Protein 1JAY (pdb70)

Radius of gyration: 23.76 Å; Cα contacts (8 Å, |Δi|>4): 1063; chains: 2; bounding box: 40×38×70 Å

Secondary structure (DSSP, 8-state):
-EEEEETTTSHHHHHHHHHHHTTT-EEEEEESSHHHHHHHHHHHHHHHSS--EEEEEHHHHHHH-SEEEE-S-HHHHHHHHHHTHHHHTTSEEEE----EE--TT--EE--SS-HHHHHHHHHT-S-EEE--TT--HHHHH-TT----EEEEEEES-HHHHHHHHHHHHHSTTEEEEEEESGGGHHHHHTHHHHHHHHHHHHT-----EEE-/-EEEEETTTSHHHHHHHHHHHHTT-EEEEEESSHHHHHHHHHHHHHHH-S-EEEEEEHHHHHHT-SEEEE-S-HHHHHHHHHHTHHHHTTSEEEE----EEE-SS-EEE--SS-HHHHHHHHHT-S-EEE--TT--HHHHH-TT----EEEEEEES-HHHHHHHHHHHHHSTTEEEEEEESGGGHHHHHTHHHHHHHHHHHHT-----EEE-

Solvent-accessible surface area: 17425 Å² total; per-residue (Å²): 103,67,0,0,0,0,15,0,18,34,121,33,0,59,0,6,0,0,34,4,2,69,81,62,22,86,1,0,0,0,5,208,145,99,110,82,0,117,60,56,0,43,67,0,97,213,80,18,52,140,25,49,4,60,19,42,88,15,88,63,0,0,110,40,2,68,0,0,5,0,18,25,101,53,116,118,0,24,62,25,0,109,114,13,70,111,27,0,68,112,40,18,0,3,0,12,5,28,0,49,51,185,35,100,113,1,24,67,28,46,12,144,96,1,0,0,51,25,0,18,101,30,0,132,15,130,67,2,1,0,0,9,14,5,10,20,25,66,53,0,16,70,71,124,42,181,28,73,1,0,0,2,0,0,4,91,39,119,110,2,19,148,31,2,37,64,15,7,63,79,7,134,22,12,84,16,7,27,0,1,28,9,70,4,0,67,16,0,0,6,4,21,0,1,7,46,0,0,40,101,57,45,74,57,54,60,14,0,2,31,2,62,94,91,0,0,0,0,15,0,18,34,124,32,0,64,0,4,0,0,31,3,3,71,75,63,17,85,2,10,0,0,4,199,139,89,135,76,0,86,60,58,0,29,50,0,102,179,80,18,46,146,26,66,6,62,6,57,87,14,99,70,0,0,110,26,0,59,0,0,5,0,17,28,97,48,105,114,0,14,71,28,0,108,118,16,79,110,26,0,66,114,35,18,0,3,0,12,4,23,0,44,51,205,32,97,164,5,24,69,30,42,19,146,131,0,0,0,25,44,0,15,127,24,0,131,14,137,74,2,1,0,0,10,15,6,10,18,22,68,47,0,16,66,70,129,46,182,29,73,0,0,0,2,0,0,4,76,45,120,104,2,20,142,33,2,40,64,14,6,64,83,7,134,20,12,83,17,9,30,0,1,25,8,49,3,0,55,16,0,0,5,4,20,0,0,9,47,0,0,41,110,60,44,71,53,54,53,15,0,2,31,4,61

Nearest PDB structures (foldseek):
  1jay-assembly1_B  TM=1.000E+00  e=2.382E-46  Archaeoglobus fulgidus
  5n2i-assembly2_D  TM=9.437E-01  e=1.611E-21  Thermobifida fusca YX
  4gh5-assembly1_C  TM=7.644E-01  e=3.280E-03  Xanthobacter autotrophicus Py2
  8hs6-assembly1_A  TM=4.464E-01  e=2.153E-05  Brucella melitensis bv. 1 str. 16M
  5o98-assembly2_B  TM=5.899E-01  e=2.551E-03  Catharanthus roseus

Structure (mmCIF, N/CA/C/O backbone):
data_1JAY
#
_entry.id   1JAY
#
_cell.length_a   54.9
_cell.length_b   69.8
_cell.length_c   145.5
_cell.angle_alpha   90.00
_cell.angle_beta   90.00
_cell.angle_gamma   90.00
#
_symmetry.space_group_name_H-M   'P 21 21 21'
#
loop_
_entity.id
_entity.type
_entity.pdbx_description
1 polymer 'Coenzyme F420H2:NADP+ Oxidoreductase (FNO)'
2 non-polymer 'SODIUM ION'
3 non-polymer 'NADP NICOTINAMIDE-ADENINE-DINUCLEOTIDE PHOSPHATE'
4 non-polymer 'COENZYME F420'
5 water water
#
loop_
_atom_site.group_PDB
_atom_site.id
_atom_site.type_symbol
_atom_site.label_atom_id
_atom_site.label_alt_id
_atom_site.label_comp_id
_atom_site.label_asym_id
_atom_site.label_entity_id
_atom_site.label_seq_id
_atom_site.pdbx_PDB_ins_code
_atom_site.Cartn_x
_atom_site.Cartn_y
_atom_site.Cartn_z
_atom_site.occupancy
_atom_site.B_iso_or_equiv
_atom_site.auth_seq_id
_atom_site.auth_comp_id
_atom_site.auth_asym_id
_atom_site.auth_atom_id
_atom_site.pdbx_PDB_model_num
ATOM 1 N N . MET A 1 1 ? 7.611 36.084 37.391 1.00 40.40 1 MET A N 1
ATOM 2 C CA . MET A 1 1 ? 7.905 34.674 37.798 1.00 39.27 1 MET A CA 1
ATOM 3 C C . MET A 1 1 ? 9.379 34.517 38.107 1.00 36.42 1 MET A C 1
ATOM 4 O O . MET A 1 1 ? 10.164 35.465 37.914 1.00 37.40 1 MET A O 1
ATOM 9 N N . ARG A 1 2 ? 9.756 33.340 38.603 1.00 32.84 2 ARG A N 1
ATOM 10 C CA . ARG A 1 2 ? 11.160 33.082 38.916 1.00 29.19 2 ARG A CA 1
ATOM 11 C C . ARG A 1 2 ? 11.745 32.302 37.746 1.00 25.98 2 ARG A C 1
ATOM 12 O O . ARG A 1 2 ? 11.351 31.162 37.469 1.00 23.28 2 ARG A O 1
ATOM 20 N N . VAL A 1 3 ? 12.687 32.928 37.065 1.00 22.04 3 VAL A N 1
ATOM 21 C CA . VAL A 1 3 ? 13.301 32.321 35.880 1.00 19.73 3 VAL A CA 1
ATOM 22 C C . VAL A 1 3 ? 14.751 31.969 36.091 1.00 18.92 3 VAL A C 1
ATOM 23 O O . VAL A 1 3 ? 15.562 32.841 36.435 1.00 18.05 3 VAL A O 1
ATOM 27 N N . ALA A 1 4 ? 15.092 30.697 35.907 1.00 16.82 4 ALA A N 1
ATOM 28 C CA . ALA A 1 4 ? 16.479 30.282 36.015 1.00 15.27 4 ALA A CA 1
ATOM 29 C C . ALA A 1 4 ? 17.075 30.240 34.618 1.00 16.37 4 ALA A C 1
ATOM 30 O O . ALA A 1 4 ? 16.429 29.753 33.665 1.00 15.89 4 ALA A O 1
ATOM 32 N N . LEU A 1 5 ? 18.289 30.769 34.482 1.00 15.20 5 LEU A N 1
ATOM 33 C CA . LEU A 1 5 ? 19.005 30.754 33.201 1.00 14.41 5 LEU A CA 1
ATOM 34 C C . LEU A 1 5 ? 20.198 29.825 33.465 1.00 14.77 5 LEU A C 1
ATOM 35 O O . LEU A 1 5 ? 21.196 30.245 34.062 1.00 15.06 5 LEU A O 1
ATOM 40 N N . LEU A 1 6 ? 20.085 28.563 33.049 1.00 13.52 6 LEU A N 1
ATOM 41 C CA . LEU A 1 6 ? 21.152 27.598 33.289 1.00 14.12 6 LEU A CA 1
ATOM 42 C C . LEU A 1 6 ? 22.268 27.893 32.299 1.00 14.52 6 LEU A C 1
ATOM 43 O O . LEU A 1 6 ? 22.033 27.964 31.084 1.00 14.09 6 LEU A O 1
ATOM 48 N N . GLY A 1 7 ? 23.480 28.060 32.833 1.00 14.66 7 GLY A N 1
ATOM 49 C CA . GLY A 1 7 ? 24.590 28.494 31.999 1.00 14.62 7 GLY A CA 1
ATOM 50 C C . GLY A 1 7 ? 24.339 29.965 31.643 1.00 13.95 7 GLY A C 1
ATOM 51 O O . GLY A 1 7 ? 24.831 30.451 30.631 1.00 13.89 7 GLY A O 1
ATOM 52 N N . GLY A 1 8 ? 23.618 30.688 32.509 1.00 13.91 8 GLY A N 1
ATOM 53 C CA . GLY A 1 8 ? 23.258 32.075 32.247 1.00 13.02 8 GLY A CA 1
ATOM 54 C C . GLY A 1 8 ? 24.381 33.101 32.336 1.00 13.92 8 GLY A C 1
ATOM 55 O O . GLY A 1 8 ? 24.171 34.299 32.127 1.00 15.70 8 GLY A O 1
ATOM 56 N N . THR A 1 9 ? 25.577 32.594 32.583 1.00 14.49 9 THR A N 1
ATOM 57 C CA . THR A 1 9 ? 26.797 33.382 32.674 1.00 14.68 9 THR A CA 1
ATOM 58 C C . THR A 1 9 ? 27.343 33.738 31.278 1.00 16.78 9 THR A C 1
ATOM 59 O O . THR A 1 9 ? 28.284 34.535 31.147 1.00 16.61 9 THR A O 1
ATOM 63 N N . GLY A 1 10 ? 26.750 33.154 30.236 1.00 15.71 10 GLY A N 1
ATOM 64 C CA . GLY A 1 10 ? 27.231 33.380 28.884 1.00 17.46 10 GLY A CA 1
ATOM 65 C C . GLY A 1 10 ? 26.541 34.423 28.025 1.00 18.27 10 GLY A C 1
ATOM 66 O O . GLY A 1 10 ? 25.849 35.310 28.531 1.00 17.25 10 GLY A O 1
ATOM 67 N N . ASN A 1 11 ? 26.713 34.297 26.705 1.00 18.14 11 ASN A N 1
ATOM 68 C CA . ASN A 1 11 ? 26.159 35.266 25.736 1.00 18.94 11 ASN A CA 1
ATOM 69 C C . ASN A 1 11 ? 24.647 35.484 25.704 1.00 17.82 11 ASN A C 1
ATOM 70 O O . ASN A 1 11 ? 24.167 36.618 25.857 1.00 17.37 11 ASN A O 1
ATOM 75 N N . LEU A 1 12 ? 23.881 34.424 25.491 1.00 16.21 12 LEU A N 1
ATOM 76 C CA . LEU A 1 12 ? 22.426 34.576 25.468 1.00 15.23 12 LEU A CA 1
ATOM 77 C C . LEU A 1 12 ? 21.881 34.820 26.889 1.00 16.01 12 LEU A C 1
ATOM 78 O O . LEU A 1 12 ? 20.915 35.562 27.086 1.00 16.35 12 LEU A O 1
ATOM 83 N N . GLY A 1 13 ? 22.492 34.186 27.882 1.00 14.39 13 GLY A N 1
ATOM 84 C CA . GLY A 1 13 ? 22.037 34.381 29.249 1.00 15.16 13 GLY A CA 1
ATOM 85 C C . GLY A 1 13 ? 22.084 35.841 29.682 1.00 16.43 13 GLY A C 1
ATOM 86 O O . GLY A 1 13 ? 21.167 36.320 30.349 1.00 16.54 13 GLY A O 1
ATOM 87 N N . LYS A 1 14 ? 23.147 36.555 29.326 1.00 15.38 14 LYS A N 1
ATOM 88 C CA . LYS A 1 14 ? 23.234 37.967 29.728 1.00 17.05 14 LYS A CA 1
ATOM 89 C C . LYS A 1 14 ? 22.033 38.783 29.219 1.00 16.49 14 LYS A C 1
ATOM 90 O O . LYS A 1 14 ? 21.387 39.512 29.988 1.00 16.00 14 LYS A O 1
ATOM 96 N N . GLY A 1 15 ? 21.725 38.649 27.925 1.00 16.91 15 GLY A N 1
ATOM 97 C CA . GLY A 1 15 ? 20.607 39.403 27.370 1.00 17.67 15 GLY A CA 1
ATOM 98 C C . GLY A 1 15 ? 19.266 39.060 27.998 1.00 17.23 15 GLY A C 1
ATOM 99 O O . GLY A 1 15 ? 18.441 39.943 28.311 1.00 17.92 15 GLY A O 1
ATOM 100 N N . LEU A 1 16 ? 19.018 37.771 28.211 1.00 17.28 16 LEU A N 1
ATOM 101 C CA . LEU A 1 16 ? 17.747 37.414 28.825 1.00 16.49 16 LEU A CA 1
ATOM 102 C C . LEU A 1 16 ? 17.674 37.964 30.255 1.00 17.37 16 LEU A C 1
ATOM 103 O O . LEU A 1 16 ? 16.626 38.436 30.691 1.00 17.97 16 LEU A O 1
ATOM 108 N N . ALA A 1 17 ? 18.778 37.883 30.982 1.00 16.83 17 ALA A N 1
ATOM 109 C CA . ALA A 1 17 ? 18.796 38.357 32.368 1.00 18.09 17 ALA A CA 1
ATOM 110 C C . ALA A 1 17 ? 18.499 39.857 32.419 1.00 18.68 17 ALA A C 1
ATOM 111 O O . ALA A 1 17 ? 17.646 40.310 33.200 1.00 20.12 17 ALA A O 1
ATOM 113 N N . LEU A 1 18 ? 19.208 40.618 31.593 1.00 17.39 18 LEU A N 1
ATOM 114 C CA . LEU A 1 18 ? 19.018 42.081 31.566 1.00 19.74 18 LEU A CA 1
ATOM 115 C C . LEU A 1 18 ? 17.590 42.484 31.150 1.00 21.27 18 LEU A C 1
ATOM 116 O O . LEU A 1 18 ? 16.936 43.286 31.836 1.00 22.54 18 LEU A O 1
ATOM 121 N N . ARG A 1 19 ? 17.087 41.908 30.056 1.00 21.04 19 ARG A N 1
ATOM 122 C CA . ARG A 1 19 ? 15.739 42.254 29.587 1.00 22.86 19 ARG A CA 1
ATOM 123 C C . ARG A 1 19 ? 14.619 41.821 30.528 1.00 22.99 19 ARG A C 1
ATOM 124 O O . ARG A 1 19 ? 13.656 42.574 30.757 1.00 24.75 19 ARG A O 1
ATOM 132 N N . LEU A 1 20 ? 14.714 40.621 31.088 1.00 20.47 20 LEU A N 1
ATOM 133 C CA . LEU A 1 20 ? 13.660 40.163 31.982 1.00 19.67 20 LEU A CA 1
ATOM 134 C C . LEU A 1 20 ? 13.716 40.771 33.377 1.00 21.03 20 LEU A C 1
ATOM 135 O O . LEU A 1 20 ? 12.669 40.978 34.007 1.00 21.99 20 LEU A O 1
ATOM 140 N N . ALA A 1 21 ? 14.917 41.022 33.876 1.00 20.76 21 ALA A N 1
ATOM 141 C CA . ALA A 1 21 ? 15.032 41.580 35.229 1.00 23.34 21 ALA A CA 1
ATOM 142 C C . ALA A 1 21 ? 14.481 42.999 35.280 1.00 25.44 21 ALA A C 1
ATOM 143 O O . ALA A 1 21 ? 13.839 43.373 36.260 1.00 24.96 21 ALA A O 1
ATOM 145 N N . THR A 1 22 ? 14.726 43.785 34.236 1.00 26.41 22 THR A N 1
ATOM 146 C CA . THR A 1 22 ? 14.216 45.151 34.252 1.00 30.05 22 THR A CA 1
ATOM 147 C C . THR A 1 22 ? 12.683 45.181 34.170 1.00 31.10 22 THR A C 1
ATOM 148 O O . THR A 1 22 ? 12.070 46.199 34.497 1.00 30.79 22 THR A O 1
ATOM 152 N N . LEU A 1 23 ? 12.064 44.071 33.754 1.00 30.56 23 LEU A N 1
ATOM 153 C CA . LEU A 1 23 ? 10.606 43.998 33.693 1.00 31.27 23 LEU A CA 1
ATOM 154 C C . LEU A 1 23 ? 10.073 43.544 35.052 1.00 30.88 23 LEU A C 1
ATOM 155 O O . LEU A 1 23 ? 8.866 43.390 35.238 1.00 31.94 23 LEU A O 1
ATOM 160 N N . GLY A 1 24 ? 10.984 43.306 35.992 1.00 29.61 24 GLY A N 1
ATOM 161 C CA . GLY A 1 24 ? 10.579 42.901 37.326 1.00 29.87 24 GLY A CA 1
ATOM 162 C C . GLY A 1 24 ? 10.580 41.422 37.660 1.00 29.49 24 GLY A C 1
ATOM 163 O O . GLY A 1 24 ? 10.188 41.035 38.753 1.00 28.22 24 GLY A O 1
ATOM 164 N N . HIS A 1 25 ? 10.997 40.581 36.721 1.00 28.53 25 HIS A N 1
ATOM 165 C CA . HIS A 1 25 ? 11.024 39.150 36.989 1.00 27.55 25 HIS A CA 1
ATOM 166 C C . HIS A 1 25 ? 12.237 38.828 37.847 1.00 26.45 25 HIS A C 1
ATOM 167 O O . HIS A 1 25 ? 13.249 39.514 37.775 1.00 26.48 25 HIS A O 1
ATOM 174 N N . GLU A 1 26 ? 12.121 37.792 38.665 1.00 25.42 26 GLU A N 1
ATOM 175 C CA . GLU A 1 26 ? 13.221 37.384 39.518 1.00 25.21 26 GLU A CA 1
ATOM 176 C C . GLU A 1 26 ? 14.033 36.379 38.732 1.00 24.36 26 GLU A C 1
ATOM 177 O O . GLU A 1 26 ? 13.535 35.309 38.360 1.00 23.78 26 GLU A O 1
ATOM 183 N N . ILE A 1 27 ? 15.283 36.742 38.488 1.00 21.22 27 ILE A N 1
ATOM 184 C CA . ILE A 1 27 ? 16.197 35.937 37.692 1.00 18.79 27 ILE A CA 1
ATOM 185 C C . ILE A 1 27 ? 17.250 35.225 38.521 1.00 19.14 27 ILE A C 1
ATOM 186 O O . ILE A 1 27 ? 17.810 35.814 39.442 1.00 17.67 27 ILE A O 1
ATOM 191 N N . VAL A 1 28 ? 17.495 33.950 38.210 1.00 16.21 28 VAL A N 1
ATOM 192 C CA . VAL A 1 28 ? 18.555 33.226 38.870 1.00 17.26 28 VAL A CA 1
ATOM 193 C C . VAL A 1 28 ? 19.543 32.825 37.779 1.00 16.83 28 VAL A C 1
ATOM 194 O O . VAL A 1 28 ? 19.183 32.128 36.822 1.00 16.77 28 VAL A O 1
ATOM 198 N N . VAL A 1 29 ? 20.772 33.313 37.877 1.00 16.30 29 VAL A N 1
ATOM 199 C CA . VAL A 1 29 ? 21.796 32.939 36.924 1.00 15.42 29 VAL A CA 1
ATOM 200 C C . VAL A 1 29 ? 22.432 31.647 37.451 1.00 16.83 29 VAL A C 1
ATOM 201 O O . VAL A 1 29 ? 22.909 31.596 38.587 1.00 15.81 29 VAL A O 1
ATOM 205 N N . GLY A 1 30 ? 22.405 30.601 36.623 1.00 15.23 30 GLY A N 1
ATOM 206 C CA . GLY A 1 30 ? 22.978 29.320 37.004 1.00 15.80 30 GLY A CA 1
ATOM 207 C C . GLY A 1 30 ? 24.312 29.106 36.332 1.00 16.76 30 GLY A C 1
ATOM 208 O O . GLY A 1 30 ? 24.528 29.509 35.173 1.00 15.92 30 GLY A O 1
ATOM 209 N N . SER A 1 31 ? 25.229 28.486 37.076 1.00 16.20 31 SER A N 1
ATOM 210 C CA . SER A 1 31 ? 26.549 28.199 36.567 1.00 16.74 31 SER A CA 1
ATOM 211 C C . SER A 1 31 ? 27.055 26.856 37.132 1.00 16.08 31 SER A C 1
ATOM 212 O O . SER A 1 31 ? 26.524 26.334 38.107 1.00 16.45 31 SER A O 1
ATOM 215 N N . ARG A 1 32 ? 28.061 26.292 36.491 1.00 17.48 32 ARG A N 1
ATOM 216 C CA . ARG A 1 32 ? 28.670 25.089 37.035 1.00 19.14 32 ARG A CA 1
ATOM 217 C C . ARG A 1 32 ? 29.422 25.517 38.325 1.00 20.21 32 ARG A C 1
ATOM 218 O O . ARG A 1 32 ? 29.693 24.696 39.194 1.00 20.46 32 ARG A O 1
ATOM 226 N N . ARG A 1 33 ? 29.753 26.801 38.444 1.00 19.75 33 ARG A N 1
ATOM 227 C CA . ARG A 1 33 ? 30.476 27.289 39.632 1.00 21.54 33 ARG A CA 1
ATOM 228 C C . ARG A 1 33 ? 29.706 28.419 40.311 1.00 21.26 33 ARG A C 1
ATOM 229 O O . ARG A 1 33 ? 29.433 29.447 39.682 1.00 18.63 33 ARG A O 1
ATOM 237 N N . GLU A 1 34 ? 29.385 28.240 41.591 1.00 21.60 34 GLU A N 1
ATOM 238 C CA . GLU A 1 34 ? 28.617 29.247 42.328 1.00 23.80 34 GLU A CA 1
ATOM 239 C C . GLU A 1 34 ? 29.242 30.639 42.287 1.00 22.78 34 GLU A C 1
ATOM 240 O O . GLU A 1 34 ? 28.525 31.639 42.162 1.00 21.50 34 GLU A O 1
ATOM 246 N N . GLU A 1 35 ? 30.566 30.713 42.399 1.00 20.49 35 GLU A N 1
ATOM 247 C CA . GLU A 1 35 ? 31.243 32.015 42.390 1.00 21.50 35 GLU A CA 1
ATOM 248 C C . GLU A 1 35 ? 31.132 32.746 41.069 1.00 20.26 35 GLU A C 1
ATOM 249 O O . GLU A 1 35 ? 31.073 33.969 41.041 1.00 18.71 35 GLU A O 1
ATOM 255 N N . LYS A 1 36 ? 31.125 31.993 39.969 1.00 17.86 36 LYS A N 1
ATOM 256 C CA . LYS A 1 36 ? 31.022 32.586 38.638 1.00 18.31 36 LYS A CA 1
ATOM 257 C C . LYS A 1 36 ? 29.597 33.117 38.441 1.00 17.06 36 LYS A C 1
ATOM 258 O O . LYS A 1 36 ? 29.404 34.206 37.890 1.00 16.01 36 LYS A O 1
ATOM 264 N N . ALA A 1 37 ? 28.609 32.341 38.890 1.00 17.21 37 ALA A N 1
ATOM 265 C CA . ALA A 1 37 ? 27.203 32.763 38.784 1.00 16.77 37 ALA A CA 1
ATOM 266 C C . ALA A 1 37 ? 26.993 34.035 39.627 1.00 16.05 37 ALA A C 1
ATOM 267 O O . ALA A 1 37 ? 26.345 34.983 39.190 1.00 14.35 37 ALA A O 1
ATOM 269 N N . GLU A 1 38 ? 27.538 34.045 40.838 1.00 15.79 38 GLU A N 1
ATOM 270 C CA . GLU A 1 38 ? 27.443 35.228 41.705 1.00 16.24 38 GLU A CA 1
ATOM 271 C C . GLU A 1 38 ? 28.089 36.440 41.026 1.00 15.96 38 GLU A C 1
ATOM 272 O O . GLU A 1 38 ? 27.521 37.542 41.014 1.00 16.62 38 GLU A O 1
ATOM 278 N N . ALA A 1 39 ? 29.267 36.251 40.437 1.00 15.17 39 ALA A N 1
ATOM 279 C CA . ALA A 1 39 ? 29.959 37.366 39.781 1.00 16.84 39 ALA A CA 1
ATOM 280 C C . ALA A 1 39 ? 29.158 37.932 38.598 1.00 16.71 39 ALA A C 1
ATOM 281 O O . ALA A 1 39 ? 29.064 39.147 38.409 1.00 17.08 39 ALA A O 1
ATOM 283 N N . LYS A 1 40 ? 28.604 37.041 37.785 1.00 15.70 40 LYS A N 1
ATOM 284 C CA . LYS A 1 40 ? 27.826 37.480 36.639 1.00 15.97 40 LYS A CA 1
ATOM 285 C C . LYS A 1 40 ? 26.516 38.118 37.074 1.00 15.06 40 LYS A C 1
ATOM 286 O O . LYS A 1 40 ? 26.113 39.124 36.493 1.00 15.51 40 LYS A O 1
ATOM 292 N N . ALA A 1 41 ? 25.876 37.553 38.105 1.00 15.12 41 ALA A N 1
ATOM 293 C CA . ALA A 1 41 ? 24.644 38.147 38.609 1.00 15.61 41 ALA A CA 1
ATOM 294 C C . ALA A 1 41 ? 24.964 39.573 39.056 1.00 15.43 41 ALA A C 1
ATOM 295 O O . ALA A 1 41 ? 24.193 40.475 38.774 1.00 14.37 41 ALA A O 1
ATOM 297 N N . ALA A 1 42 ? 26.105 39.782 39.731 1.00 14.24 42 ALA A N 1
ATOM 298 C CA . ALA A 1 42 ? 26.459 41.146 40.175 1.00 15.27 42 ALA A CA 1
ATOM 299 C C . ALA A 1 42 ? 26.684 42.081 38.984 1.00 15.96 42 ALA A C 1
ATOM 300 O O . ALA A 1 42 ? 26.259 43.245 39.000 1.00 16.91 42 ALA A O 1
ATOM 302 N N . GLU A 1 43 ? 27.366 41.580 37.954 1.00 15.29 43 GLU A N 1
ATOM 303 C CA . GLU A 1 43 ? 27.610 42.372 36.758 1.00 16.46 43 GLU A CA 1
ATOM 304 C C . GLU A 1 43 ? 26.272 42.740 36.090 1.00 16.55 43 GLU A C 1
ATOM 305 O O . GLU A 1 43 ? 26.068 43.888 35.684 1.00 16.37 43 GLU A O 1
ATOM 311 N N . TYR A 1 44 ? 25.349 41.776 35.993 1.00 13.97 44 TYR A N 1
ATOM 312 C CA . TYR A 1 44 ? 24.050 42.057 35.379 1.00 15.25 44 TYR A CA 1
ATOM 313 C C . TYR A 1 44 ? 23.199 43.049 36.197 1.00 14.20 44 TYR A C 1
ATOM 314 O O . TYR A 1 44 ? 22.540 43.927 35.617 1.00 15.06 44 TYR A O 1
ATOM 323 N N . ARG A 1 45 ? 23.195 42.918 37.525 1.00 13.76 45 ARG A N 1
ATOM 324 C CA . ARG A 1 45 ? 22.409 43.853 38.340 1.00 15.56 45 ARG A CA 1
ATOM 325 C C . ARG A 1 45 ? 22.952 45.270 38.152 1.00 17.23 45 ARG A C 1
ATOM 326 O O . ARG A 1 45 ? 22.180 46.238 38.106 1.00 17.42 45 ARG A O 1
ATOM 334 N N . ARG A 1 46 ? 24.272 45.394 38.049 1.00 15.83 46 ARG A N 1
ATOM 335 C CA . ARG A 1 46 ? 24.874 46.719 37.895 1.00 17.85 46 ARG A CA 1
ATOM 336 C C . ARG A 1 46 ? 24.447 47.377 36.571 1.00 19.20 46 ARG A C 1
ATOM 337 O O . ARG A 1 46 ? 24.109 48.561 36.528 1.00 20.14 46 ARG A O 1
ATOM 345 N N . ILE A 1 47 ? 24.449 46.610 35.491 1.00 18.05 47 ILE A N 1
ATOM 346 C CA . ILE A 1 47 ? 24.050 47.135 34.190 1.00 21.40 47 ILE A CA 1
ATOM 347 C C . ILE A 1 47 ? 22.566 47.458 34.143 1.00 22.84 47 ILE A C 1
ATOM 348 O O . ILE A 1 47 ? 22.161 48.523 33.667 1.00 23.95 47 ILE A O 1
ATOM 353 N N . ALA A 1 48 ? 21.741 46.546 34.632 1.00 23.52 48 ALA A N 1
ATOM 354 C CA . ALA A 1 48 ? 20.295 46.746 34.566 1.00 25.87 48 ALA A CA 1
ATOM 355 C C . ALA A 1 48 ? 19.701 47.838 35.445 1.00 28.85 48 ALA A C 1
ATOM 356 O O . ALA A 1 48 ? 18.653 48.410 35.107 1.00 29.42 48 ALA A O 1
ATOM 358 N N . GLY A 1 49 ? 20.345 48.126 36.567 1.00 29.13 49 GLY A N 1
ATOM 359 C CA . GLY A 1 49 ? 19.807 49.130 37.467 1.00 31.54 49 GLY A CA 1
ATOM 360 C C . GLY A 1 49 ? 18.935 48.446 38.500 1.00 33.13 49 GLY A C 1
ATOM 361 O O . GLY A 1 49 ? 19.420 47.709 39.356 1.00 33.70 49 GLY A O 1
ATOM 362 N N . ASP A 1 50 ? 17.634 48.673 38.433 1.00 35.92 50 ASP A N 1
ATOM 363 C CA . ASP A 1 50 ? 16.756 48.044 39.402 1.00 38.76 50 ASP A CA 1
ATOM 364 C C . ASP A 1 50 ? 16.527 46.602 38.958 1.00 38.29 50 ASP A C 1
ATOM 365 O O . ASP A 1 50 ? 15.910 46.380 37.915 1.00 39.73 50 ASP A O 1
ATOM 370 N N . ALA A 1 51 ? 16.996 45.627 39.739 1.00 37.09 51 ALA A N 1
ATOM 371 C CA . ALA A 1 51 ? 16.824 44.232 39.330 1.00 34.90 51 ALA A CA 1
ATOM 372 C C . ALA A 1 51 ? 17.089 43.180 40.408 1.00 33.97 51 ALA A C 1
ATOM 373 O O . ALA A 1 51 ? 17.992 43.328 41.242 1.00 35.58 51 ALA A O 1
ATOM 375 N N . SER A 1 52 ? 16.285 42.120 40.404 1.00 30.47 52 SER A N 1
ATOM 376 C CA . SER A 1 52 ? 16.474 41.015 41.340 1.00 27.20 52 SER A CA 1
ATOM 377 C C . SER A 1 52 ? 17.142 39.920 40.509 1.00 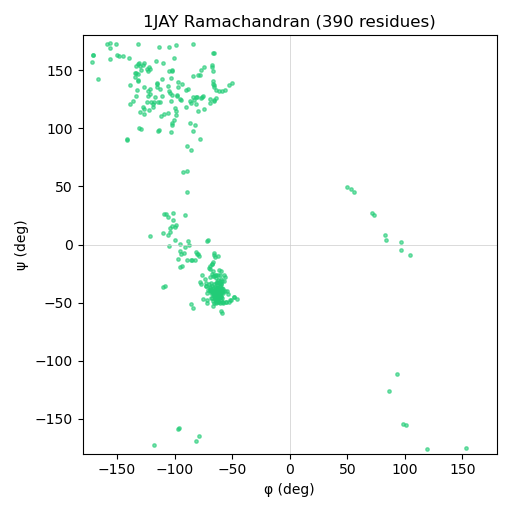24.13 52 SER A C 1
ATOM 378 O O . SER A 1 52 ? 16.475 39.257 39.714 1.00 21.94 52 SER A O 1
ATOM 381 N N . ILE A 1 53 ? 18.460 39.755 40.675 1.00 20.45 53 ILE A N 1
ATOM 382 C CA . ILE A 1 53 ? 19.215 38.730 39.929 1.00 18.00 53 ILE A CA 1
ATOM 383 C C . ILE A 1 53 ? 20.183 38.115 40.925 1.00 17.76 53 ILE A C 1
ATOM 384 O O . ILE A 1 53 ? 21.011 38.811 41.518 1.00 17.02 53 ILE A O 1
ATOM 389 N N . THR A 1 54 ? 20.068 36.808 41.110 1.00 17.01 54 THR A N 1
ATOM 390 C CA . THR A 1 54 ? 20.889 36.095 42.072 1.00 18.23 54 THR A CA 1
ATOM 391 C C . THR A 1 54 ? 21.633 35.005 41.333 1.00 18.31 54 THR A C 1
ATOM 392 O O . THR A 1 54 ? 21.120 34.463 40.372 1.00 18.68 54 THR A O 1
ATOM 396 N N . GLY A 1 55 ? 22.826 34.674 41.797 1.00 17.68 55 GLY A N 1
ATOM 397 C CA . GLY A 1 55 ? 23.582 33.620 41.152 1.00 18.33 55 GLY A CA 1
ATOM 398 C C . GLY A 1 55 ? 23.690 32.387 42.045 1.00 19.48 55 GLY A C 1
ATOM 399 O O . GLY A 1 55 ? 23.805 32.493 43.273 1.00 20.27 55 GLY A O 1
ATOM 400 N N . MET A 1 56 ? 23.615 31.209 41.432 1.00 18.04 56 MET A N 1
ATOM 401 C CA . MET A 1 56 ? 23.771 29.951 42.168 1.00 20.12 56 MET A CA 1
ATOM 402 C C . MET A 1 56 ? 24.224 28.838 41.238 1.00 18.56 56 MET A C 1
ATOM 403 O O . MET A 1 56 ? 24.280 29.029 40.034 1.00 17.19 56 MET A O 1
ATOM 408 N N . LYS A 1 57 ? 24.621 27.697 41.784 1.00 18.60 57 LYS A N 1
ATOM 409 C CA . LYS A 1 57 ? 25.016 26.626 40.883 1.00 19.14 57 LYS A CA 1
ATOM 410 C C . LYS A 1 57 ? 23.756 26.162 40.152 1.00 19.14 57 LYS A C 1
ATOM 411 O O . LYS A 1 57 ? 22.629 26.311 40.661 1.00 17.77 57 LYS A O 1
ATOM 417 N N . ASN A 1 58 ? 23.944 25.600 38.957 1.00 17.41 58 ASN A N 1
ATOM 418 C CA . ASN A 1 58 ? 22.807 25.170 38.144 1.00 17.65 58 ASN A CA 1
ATOM 419 C C . ASN A 1 58 ? 21.770 24.340 38.885 1.00 18.29 58 ASN A C 1
ATOM 420 O O . ASN A 1 58 ? 20.574 24.567 38.728 1.00 17.81 58 ASN A O 1
ATOM 425 N N . GLU A 1 59 ? 22.210 23.373 39.679 1.00 18.44 59 GLU A N 1
ATOM 426 C CA . GLU A 1 59 ? 21.259 22.524 40.386 1.00 21.57 59 GLU A CA 1
ATOM 427 C C . GLU A 1 59 ? 20.360 23.309 41.327 1.00 20.49 59 GLU A C 1
ATOM 428 O O . GLU A 1 59 ? 19.140 23.081 41.373 1.00 21.12 59 GLU A O 1
ATOM 434 N N . ASP A 1 60 ? 20.943 24.246 42.073 1.00 18.57 60 ASP A N 1
ATOM 435 C CA . ASP A 1 60 ? 20.154 25.067 42.972 1.00 19.40 60 ASP A CA 1
ATOM 436 C C . ASP A 1 60 ? 19.242 26.028 42.190 1.00 18.75 60 ASP A C 1
ATOM 437 O O . ASP A 1 60 ? 18.106 26.292 42.601 1.00 17.89 60 ASP A O 1
ATOM 442 N N . ALA A 1 61 ? 19.742 26.557 41.074 1.00 17.75 61 ALA A N 1
ATOM 443 C CA . ALA A 1 61 ? 18.933 27.457 40.252 1.00 18.41 61 ALA A CA 1
ATOM 444 C C . ALA A 1 61 ? 17.705 26.710 39.705 1.00 18.55 61 ALA A C 1
ATOM 445 O O . ALA A 1 61 ? 16.595 27.247 39.681 1.00 19.27 61 ALA A O 1
ATOM 447 N N . ALA A 1 62 ? 17.921 25.474 39.269 1.00 18.34 62 ALA A N 1
ATOM 448 C CA . ALA A 1 62 ? 16.843 24.654 38.725 1.00 19.77 62 ALA A CA 1
ATOM 449 C C . ALA A 1 62 ? 15.784 24.379 39.787 1.00 22.03 62 ALA A C 1
ATOM 450 O O . ALA A 1 62 ? 14.589 24.377 39.498 1.00 21.45 62 ALA A O 1
ATOM 452 N N . GLU A 1 63 ? 16.233 24.151 41.015 1.00 23.08 63 GLU A N 1
ATOM 453 C CA . GLU A 1 63 ? 15.340 23.849 42.131 1.00 26.66 63 GLU A CA 1
ATOM 454 C C . GLU A 1 63 ? 14.511 25.084 42.504 1.00 27.52 63 GLU A C 1
ATOM 455 O O . GLU A 1 63 ? 13.321 24.986 42.833 1.00 28.78 63 GLU A O 1
ATOM 461 N N . ALA A 1 64 ? 15.138 26.252 42.410 1.00 27.98 64 ALA A N 1
ATOM 462 C CA . ALA A 1 64 ? 14.492 27.513 42.779 1.00 28.21 64 ALA A CA 1
ATOM 463 C C . ALA A 1 64 ? 13.463 28.099 41.809 1.00 28.95 64 ALA A C 1
ATOM 464 O O . ALA A 1 64 ? 12.537 28.797 42.232 1.00 31.32 64 ALA A O 1
ATOM 466 N N . CYS A 1 65 ? 13.589 27.787 40.527 1.00 27.67 65 CYS A N 1
ATOM 467 C CA . CYS A 1 65 ? 12.726 28.369 39.505 1.00 26.41 65 CYS A CA 1
ATOM 468 C C . CYS A 1 65 ? 11.364 27.744 39.229 1.00 26.13 65 CYS A C 1
ATOM 469 O O . CYS A 1 65 ? 11.027 26.678 39.726 1.00 26.74 65 CYS A O 1
ATOM 472 N N . ASP A 1 66 ? 10.609 28.445 38.387 1.00 25.48 66 ASP A N 1
ATOM 473 C CA . ASP A 1 66 ? 9.325 27.971 37.887 1.00 25.66 66 ASP A CA 1
ATOM 474 C C . ASP A 1 66 ? 9.576 27.632 36.399 1.00 23.56 66 ASP A C 1
ATOM 475 O O . ASP A 1 66 ? 9.018 26.673 35.836 1.00 23.26 66 ASP A O 1
ATOM 480 N N . ILE A 1 67 ? 10.423 28.438 35.763 1.00 21.51 67 ILE A N 1
ATOM 481 C CA . ILE A 1 67 ? 10.774 28.256 34.347 1.00 20.23 67 ILE A CA 1
ATOM 482 C C . ILE A 1 67 ? 12.293 28.200 34.265 1.00 19.10 67 ILE A C 1
ATOM 483 O O . ILE A 1 67 ? 12.943 28.996 34.915 1.00 17.99 67 ILE A O 1
ATOM 488 N N . ALA A 1 68 ? 12.860 27.266 33.501 1.00 17.25 68 ALA A N 1
ATOM 489 C CA . ALA A 1 68 ? 14.320 27.191 33.347 1.00 15.59 68 ALA A CA 1
ATOM 490 C C . ALA A 1 68 ? 14.682 27.320 31.861 1.00 15.85 68 ALA A C 1
ATOM 491 O O . ALA A 1 68 ? 14.081 26.642 31.033 1.00 16.11 68 ALA A O 1
ATOM 493 N N . VAL A 1 69 ? 15.669 28.151 31.523 1.00 14.36 69 VAL A N 1
ATOM 494 C CA . VAL A 1 69 ? 16.076 28.291 30.111 1.00 15.07 69 VAL A CA 1
ATOM 495 C C . VAL A 1 69 ? 17.463 27.668 29.980 1.00 14.92 69 VAL A C 1
ATOM 496 O O . VAL A 1 69 ? 18.353 27.981 30.766 1.00 14.12 69 VAL A O 1
ATOM 500 N N . LEU A 1 70 ? 17.640 26.749 29.033 1.00 14.83 70 LEU A N 1
ATOM 501 C CA . LEU A 1 70 ? 18.948 26.114 28.844 1.00 15.39 70 LEU A CA 1
ATOM 502 C C . LEU A 1 70 ? 19.853 26.949 27.938 1.00 15.06 70 LEU A C 1
ATOM 503 O O . LEU A 1 70 ? 19.952 26.675 26.744 1.00 14.99 70 LEU A O 1
ATOM 508 N N . THR A 1 71 ? 20.505 27.978 28.492 1.00 13.87 71 THR A N 1
ATOM 509 C CA . THR A 1 71 ? 21.403 28.804 27.673 1.00 13.57 71 THR A CA 1
ATOM 510 C C . THR A 1 71 ? 22.816 28.221 27.699 1.00 15.07 71 THR A C 1
ATOM 511 O O . THR A 1 71 ? 23.778 28.870 28.158 1.00 15.01 71 THR A O 1
ATOM 515 N N . ILE A 1 72 ? 22.921 26.998 27.164 1.00 14.05 72 ILE A N 1
ATOM 516 C CA . ILE A 1 72 ? 24.163 26.212 27.137 1.00 13.98 72 ILE A CA 1
ATOM 517 C C . ILE A 1 72 ? 24.353 25.605 25.733 1.00 14.39 72 ILE A C 1
ATOM 518 O O . ILE A 1 72 ? 23.365 25.250 25.096 1.00 15.14 72 ILE A O 1
ATOM 523 N N . PRO A 1 73 ? 25.611 25.497 25.222 1.00 15.62 73 PRO A N 1
ATOM 524 C CA . PRO A 1 73 ? 25.836 24.900 23.885 1.00 16.56 73 PRO A CA 1
ATOM 525 C C . PRO A 1 73 ? 25.071 23.576 23.889 1.00 16.73 73 PRO A C 1
ATOM 526 O O . PRO A 1 73 ? 25.138 22.837 24.869 1.00 16.27 73 PRO A O 1
ATOM 530 N N . TRP A 1 74 ? 24.403 23.246 22.781 1.00 17.73 74 TRP A N 1
ATOM 531 C CA . TRP A 1 74 ? 23.522 22.089 22.791 1.00 15.97 74 TRP A CA 1
ATOM 532 C C . TRP A 1 74 ? 24.048 20.738 23.236 1.00 16.31 74 TRP A C 1
ATOM 533 O O . TRP A 1 74 ? 23.360 20.056 23.987 1.00 17.09 74 TRP A O 1
ATOM 544 N N . GLU A 1 75 ? 25.247 20.351 22.811 1.00 16.92 75 GLU A N 1
ATOM 545 C CA . GLU A 1 75 ? 25.759 19.028 23.203 1.00 18.09 75 GLU A CA 1
ATOM 546 C C . GLU A 1 75 ? 25.921 18.917 24.717 1.00 18.41 75 GLU A C 1
ATOM 547 O O . GLU A 1 75 ? 25.634 17.859 25.302 1.00 18.19 75 GLU A O 1
ATOM 553 N N . HIS A 1 76 ? 26.365 20.005 25.351 1.00 16.72 76 HIS A N 1
ATOM 554 C CA . HIS A 1 76 ? 26.517 20.028 26.813 1.00 17.95 76 HIS A CA 1
ATOM 555 C C . HIS A 1 76 ? 25.178 20.222 27.504 1.00 16.01 76 HIS A C 1
ATOM 556 O O . HIS A 1 76 ? 24.961 19.710 28.596 1.00 16.99 76 HIS A O 1
ATOM 563 N N . ALA A 1 77 ? 24.276 20.966 26.870 1.00 16.17 77 ALA A N 1
ATOM 564 C CA . ALA A 1 77 ? 22.949 21.183 27.449 1.00 15.54 77 ALA A CA 1
ATOM 565 C C . ALA A 1 77 ? 22.188 19.856 27.660 1.00 17.06 77 ALA A C 1
ATOM 566 O O . ALA A 1 77 ? 21.416 19.701 28.618 1.00 16.68 77 ALA A O 1
ATOM 568 N N . ILE A 1 78 ? 22.398 18.898 26.765 1.00 15.84 78 ILE A N 1
ATOM 569 C CA . ILE A 1 78 ? 21.726 17.610 26.901 1.00 16.15 78 ILE A CA 1
ATOM 570 C C . ILE A 1 78 ? 22.219 16.883 28.160 1.00 16.49 78 ILE A C 1
ATOM 571 O O . ILE A 1 78 ? 21.407 16.321 28.906 1.00 16.67 78 ILE A O 1
ATOM 576 N N . ASP A 1 79 ? 23.533 16.913 28.407 1.00 16.87 79 ASP A N 1
ATOM 577 C CA . ASP A 1 79 ? 24.107 16.285 29.615 1.00 17.76 79 ASP A CA 1
ATOM 578 C C . ASP A 1 79 ? 23.633 16.986 30.898 1.00 17.16 79 ASP A C 1
ATOM 579 O O . ASP A 1 79 ? 23.326 16.341 31.897 1.00 17.72 79 ASP A O 1
ATOM 584 N N . THR A 1 80 ? 23.569 18.315 30.863 1.00 17.15 80 THR A N 1
ATOM 585 C CA . THR A 1 80 ? 23.119 19.074 32.032 1.00 16.98 80 THR A CA 1
ATOM 586 C C . THR A 1 80 ? 21.649 18.784 32.304 1.00 17.15 80 THR A C 1
ATOM 587 O O . THR A 1 80 ? 21.250 18.580 33.456 1.00 17.75 80 THR A O 1
ATOM 591 N N . ALA A 1 81 ? 20.846 18.705 31.244 1.00 16.26 81 ALA A N 1
ATOM 592 C CA . ALA A 1 81 ? 19.429 18.380 31.414 1.00 17.69 81 ALA A CA 1
ATOM 593 C C . ALA A 1 81 ? 19.286 16.971 32.036 1.00 17.97 81 ALA A C 1
ATOM 594 O O . ALA A 1 81 ? 18.421 16.744 32.891 1.00 19.85 81 ALA A O 1
ATOM 596 N N A ARG A 1 82 ? 20.138 16.036 31.605 0.60 18.67 82 ARG A N 1
ATOM 597 N N B ARG A 1 82 ? 20.116 16.018 31.611 0.40 18.49 82 ARG A N 1
ATOM 598 C CA A ARG A 1 82 ? 20.095 14.663 32.136 0.60 19.72 82 ARG A CA 1
ATOM 599 C CA B ARG A 1 82 ? 19.993 14.676 32.182 0.40 18.97 82 ARG A CA 1
ATOM 600 C C A ARG A 1 82 ? 20.411 14.706 33.636 0.60 19.99 82 ARG A C 1
ATOM 601 C C B ARG A 1 82 ? 20.382 14.728 33.667 0.40 19.50 82 ARG A C 1
ATOM 602 O O A ARG A 1 82 ? 19.721 14.082 34.450 0.60 19.57 82 ARG A O 1
ATOM 603 O O B ARG A 1 82 ? 19.713 14.121 34.507 0.40 19.16 82 ARG A O 1
ATOM 618 N N . ASP A 1 83 ? 21.461 15.451 33.987 1.00 19.96 83 ASP A N 1
ATOM 619 C CA . ASP A 1 83 ? 21.900 15.602 35.392 1.00 20.64 83 ASP A CA 1
ATOM 620 C C . ASP A 1 83 ? 20.752 16.074 36.269 1.00 20.63 83 ASP A C 1
ATOM 621 O O . ASP A 1 83 ? 20.560 15.612 37.400 1.00 21.07 83 ASP A O 1
ATOM 626 N N . LEU A 1 84 ? 20.006 17.041 35.744 1.00 19.82 84 LEU A N 1
ATOM 627 C CA . LEU A 1 84 ? 18.916 17.686 36.462 1.00 19.22 84 LEU A CA 1
ATOM 628 C C . LEU A 1 84 ? 17.519 17.196 36.146 1.00 20.26 84 LEU A C 1
ATOM 629 O O . LEU A 1 84 ? 16.530 17.855 36.500 1.00 18.90 84 LEU A O 1
ATOM 634 N N . LYS A 1 85 ? 17.409 16.048 35.499 1.00 20.10 85 LYS A N 1
ATOM 635 C CA . LYS A 1 85 ? 16.076 15.611 35.098 1.00 22.41 85 LYS A CA 1
ATOM 636 C C . LYS A 1 85 ? 15.020 15.485 36.194 1.00 23.49 85 LYS A C 1
ATOM 637 O O . LYS A 1 85 ? 13.878 15.861 35.972 1.00 22.72 85 LYS A O 1
ATOM 643 N N . ASN A 1 86 ? 15.374 14.987 37.381 1.00 24.29 86 ASN A N 1
ATOM 644 C CA . ASN A 1 86 ? 14.343 14.848 38.409 1.00 27.25 86 ASN A CA 1
ATOM 645 C C . ASN A 1 86 ? 13.810 16.188 38.868 1.00 27.85 86 ASN A C 1
ATOM 646 O O . ASN A 1 86 ? 12.664 16.291 39.293 1.00 27.97 86 ASN A O 1
ATOM 651 N N . ILE A 1 87 ? 14.631 17.227 38.763 1.00 27.20 87 ILE A N 1
ATOM 652 C CA . ILE A 1 87 ? 14.177 18.568 39.129 1.00 28.39 87 ILE A CA 1
ATOM 653 C C . ILE A 1 87 ? 13.430 19.193 37.950 1.00 27.94 87 ILE A C 1
ATOM 654 O O . ILE A 1 87 ? 12.280 19.613 38.056 1.00 30.06 87 ILE A O 1
ATOM 659 N N . LEU A 1 88 ? 14.086 19.230 36.805 1.00 28.15 88 LEU A N 1
ATOM 660 C CA . LEU A 1 88 ? 13.499 19.852 35.619 1.00 28.13 88 LEU A CA 1
ATOM 661 C C . LEU A 1 88 ? 12.274 19.200 34.988 1.00 29.62 88 LEU A C 1
ATOM 662 O O . LEU A 1 88 ? 11.519 19.871 34.285 1.00 29.45 88 LEU A O 1
ATOM 667 N N . ARG A 1 89 ? 12.065 17.911 35.223 1.00 30.75 89 ARG A N 1
ATOM 668 C CA . ARG A 1 89 ? 10.916 17.234 34.616 1.00 33.06 89 ARG A CA 1
ATOM 669 C C . ARG A 1 89 ? 9.572 17.883 34.964 1.00 32.89 89 ARG A C 1
ATOM 670 O O . ARG A 1 89 ? 8.635 17.873 34.154 1.00 33.43 89 ARG A O 1
ATOM 678 N N . GLU A 1 90 ? 9.504 18.458 36.159 1.00 32.51 90 GLU A N 1
ATOM 679 C CA . GLU A 1 90 ? 8.311 19.106 36.688 1.00 33.48 90 GLU A CA 1
ATOM 680 C C . GLU A 1 90 ? 8.194 20.606 36.387 1.00 32.12 90 GLU A C 1
ATOM 681 O O . GLU A 1 90 ? 7.220 21.236 36.783 1.00 32.23 90 GLU A O 1
ATOM 687 N N . LYS A 1 91 ? 9.185 21.186 35.724 1.00 28.66 91 LYS A N 1
ATOM 688 C CA . LYS A 1 91 ? 9.138 22.621 35.455 1.00 26.63 91 LYS A CA 1
ATOM 689 C C . LYS A 1 91 ? 9.012 22.931 33.969 1.00 23.96 91 LYS A C 1
ATOM 690 O O . LYS A 1 91 ? 9.089 22.034 33.136 1.00 23.58 91 LYS A O 1
ATOM 696 N N . ILE A 1 92 ? 8.761 24.196 33.641 1.00 21.27 92 ILE A N 1
ATOM 697 C CA . ILE A 1 92 ? 8.700 24.565 32.238 1.00 18.92 92 ILE A CA 1
ATOM 698 C C . ILE A 1 92 ? 10.165 24.726 31.865 1.00 19.51 92 ILE A C 1
ATOM 699 O O . ILE A 1 92 ? 10.897 25.451 32.548 1.00 18.51 92 ILE A O 1
ATOM 704 N N . VAL A 1 93 ? 10.605 24.050 30.800 1.00 18.03 93 VAL A N 1
ATOM 705 C CA . VAL A 1 93 ? 11.991 24.154 30.360 1.00 17.11 93 VAL A CA 1
ATOM 706 C C . VAL A 1 93 ? 11.987 24.741 28.953 1.00 17.04 93 VAL A C 1
ATOM 707 O O . VAL A 1 93 ? 11.347 24.204 28.042 1.00 17.16 93 VAL A O 1
ATOM 711 N N . VAL A 1 94 ? 12.685 25.855 28.779 1.00 14.61 94 VAL A N 1
ATOM 712 C CA . VAL A 1 94 ? 12.764 26.494 27.479 1.00 14.03 94 VAL A CA 1
ATOM 713 C C . VAL A 1 94 ? 14.068 26.074 26.807 1.00 15.41 94 VAL A C 1
ATOM 714 O O . VAL A 1 94 ? 15.148 26.182 27.397 1.00 13.58 94 VAL A O 1
ATOM 718 N N . SER A 1 95 ? 13.954 25.589 25.571 1.00 13.70 95 SER A N 1
ATOM 719 C CA . SER A 1 95 ? 15.123 25.184 24.781 1.00 13.85 95 SER A CA 1
ATOM 720 C C . SER A 1 95 ? 15.366 26.166 23.617 1.00 14.24 95 SER A C 1
ATOM 721 O O . SER A 1 95 ? 14.526 26.280 22.709 1.00 14.73 95 SER A O 1
ATOM 724 N N . PRO A 1 96 ? 16.481 26.926 23.660 1.00 14.54 96 PRO A N 1
ATOM 725 C CA . PRO A 1 96 ? 16.885 27.884 22.617 1.00 13.75 96 PRO A CA 1
ATOM 726 C C . PRO A 1 96 ? 18.036 27.185 21.846 1.00 13.99 96 PRO A C 1
ATOM 727 O O . PRO A 1 96 ? 18.705 27.782 21.022 1.00 14.06 96 PRO A O 1
ATOM 731 N N . LEU A 1 97 ? 18.217 25.897 22.118 1.00 14.58 97 LEU A N 1
ATOM 732 C CA . LEU A 1 97 ? 19.317 25.111 21.535 1.00 13.47 97 LEU A CA 1
ATOM 733 C C . LEU A 1 97 ? 19.299 24.994 20.015 1.00 14.68 97 LEU A C 1
ATOM 734 O O . LEU A 1 97 ? 18.273 24.653 19.442 1.00 14.24 97 LEU A O 1
ATOM 739 N N . VAL A 1 98 ? 20.439 25.240 19.365 1.00 14.62 98 VAL A N 1
ATOM 740 C CA . VAL A 1 98 ? 20.530 25.113 17.898 1.00 15.38 98 VAL A CA 1
ATOM 741 C C . VAL A 1 98 ? 21.703 24.210 17.492 1.00 16.25 98 VAL A C 1
ATOM 742 O O . VAL A 1 98 ? 22.833 24.507 17.822 1.00 16.25 98 VAL A O 1
ATOM 746 N N . PRO A 1 99 ? 21.436 23.084 16.824 1.00 17.19 99 PRO A N 1
ATOM 747 C CA . PRO A 1 99 ? 22.494 22.168 16.374 1.00 16.53 99 PRO A CA 1
ATOM 748 C C . PRO A 1 99 ? 22.972 22.767 15.041 1.00 16.96 99 PRO A C 1
ATOM 749 O O . PRO A 1 99 ? 22.327 22.580 14.009 1.00 16.74 99 PRO A O 1
ATOM 753 N N . VAL A 1 100 ? 24.066 23.521 15.068 1.00 16.32 100 VAL A N 1
ATOM 754 C CA . VAL A 1 100 ? 24.574 24.128 13.837 1.00 17.93 100 VAL A CA 1
ATOM 755 C C . VAL A 1 100 ? 26.068 23.865 13.726 1.00 19.08 100 VAL A C 1
ATOM 756 O O . VAL A 1 100 ? 26.797 23.880 14.734 1.00 19.16 100 VAL A O 1
ATOM 760 N N . SER A 1 101 ? 26.520 23.584 12.505 1.00 19.36 101 SER A N 1
ATOM 761 C CA . SER A 1 101 ? 27.940 23.364 12.245 1.00 20.72 101 SER A CA 1
ATOM 762 C C . SER A 1 101 ? 28.373 24.278 11.108 1.00 21.34 101 SER A C 1
ATOM 763 O O . SER A 1 101 ? 27.545 24.706 10.288 1.00 20.40 101 SER A O 1
ATOM 766 N N . ARG A 1 102 ? 29.656 24.615 11.069 1.00 23.13 102 ARG A N 1
ATOM 767 C CA . ARG A 1 102 ? 30.132 25.444 9.962 1.00 26.46 102 ARG A CA 1
ATOM 768 C C . ARG A 1 102 ? 30.818 24.523 8.954 1.00 27.44 102 ARG A C 1
ATOM 769 O O . ARG A 1 102 ? 31.195 23.383 9.289 1.00 29.62 102 ARG A O 1
ATOM 777 N N . GLY A 1 103 ? 30.958 24.992 7.716 1.00 24.61 103 GLY A N 1
ATOM 778 C CA . GLY A 1 103 ? 31.587 24.175 6.701 1.00 25.19 103 GLY A CA 1
ATOM 779 C C . GLY A 1 103 ? 32.100 25.068 5.589 1.00 24.73 103 GLY A C 1
ATOM 780 O O . GLY A 1 103 ? 31.822 26.260 5.590 1.00 23.22 103 GLY A O 1
ATOM 781 N N . ALA A 1 104 ? 32.843 24.508 4.648 1.00 24.38 104 ALA A N 1
ATOM 782 C CA . ALA A 1 104 ? 33.368 25.329 3.565 1.00 25.63 104 ALA A CA 1
ATOM 783 C C . ALA A 1 104 ? 32.244 25.984 2.766 1.00 25.51 104 ALA A C 1
ATOM 784 O O . ALA A 1 104 ? 32.398 27.110 2.271 1.00 24.47 104 ALA A O 1
ATOM 786 N N . LYS A 1 105 ? 31.115 25.296 2.645 1.00 24.17 105 LYS A N 1
ATOM 787 C CA . LYS A 1 105 ? 30.020 25.845 1.860 1.00 26.64 105 LYS A CA 1
ATOM 788 C C . LYS A 1 105 ? 28.917 26.523 2.653 1.00 27.50 105 LYS A C 1
ATOM 789 O O . LYS A 1 105 ? 27.812 26.754 2.133 1.00 29.43 105 LYS A O 1
ATOM 795 N N . GLY A 1 106 ? 29.219 26.842 3.903 1.00 25.15 106 GLY A N 1
ATOM 796 C CA . GLY A 1 106 ? 28.253 27.513 4.747 1.00 24.85 106 GLY A CA 1
ATOM 797 C C . GLY A 1 106 ? 27.868 26.724 5.989 1.00 23.43 106 GLY A C 1
ATOM 798 O O . GLY A 1 106 ? 28.373 25.632 6.248 1.00 25.22 106 GLY A O 1
ATOM 799 N N . PHE A 1 107 ? 26.927 27.275 6.733 1.00 20.85 107 PHE A N 1
ATOM 800 C CA . PHE A 1 107 ? 26.466 26.658 7.963 1.00 18.70 107 PHE A CA 1
ATOM 801 C C . PHE A 1 107 ? 25.403 25.615 7.660 1.00 18.20 107 PHE A C 1
ATOM 802 O O . PHE A 1 107 ? 24.616 25.781 6.732 1.00 18.52 107 PHE A O 1
ATOM 810 N N . THR A 1 108 ? 25.382 24.535 8.436 1.00 17.14 108 THR A N 1
ATOM 811 C CA . THR A 1 108 ? 24.408 23.477 8.212 1.00 17.77 108 THR A CA 1
ATOM 812 C C . THR A 1 108 ? 23.728 23.075 9.518 1.00 17.62 108 THR A C 1
ATOM 813 O O . THR A 1 108 ? 24.274 23.297 10.606 1.00 17.79 108 THR A O 1
ATOM 817 N N . TYR A 1 109 ? 22.522 22.527 9.401 1.00 15.87 109 TYR A N 1
ATOM 818 C CA . TYR A 1 109 ? 21.783 22.033 10.572 1.00 16.20 109 TYR A CA 1
ATOM 819 C C . TYR A 1 109 ? 22.483 20.699 10.869 1.00 16.72 109 TYR A C 1
ATOM 820 O O . TYR A 1 109 ? 22.570 19.829 9.983 1.00 16.85 109 TYR A O 1
ATOM 829 N N . SER A 1 110 ? 22.938 20.514 12.101 1.00 16.64 110 SER A N 1
ATOM 830 C CA . SER A 1 110 ? 23.749 19.344 12.398 1.00 17.90 110 SER A CA 1
ATOM 831 C C . SER A 1 110 ? 23.136 18.163 13.103 1.00 19.06 110 SER A C 1
ATOM 832 O O . SER A 1 110 ? 23.880 17.319 13.585 1.00 19.99 110 SER A O 1
ATOM 835 N N . SER A 1 111 ? 21.818 18.070 13.148 1.00 18.18 111 SER A N 1
ATOM 836 C CA . SER A 1 111 ? 21.188 16.939 13.819 1.00 19.86 111 SER A CA 1
ATOM 837 C C . SER A 1 111 ? 20.071 16.334 12.979 1.00 21.42 111 SER A C 1
ATOM 838 O O . SER A 1 111 ? 19.460 17.019 12.161 1.00 21.40 111 SER A O 1
ATOM 841 N N . GLU A 1 112 ? 19.802 15.052 13.201 1.00 21.37 112 GLU A N 1
ATOM 842 C CA . GLU A 1 112 ? 18.742 14.355 12.495 1.00 23.49 112 GLU A CA 1
ATOM 843 C C . GLU A 1 112 ? 17.403 14.478 13.255 1.00 23.98 112 GLU A C 1
ATOM 844 O O . GLU A 1 112 ? 16.341 14.144 12.722 1.00 25.40 112 GLU A O 1
ATOM 850 N N . ARG A 1 113 ? 17.470 14.930 14.506 1.00 21.34 113 ARG A N 1
ATOM 851 C CA . ARG A 1 113 ? 16.298 15.136 15.361 1.00 20.29 113 ARG A CA 1
ATOM 852 C C . ARG A 1 113 ? 16.482 16.542 15.965 1.00 18.35 113 ARG A C 1
ATOM 853 O O . ARG A 1 113 ? 17.604 16.958 16.230 1.00 17.89 113 ARG A O 1
ATOM 861 N N . SER A 1 114 ? 15.404 17.260 16.207 1.00 16.18 114 SER A N 1
ATOM 862 C CA . SER A 1 114 ? 15.590 18.596 16.780 1.00 13.86 114 SER A CA 1
ATOM 863 C C . SER A 1 114 ? 16.157 18.504 18.203 1.00 14.49 114 SER A C 1
ATOM 864 O O . SER A 1 114 ? 15.916 17.546 18.967 1.00 14.40 114 SER A O 1
ATOM 867 N N . ALA A 1 115 ? 16.926 19.522 18.563 1.00 13.71 115 ALA A N 1
ATOM 868 C CA . ALA A 1 115 ? 17.503 19.602 19.894 1.00 13.23 115 ALA A CA 1
ATOM 869 C C . ALA A 1 115 ? 16.411 19.628 20.968 1.00 13.44 115 ALA A C 1
ATOM 870 O O . ALA A 1 115 ? 16.544 19.012 22.027 1.00 15.39 115 ALA A O 1
ATOM 872 N N . ALA A 1 116 ? 15.328 20.351 20.707 1.00 13.54 116 ALA A N 1
ATOM 873 C CA . ALA A 1 116 ? 14.250 20.447 21.708 1.00 14.02 116 ALA A CA 1
ATOM 874 C C . ALA A 1 116 ? 13.592 19.105 21.957 1.00 14.70 116 ALA A C 1
ATOM 875 O O . ALA A 1 116 ? 13.218 18.789 23.093 1.00 15.07 116 ALA A O 1
ATOM 877 N N . GLU A 1 117 ? 13.395 18.334 20.891 1.00 13.83 117 GLU A N 1
ATOM 878 C CA . GLU A 1 117 ? 12.766 17.025 21.096 1.00 13.48 117 GLU A CA 1
ATOM 879 C C . GLU A 1 117 ? 13.738 16.092 21.823 1.00 14.72 117 GLU A C 1
ATOM 880 O O . GLU A 1 117 ? 13.315 15.255 22.617 1.00 15.36 117 GLU A O 1
ATOM 886 N N . ILE A 1 118 ? 15.032 16.231 21.544 1.00 13.93 118 ILE A N 1
ATOM 887 C CA . ILE A 1 118 ? 16.041 15.411 22.246 1.00 16.38 118 ILE A CA 1
ATOM 888 C C . ILE A 1 118 ? 15.989 15.748 23.752 1.00 16.68 118 ILE A C 1
ATOM 889 O O . ILE A 1 118 ? 16.056 14.862 24.611 1.00 18.51 118 ILE A O 1
ATOM 894 N N . VAL A 1 119 ? 15.864 17.028 24.078 1.00 15.87 119 VAL A N 1
ATOM 895 C CA . VAL A 1 119 ? 15.760 17.443 25.482 1.00 16.22 119 VAL A CA 1
ATOM 896 C C . VAL A 1 119 ? 14.480 16.884 26.114 1.00 16.12 119 VAL A C 1
ATOM 897 O O . VAL A 1 119 ? 14.504 16.396 27.262 1.00 16.21 119 VAL A O 1
ATOM 901 N N . ALA A 1 120 ? 13.363 16.952 25.388 1.00 15.37 120 ALA A N 1
ATOM 902 C CA . ALA A 1 120 ? 12.109 16.432 25.935 1.00 16.27 120 ALA A CA 1
ATOM 903 C C . ALA A 1 120 ? 12.257 14.950 26.275 1.00 18.46 120 ALA A C 1
ATOM 904 O O . ALA A 1 120 ? 11.696 14.475 27.278 1.00 19.18 120 ALA A O 1
ATOM 906 N N . GLU A 1 121 ? 13.000 14.228 25.436 1.00 18.34 121 GLU A N 1
ATOM 907 C CA . GLU A 1 121 ? 13.253 12.801 25.649 1.00 20.07 121 GLU A CA 1
ATOM 908 C C . GLU A 1 121 ? 14.133 12.541 26.879 1.00 21.74 121 GLU A C 1
ATOM 909 O O . GLU A 1 121 ? 13.822 11.663 27.709 1.00 20.34 121 GLU A O 1
ATOM 915 N N . VAL A 1 122 ? 15.222 13.299 27.008 1.00 20.33 122 VAL A N 1
ATOM 916 C CA . VAL A 1 122 ? 16.114 13.136 28.145 1.00 22.08 122 VAL A CA 1
ATOM 917 C C . VAL A 1 122 ? 15.394 13.451 29.452 1.00 22.13 122 VAL A C 1
ATOM 918 O O . VAL A 1 122 ? 15.614 12.787 30.473 1.00 23.96 122 VAL A O 1
ATOM 922 N N . LEU A 1 123 ? 14.522 14.451 29.431 1.00 20.73 123 LEU A N 1
ATOM 923 C CA . LEU A 1 123 ? 13.800 14.848 30.635 1.00 22.16 123 LEU A CA 1
ATOM 924 C C . LEU A 1 123 ? 12.539 14.037 30.893 1.00 24.15 123 LEU A C 1
ATOM 925 O O . LEU A 1 123 ? 11.974 14.091 31.993 1.00 25.51 123 LEU A O 1
ATOM 930 N N . GLU A 1 124 ? 12.102 13.292 29.890 1.00 23.74 124 GLU A N 1
ATOM 931 C CA . GLU A 1 124 ? 10.859 12.548 29.980 1.00 26.77 124 GLU A CA 1
ATOM 932 C C . GLU A 1 124 ? 9.784 13.564 30.391 1.00 26.36 124 GLU A C 1
ATOM 933 O O . GLU A 1 124 ? 8.979 13.325 31.301 1.00 25.10 124 GLU A O 1
ATOM 939 N N . SER A 1 125 ? 9.776 14.696 29.696 1.00 24.13 125 SER A N 1
ATOM 940 C CA . SER A 1 125 ? 8.843 15.780 29.986 1.00 24.38 125 SER A CA 1
ATOM 941 C C . SER A 1 125 ? 8.005 16.193 28.795 1.00 26.10 125 SER A C 1
ATOM 942 O O . SER A 1 125 ? 8.447 16.091 27.647 1.00 24.58 125 SER A O 1
ATOM 945 N N . GLU A 1 126 ? 6.801 16.684 29.087 1.00 26.60 126 GLU A N 1
ATOM 946 C CA . GLU A 1 126 ? 5.886 17.171 28.074 1.00 29.72 126 GLU A CA 1
ATOM 947 C C . GLU A 1 126 ? 5.894 18.714 28.142 1.00 27.55 126 GLU A C 1
ATOM 948 O O . GLU A 1 126 ? 5.251 19.383 27.339 1.00 28.37 126 GLU A O 1
ATOM 954 N N . LYS A 1 127 ? 6.666 19.266 29.073 1.00 25.73 127 LYS A N 1
ATOM 955 C CA . LYS A 1 127 ? 6.720 20.721 29.262 1.00 25.45 127 LYS A CA 1
ATOM 956 C C . LYS A 1 127 ? 7.920 21.460 28.671 1.00 23.58 127 LYS A C 1
ATOM 957 O O . LYS A 1 127 ? 8.343 22.508 29.197 1.00 23.25 127 LYS A O 1
ATOM 963 N N . VAL A 1 128 ? 8.495 20.904 27.610 1.00 20.39 128 VAL A N 1
ATOM 964 C CA . VAL A 1 128 ? 9.606 21.583 26.967 1.00 17.83 128 VAL A CA 1
ATOM 965 C C . VAL A 1 128 ? 8.981 22.522 25.938 1.00 17.56 128 VAL A C 1
ATOM 966 O O . VAL A 1 128 ? 8.062 22.132 25.211 1.00 16.39 128 VAL A O 1
ATOM 970 N N . VAL A 1 129 ? 9.456 23.769 25.918 1.00 15.62 129 VAL A N 1
ATOM 971 C CA . VAL A 1 129 ? 8.996 24.760 24.958 1.00 14.69 129 VAL A CA 1
ATOM 972 C C . VAL A 1 129 ? 10.230 25.207 24.193 1.00 15.72 129 VAL A C 1
ATOM 973 O O . VAL A 1 129 ? 11.243 25.552 24.806 1.00 15.52 129 VAL A O 1
ATOM 977 N N . SER A 1 130 ? 10.153 25.192 22.869 1.00 13.89 130 SER A N 1
ATOM 978 C CA . SER A 1 130 ? 11.277 25.574 22.027 1.00 14.95 130 SER A CA 1
ATOM 979 C C . SER A 1 130 ? 11.143 27.025 21.628 1.00 14.69 130 SER A C 1
ATOM 980 O O . SER A 1 130 ? 10.118 27.405 21.088 1.00 15.47 130 SER A O 1
ATOM 983 N N . ALA A 1 131 ? 12.173 27.845 21.890 1.00 13.89 131 ALA A N 1
ATOM 984 C CA . ALA A 1 131 ? 12.090 29.258 21.542 1.00 14.60 131 ALA A CA 1
ATOM 985 C C . ALA A 1 131 ? 13.426 29.963 21.708 1.00 14.41 131 ALA A C 1
ATOM 986 O O . ALA A 1 131 ? 14.308 29.479 22.416 1.00 15.00 131 ALA A O 1
ATOM 988 N N . LEU A 1 132 ? 13.507 31.143 21.082 1.00 15.36 132 LEU A N 1
ATOM 989 C CA . LEU A 1 132 ? 14.624 32.095 21.168 1.00 15.54 132 LEU A CA 1
ATOM 990 C C . LEU A 1 132 ? 15.835 31.865 20.274 1.00 16.37 132 LEU A C 1
ATOM 991 O O . LEU A 1 132 ? 16.835 32.570 20.385 1.00 16.95 132 LEU A O 1
ATOM 996 N N . HIS A 1 133 ? 15.719 30.913 19.358 1.00 15.04 133 HIS A N 1
ATOM 997 C CA . HIS A 1 133 ? 16.809 30.552 18.466 1.00 16.08 133 HIS A CA 1
ATOM 998 C C . HIS A 1 133 ? 17.295 31.642 17.535 1.00 17.19 133 HIS A C 1
ATOM 999 O O . HIS A 1 133 ? 18.440 31.590 17.091 1.00 18.01 133 HIS A O 1
ATOM 1006 N N . THR A 1 134 ? 16.435 32.602 17.207 1.00 16.91 134 THR A N 1
ATOM 1007 C CA . THR A 1 134 ? 16.836 33.625 16.244 1.00 18.23 134 THR A CA 1
ATOM 1008 C C . THR A 1 134 ? 17.090 34.999 16.849 1.00 20.77 134 THR A C 1
ATOM 1009 O O . THR A 1 134 ? 16.997 36.005 16.163 1.00 23.05 134 THR A O 1
ATOM 1013 N N . ILE A 1 135 ? 17.445 35.023 18.129 1.00 18.80 135 ILE A N 1
ATOM 1014 C CA . ILE A 1 135 ? 17.726 36.268 18.844 1.00 20.88 135 ILE A CA 1
ATOM 1015 C C . ILE A 1 135 ? 19.270 36.388 18.938 1.00 20.67 135 ILE A C 1
ATOM 1016 O O . ILE A 1 135 ? 19.895 35.699 19.726 1.00 21.50 135 ILE A O 1
ATOM 1021 N N . PRO A 1 136 ? 19.898 37.270 18.134 1.00 19.39 136 PRO A N 1
ATOM 1022 C CA . PRO A 1 136 ? 21.359 37.388 18.219 1.00 19.25 136 PRO A CA 1
ATOM 1023 C C . PRO A 1 136 ? 21.773 37.945 19.577 1.00 19.24 136 PRO A C 1
ATOM 1024 O O . PRO A 1 136 ? 21.373 39.037 19.952 1.00 19.61 136 PRO A O 1
ATOM 1028 N N . ALA A 1 137 ? 22.615 37.197 20.283 1.00 19.21 137 ALA A N 1
ATOM 1029 C CA . ALA A 1 137 ? 23.027 37.562 21.642 1.00 18.40 137 ALA A CA 1
ATOM 1030 C C . ALA A 1 137 ? 23.648 38.956 21.877 1.00 20.02 137 ALA A C 1
ATOM 1031 O O . ALA A 1 137 ? 23.227 39.648 22.802 1.00 19.34 137 ALA A O 1
ATOM 1033 N N . ALA A 1 138 ? 24.640 39.356 21.076 1.00 19.31 138 ALA A N 1
ATOM 1034 C CA . ALA A 1 138 ? 25.265 40.652 21.313 1.00 20.46 138 ALA A CA 1
ATOM 1035 C C . ALA A 1 138 ? 24.277 41.802 21.191 1.00 20.90 138 ALA A C 1
ATOM 1036 O O . ALA A 1 138 ? 24.178 42.640 22.088 1.00 20.76 138 ALA A O 1
ATOM 1038 N N . ARG A 1 139 ? 23.520 41.845 20.098 1.00 20.12 139 ARG A N 1
ATOM 1039 C CA . ARG A 1 139 ? 22.537 42.906 19.937 1.00 19.17 139 ARG A CA 1
ATOM 1040 C C . ARG A 1 139 ? 21.479 42.853 21.023 1.00 19.28 139 ARG A C 1
ATOM 1041 O O . ARG A 1 139 ? 21.047 43.890 21.545 1.00 18.73 139 ARG A O 1
ATOM 1049 N N . PHE A 1 140 ? 21.052 41.640 21.381 1.00 18.86 140 PHE A N 1
ATOM 1050 C CA . PHE A 1 140 ? 20.018 41.486 22.388 1.00 17.75 140 PHE A CA 1
ATOM 1051 C C . PHE A 1 140 ? 20.467 42.037 23.747 1.00 16.84 140 PHE A C 1
ATOM 1052 O O . PHE A 1 140 ? 19.677 42.624 24.479 1.00 17.22 140 PHE A O 1
ATOM 1060 N N . ALA A 1 141 ? 21.734 41.823 24.074 1.00 18.45 141 ALA A N 1
ATOM 1061 C CA . ALA A 1 141 ? 22.293 42.247 25.358 1.00 19.74 141 ALA A CA 1
ATOM 1062 C C . ALA A 1 141 ? 22.638 43.726 25.411 1.00 22.49 141 ALA A C 1
ATOM 1063 O O . ALA A 1 141 ? 22.963 44.233 26.483 1.00 22.75 141 ALA A O 1
ATOM 1065 N N . ASN A 1 142 ? 22.589 44.407 24.271 1.00 22.43 142 ASN A N 1
ATOM 1066 C CA . ASN A 1 142 ? 22.892 45.848 24.232 1.00 25.32 142 ASN A CA 1
ATOM 1067 C C . ASN A 1 142 ? 21.614 46.615 24.543 1.00 25.24 142 ASN A C 1
ATOM 1068 O O . ASN A 1 142 ? 20.724 46.733 23.704 1.00 26.54 142 ASN A O 1
ATOM 1073 N N . LEU A 1 143 ? 21.520 47.152 25.751 1.00 25.92 143 LEU A N 1
ATOM 1074 C CA . LEU A 1 143 ? 20.313 47.869 26.159 1.00 27.51 143 LEU A CA 1
ATOM 1075 C C . LEU A 1 143 ? 20.027 49.159 25.386 1.00 29.05 143 LEU A C 1
ATOM 1076 O O . LEU A 1 143 ? 18.959 49.741 25.530 1.00 29.97 143 LEU A O 1
ATOM 1081 N N . ASP A 1 144 ? 20.976 49.594 24.573 1.00 30.36 144 ASP A N 1
ATOM 1082 C CA . ASP A 1 144 ? 20.799 50.792 23.753 1.00 33.87 144 ASP A CA 1
ATOM 1083 C C . ASP A 1 144 ? 20.274 50.381 22.369 1.00 34.82 144 ASP A C 1
ATOM 1084 O O . ASP A 1 144 ? 19.732 51.196 21.621 1.00 36.61 144 ASP A O 1
ATOM 1089 N N . GLU A 1 145 ? 20.434 49.103 22.042 1.00 35.71 145 GLU A N 1
ATOM 1090 C CA . GLU A 1 145 ? 20.002 48.542 20.761 1.00 35.80 145 GLU A CA 1
ATOM 1091 C C . GLU A 1 145 ? 18.486 48.538 20.575 1.00 34.54 145 GLU A C 1
ATOM 1092 O O . GLU A 1 145 ? 17.755 48.285 21.505 1.00 34.91 145 GLU A O 1
ATOM 1098 N N . LYS A 1 146 ? 18.019 48.832 19.367 1.00 34.24 146 LYS A N 1
ATOM 1099 C CA . LYS A 1 146 ? 16.593 48.775 19.087 1.00 33.92 146 LYS A CA 1
ATOM 1100 C C . LYS A 1 146 ? 16.382 47.660 18.060 1.00 31.63 146 LYS A C 1
ATOM 1101 O O . LYS A 1 146 ? 17.183 47.501 17.148 1.00 31.02 146 LYS A O 1
ATOM 1107 N N . PHE A 1 147 ? 15.339 46.855 18.242 1.00 29.34 147 PHE A N 1
ATOM 1108 C CA . PHE A 1 147 ? 15.066 45.761 17.308 1.00 27.41 147 PHE A CA 1
ATOM 1109 C C . PHE A 1 147 ? 13.582 45.454 17.234 1.00 26.12 147 PHE A C 1
ATOM 1110 O O . PHE A 1 147 ? 12.804 45.845 18.097 1.00 25.18 147 PHE A O 1
ATOM 1118 N N . ASP A 1 148 ? 13.208 44.734 16.184 1.00 25.41 148 ASP A N 1
ATOM 1119 C CA . ASP A 1 148 ? 11.825 44.348 15.948 1.00 24.12 148 ASP A CA 1
ATOM 1120 C C . ASP A 1 148 ? 11.924 42.927 15.417 1.00 22.85 148 ASP A C 1
ATOM 1121 O O . ASP A 1 148 ? 12.044 42.717 14.210 1.00 22.66 148 ASP A O 1
ATOM 1126 N N . TRP A 1 149 ? 11.888 41.957 16.328 1.00 20.26 149 TRP A N 1
ATOM 1127 C CA . TRP A 1 149 ? 12.023 40.561 15.945 1.00 19.31 149 TRP A CA 1
ATOM 1128 C C . TRP A 1 149 ? 10.847 39.686 16.341 1.00 18.63 149 TRP A C 1
ATOM 1129 O O . TRP A 1 149 ? 10.152 39.955 17.334 1.00 18.24 149 TRP A O 1
ATOM 1140 N N . ASP A 1 150 ? 10.631 38.632 15.547 1.00 17.28 150 ASP A N 1
ATOM 1141 C CA . ASP A 1 150 ? 9.609 37.647 15.840 1.00 17.11 150 ASP A CA 1
ATOM 1142 C C . ASP A 1 150 ? 10.337 36.438 16.433 1.00 16.18 150 ASP A C 1
ATOM 1143 O O . ASP A 1 150 ? 11.498 36.182 16.106 1.00 17.69 150 ASP A O 1
ATOM 1148 N N . VAL A 1 151 ? 9.653 35.721 17.309 1.00 15.90 151 VAL A N 1
ATOM 1149 C CA . VAL A 1 151 ? 10.220 34.557 17.999 1.00 14.97 151 VAL A CA 1
ATOM 1150 C C . VAL A 1 151 ? 9.262 33.374 17.846 1.00 14.91 151 VAL A C 1
ATOM 1151 O O . VAL A 1 151 ? 8.267 33.292 18.555 1.00 16.69 151 VAL A O 1
ATOM 1155 N N . PRO A 1 152 ? 9.534 32.456 16.896 1.00 16.27 152 PRO A N 1
ATOM 1156 C CA . PRO A 1 152 ? 8.661 31.289 16.713 1.00 16.44 152 PRO A CA 1
ATOM 1157 C C . PRO A 1 152 ? 8.790 30.447 17.977 1.00 16.71 152 PRO A C 1
ATOM 1158 O O . PRO A 1 152 ? 9.904 30.244 18.486 1.00 16.80 152 PRO A O 1
ATOM 1162 N N . VAL A 1 153 ? 7.669 29.939 18.477 1.00 15.35 153 VAL A N 1
ATOM 1163 C CA . VAL A 1 153 ? 7.669 29.127 19.692 1.00 15.08 153 VAL A CA 1
ATOM 1164 C C . VAL A 1 153 ? 6.894 27.817 19.430 1.00 16.88 153 VAL A C 1
ATOM 1165 O O . VAL A 1 153 ? 5.763 27.857 18.937 1.00 17.76 153 VAL A O 1
ATOM 1169 N N A CYS A 1 154 ? 7.516 26.685 19.754 0.55 15.58 154 CYS A N 1
ATOM 1170 N N B CYS A 1 154 ? 7.474 26.668 19.726 0.45 15.63 154 CYS A N 1
ATOM 1171 C CA A CYS A 1 154 ? 6.895 25.366 19.586 0.55 16.37 154 CYS A CA 1
ATOM 1172 C CA B CYS A 1 154 ? 6.685 25.460 19.556 0.45 16.22 154 CYS A CA 1
ATOM 1173 C C A CYS A 1 154 ? 6.755 24.649 20.908 0.55 16.64 154 CYS A C 1
ATOM 1174 C C B CYS A 1 154 ? 6.759 24.626 20.827 0.45 16.65 154 CYS A C 1
ATOM 1175 O O A CYS A 1 154 ? 7.519 24.905 21.844 0.55 16.27 154 CYS A O 1
ATOM 1176 O O B CYS A 1 154 ? 7.671 24.789 21.645 0.45 17.05 154 CYS A O 1
ATOM 1181 N N . GLY A 1 155 ? 5.792 23.732 20.994 1.00 16.81 155 GLY A N 1
ATOM 1182 C CA . GLY A 1 155 ? 5.676 22.957 22.210 1.00 17.54 155 GLY A CA 1
ATOM 1183 C C . GLY A 1 155 ? 4.373 22.192 22.201 1.00 18.64 155 GLY A C 1
ATOM 1184 O O . GLY A 1 155 ? 3.424 22.587 21.511 1.00 19.44 155 GLY A O 1
ATOM 1185 N N . ASP A 1 156 ? 4.336 21.103 22.962 1.00 20.17 156 ASP A N 1
ATOM 1186 C CA . ASP A 1 156 ? 3.164 20.236 23.036 1.00 22.25 156 ASP A CA 1
ATOM 1187 C C . ASP A 1 156 ? 2.208 20.512 24.182 1.00 23.81 156 ASP A C 1
ATOM 1188 O O . ASP A 1 156 ? 1.061 20.061 24.135 1.00 24.26 156 ASP A O 1
ATOM 1193 N N . ASP A 1 157 ? 2.669 21.215 25.215 1.00 22.48 157 ASP A N 1
ATOM 1194 C CA . ASP A 1 157 ? 1.800 21.517 26.353 1.00 23.73 157 ASP A CA 1
ATOM 1195 C C . ASP A 1 157 ? 1.252 22.923 26.227 1.00 23.86 157 ASP A C 1
ATOM 1196 O O . ASP A 1 157 ? 2.002 23.899 26.365 1.00 22.25 157 ASP A O 1
ATOM 1201 N N . ASP A 1 158 ? -0.056 23.036 25.989 1.00 23.36 158 ASP A N 1
ATOM 1202 C CA . ASP A 1 158 ? -0.675 24.337 25.792 1.00 25.03 158 ASP A CA 1
ATOM 1203 C C . ASP A 1 158 ? -0.386 25.359 26.882 1.00 23.77 158 ASP A C 1
ATOM 1204 O O . ASP A 1 158 ? -0.062 26.506 26.586 1.00 22.58 158 ASP A O 1
ATOM 1209 N N . GLU A 1 159 ? -0.528 24.960 28.143 1.00 22.93 159 GLU A N 1
ATOM 1210 C CA . GLU A 1 159 ? -0.300 25.894 29.237 1.00 24.41 159 GLU A CA 1
ATOM 1211 C C . GLU A 1 159 ? 1.156 26.385 29.294 1.00 22.68 159 GLU A C 1
ATOM 1212 O O . GLU A 1 159 ? 1.420 27.585 29.451 1.00 22.28 159 GLU A O 1
ATOM 1218 N N . SER A 1 160 ? 2.096 25.453 29.193 1.00 21.88 160 SER A N 1
ATOM 1219 C CA . SER A 1 160 ? 3.519 25.807 29.246 1.00 20.34 160 SER A CA 1
ATOM 1220 C C . SER A 1 160 ? 3.865 26.760 28.097 1.00 19.78 160 SER A C 1
ATOM 1221 O O . SER A 1 160 ? 4.568 27.773 28.284 1.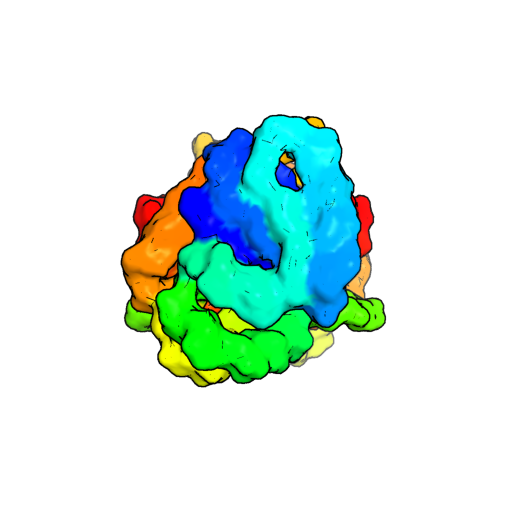00 18.21 160 SER A O 1
ATOM 1224 N N . LYS A 1 161 ? 3.377 26.447 26.898 1.00 19.23 161 LYS A N 1
ATOM 1225 C CA . LYS A 1 161 ? 3.649 27.328 25.750 1.00 18.66 161 LYS A CA 1
ATOM 1226 C C . LYS A 1 161 ? 3.043 28.733 25.957 1.00 19.37 161 LYS A C 1
ATOM 1227 O O . LYS A 1 161 ? 3.675 29.758 25.672 1.00 17.89 161 LYS A O 1
ATOM 1233 N N . LYS A 1 162 ? 1.831 28.790 26.495 1.00 20.28 162 LYS A N 1
ATOM 1234 C CA . LYS A 1 162 ? 1.174 30.073 26.741 1.00 21.16 162 LYS A CA 1
ATOM 1235 C C . LYS A 1 162 ? 1.987 30.917 27.735 1.00 19.62 162 LYS A C 1
ATOM 1236 O O . LYS A 1 162 ? 2.178 32.119 27.537 1.00 20.46 162 LYS A O 1
ATOM 1242 N N . VAL A 1 163 ? 2.487 30.285 28.795 1.00 19.50 163 VAL A N 1
ATOM 1243 C CA . VAL A 1 163 ? 3.291 31.004 29.789 1.00 19.51 163 VAL A CA 1
ATOM 1244 C C . VAL A 1 163 ? 4.558 31.558 29.123 1.00 19.31 163 VAL A C 1
ATOM 1245 O O . VAL A 1 163 ? 4.931 32.713 29.329 1.00 18.52 163 VAL A O 1
ATOM 1249 N N . VAL A 1 164 ? 5.230 30.731 28.318 1.00 18.43 164 VAL A N 1
ATOM 1250 C CA . VAL A 1 164 ? 6.457 31.194 27.676 1.00 17.83 164 VAL A CA 1
ATOM 1251 C C . VAL A 1 164 ? 6.195 32.294 26.668 1.00 18.19 164 VAL A C 1
ATOM 1252 O O . VAL A 1 164 ? 6.930 33.289 26.618 1.00 17.00 164 VAL A O 1
ATOM 1256 N N . MET A 1 165 ? 5.155 32.145 25.854 1.00 18.38 165 MET A N 1
ATOM 1257 C CA . MET A 1 165 ? 4.864 33.190 24.895 1.00 18.99 165 MET A CA 1
ATOM 1258 C C . MET A 1 165 ? 4.551 34.495 25.626 1.00 19.16 165 MET A C 1
ATOM 1259 O O . MET A 1 165 ? 5.016 35.546 25.234 1.00 19.94 165 MET A O 1
ATOM 1264 N N . SER A 1 166 ? 3.789 34.414 26.702 1.00 21.19 166 SER A N 1
ATOM 1265 C CA . SER A 1 166 ? 3.452 35.621 27.450 1.00 21.22 166 SER A CA 1
ATOM 1266 C C . SER A 1 166 ? 4.713 36.303 27.983 1.00 22.09 166 SER A C 1
ATOM 1267 O O . SER A 1 166 ? 4.852 37.528 27.923 1.00 20.58 166 SER A O 1
ATOM 1270 N N . LEU A 1 167 ? 5.650 35.506 28.486 1.00 21.47 167 LEU A N 1
ATOM 1271 C CA . LEU A 1 167 ? 6.875 36.057 29.009 1.00 21.53 167 LEU A CA 1
ATOM 1272 C C . LEU A 1 167 ? 7.667 36.777 27.919 1.00 21.17 167 LEU A C 1
ATOM 1273 O O . LEU A 1 167 ? 8.123 37.909 28.111 1.00 20.35 167 LEU A O 1
ATOM 1278 N N . ILE A 1 168 ? 7.837 36.115 26.770 1.00 18.82 168 ILE A N 1
ATOM 1279 C CA . ILE A 1 168 ? 8.571 36.700 25.667 1.00 19.20 168 ILE A CA 1
ATOM 1280 C C . ILE A 1 168 ? 7.918 37.988 25.178 1.00 20.06 168 ILE A C 1
ATOM 1281 O O . ILE A 1 168 ? 8.602 38.967 24.874 1.00 21.59 168 ILE A O 1
ATOM 1286 N N . SER A 1 169 ? 6.590 37.970 25.109 1.00 21.13 169 SER A N 1
ATOM 1287 C CA . SER A 1 169 ? 5.819 39.129 24.655 1.00 22.37 169 SER A CA 1
ATOM 1288 C C . SER A 1 169 ? 6.052 40.372 25.525 1.00 22.66 169 SER A C 1
ATOM 1289 O O . SER A 1 169 ? 5.970 41.491 25.031 1.00 22.49 169 SER A O 1
ATOM 1292 N N . GLU A 1 170 ? 6.349 40.182 26.810 1.00 22.28 170 GLU A N 1
ATOM 1293 C CA . GLU A 1 170 ? 6.596 41.337 27.681 1.00 23.40 170 GLU A CA 1
ATOM 1294 C C . GLU A 1 170 ? 7.819 42.133 27.256 1.00 22.56 170 GLU A C 1
ATOM 1295 O O . GLU A 1 170 ? 7.929 43.335 27.538 1.00 22.72 170 GLU A O 1
ATOM 1301 N N . ILE A 1 171 ? 8.758 41.477 26.588 1.00 21.55 171 ILE A N 1
ATOM 1302 C CA . ILE A 1 171 ? 9.971 42.169 26.151 1.00 20.93 171 ILE A CA 1
ATOM 1303 C C . ILE A 1 171 ? 9.693 43.035 24.928 1.00 21.87 171 ILE A C 1
ATOM 1304 O O . ILE A 1 171 ? 9.251 42.543 23.877 1.00 21.45 171 ILE A O 1
ATOM 1309 N N A ASP A 1 172 ? 9.962 44.333 25.062 0.60 22.38 172 ASP A N 1
ATOM 1310 N N B ASP A 1 172 ? 9.953 44.335 25.065 0.40 21.81 172 ASP A N 1
ATOM 1311 C CA A ASP A 1 172 ? 9.731 45.267 23.968 0.60 23.92 172 ASP A CA 1
ATOM 1312 C CA B ASP A 1 172 ? 9.728 45.268 23.967 0.40 22.68 172 ASP A CA 1
ATOM 1313 C C A ASP A 1 172 ? 10.632 44.938 22.785 0.60 23.42 172 ASP A C 1
ATOM 1314 C C B ASP A 1 172 ? 10.633 44.948 22.784 0.40 22.53 172 ASP A C 1
ATOM 1315 O O A ASP A 1 172 ? 11.851 44.853 22.925 0.60 24.31 172 ASP A O 1
ATOM 1316 O O B ASP A 1 172 ? 11.853 44.873 22.925 0.40 23.19 172 ASP A O 1
ATOM 1325 N N . GLY A 1 173 ? 10.034 44.771 21.604 1.00 22.26 173 GLY A N 1
ATOM 1326 C CA . GLY A 1 173 ? 10.832 44.453 20.424 1.00 21.08 173 GLY A CA 1
ATOM 1327 C C . GLY A 1 173 ? 10.728 42.968 20.052 1.00 19.03 173 GLY A C 1
ATOM 1328 O O . GLY A 1 173 ? 11.226 42.556 18.998 1.00 18.72 173 GLY A O 1
ATOM 1329 N N . LEU A 1 174 ? 10.127 42.161 20.926 1.00 19.15 174 LEU A N 1
ATOM 1330 C CA . LEU A 1 174 ? 9.937 40.730 20.599 1.00 17.95 174 LEU A CA 1
ATOM 1331 C C . LEU A 1 174 ? 8.445 40.426 20.482 1.00 20.04 174 LEU A C 1
ATOM 1332 O O . LEU A 1 174 ? 7.632 40.916 21.285 1.00 20.74 174 LEU A O 1
ATOM 1337 N N . ARG A 1 175 ? 8.088 39.619 19.478 1.00 18.37 175 ARG A N 1
ATOM 1338 C CA . ARG A 1 175 ? 6.722 39.185 19.287 1.00 17.59 175 ARG A CA 1
ATOM 1339 C C . ARG A 1 175 ? 6.780 37.681 19.118 1.00 17.03 175 ARG A C 1
ATOM 1340 O O . ARG A 1 175 ? 7.351 37.193 18.141 1.00 18.85 175 ARG A O 1
ATOM 1348 N N . PRO A 1 176 ? 6.211 36.922 20.070 1.00 17.17 176 PRO A N 1
ATOM 1349 C CA . PRO A 1 176 ? 6.238 35.450 19.953 1.00 17.72 176 PRO A CA 1
ATOM 1350 C C . PRO A 1 176 ? 5.150 34.987 18.977 1.00 18.31 176 PRO A C 1
ATOM 1351 O O . PRO A 1 176 ? 4.094 35.611 18.887 1.00 18.07 176 PRO A O 1
ATOM 1355 N N . LEU A 1 177 ? 5.409 33.918 18.227 1.00 17.65 177 LEU A N 1
ATOM 1356 C CA . LEU A 1 177 ? 4.410 33.398 17.284 1.00 18.13 177 LEU A CA 1
ATOM 1357 C C . LEU A 1 177 ? 4.363 31.893 17.474 1.00 17.27 177 LEU A C 1
ATOM 1358 O O . LEU A 1 177 ? 5.396 31.242 17.459 1.00 18.52 177 LEU A O 1
ATOM 1363 N N . ASP A 1 178 ? 3.170 31.349 17.675 1.00 17.59 178 ASP A N 1
ATOM 1364 C CA . ASP A 1 178 ? 3.012 29.913 17.876 1.00 17.13 178 ASP A CA 1
ATOM 1365 C C . ASP A 1 178 ? 3.322 29.195 16.565 1.00 17.36 178 ASP A C 1
ATOM 1366 O O . ASP A 1 178 ? 2.679 29.458 15.559 1.00 16.81 178 ASP A O 1
ATOM 1371 N N . ALA A 1 179 ? 4.297 28.289 16.579 1.00 16.64 179 ALA A N 1
ATOM 1372 C CA . ALA A 1 179 ? 4.657 27.539 15.373 1.00 16.76 179 ALA A CA 1
ATOM 1373 C C . ALA A 1 179 ? 4.157 26.095 15.461 1.00 16.58 179 ALA A C 1
ATOM 1374 O O . ALA A 1 179 ? 4.507 25.274 14.620 1.00 16.56 179 ALA A O 1
ATOM 1376 N N . GLY A 1 180 ? 3.358 25.791 16.486 1.00 17.19 180 GLY A N 1
ATOM 1377 C CA . GLY A 1 180 ? 2.797 24.461 16.609 1.00 17.98 180 GLY A CA 1
ATOM 1378 C C . GLY A 1 180 ? 3.454 23.512 17.598 1.00 18.00 180 GLY A C 1
ATOM 1379 O O . GLY A 1 180 ? 4.100 23.936 18.564 1.00 18.76 180 GLY A O 1
ATOM 1380 N N . PRO A 1 181 ? 3.308 22.207 17.370 1.00 17.68 181 PRO A N 1
ATOM 1381 C CA . PRO A 1 181 ? 3.867 21.161 18.234 1.00 16.78 181 PRO A CA 1
ATOM 1382 C C . PRO A 1 181 ? 5.392 21.113 18.253 1.00 15.20 181 PRO A C 1
ATOM 1383 O O . PRO A 1 181 ? 6.045 21.692 17.387 1.00 14.94 181 PRO A O 1
ATOM 1387 N N . LEU A 1 182 ? 5.945 20.414 19.244 1.00 15.98 182 LEU A N 1
ATOM 1388 C CA . LEU A 1 182 ? 7.402 20.326 19.334 1.00 16.67 182 LEU A CA 1
ATOM 1389 C C . LEU A 1 182 ? 7.989 19.645 18.087 1.00 17.69 182 LEU A C 1
ATOM 1390 O O . LEU A 1 182 ? 9.164 19.828 17.788 1.00 17.47 182 LEU A O 1
ATOM 1395 N N . SER A 1 183 ? 7.187 18.860 17.364 1.00 17.56 183 SER A N 1
ATOM 1396 C CA . SER A 1 183 ? 7.670 18.211 16.138 1.00 18.71 183 SER A CA 1
ATOM 1397 C C . SER A 1 183 ? 7.991 19.246 15.039 1.00 19.08 183 SER A C 1
ATOM 1398 O O . SER A 1 183 ? 8.549 18.890 13.992 1.00 20.01 183 SER A O 1
ATOM 1401 N N . ASN A 1 184 ? 7.655 20.520 15.268 1.00 16.35 184 ASN A N 1
ATOM 1402 C CA . ASN A 1 184 ? 8.024 21.544 14.295 1.00 15.06 184 ASN A CA 1
ATOM 1403 C C . ASN A 1 184 ? 9.317 22.263 14.742 1.00 15.43 184 ASN A C 1
ATOM 1404 O O . ASN A 1 184 ? 9.789 23.190 14.060 1.00 13.79 184 ASN A O 1
ATOM 1409 N N A SER A 1 185 ? 9.902 21.822 15.859 0.70 14.22 185 SER A N 1
ATOM 1410 N N B SER A 1 185 ? 9.895 21.827 15.861 0.30 14.83 185 SER A N 1
ATOM 1411 C CA A SER A 1 185 ? 11.116 22.494 16.343 0.70 15.52 185 SER A CA 1
ATOM 1412 C CA B SER A 1 185 ? 11.118 22.462 16.353 0.30 15.59 185 SER A CA 1
ATOM 1413 C C A SER A 1 185 ? 12.264 22.448 15.352 0.70 15.54 185 SER A C 1
ATOM 1414 C C B SER A 1 185 ? 12.255 22.446 15.352 0.30 15.65 185 SER A C 1
ATOM 1415 O O A SER A 1 185 ? 13.077 23.372 15.303 0.70 14.80 185 SER A O 1
ATOM 1416 O O B SER A 1 185 ? 13.047 23.388 15.303 0.30 15.24 185 SER A O 1
ATOM 1421 N N . ARG A 1 186 ? 12.360 21.389 14.547 1.00 15.72 186 ARG A N 1
ATOM 1422 C CA . ARG A 1 186 ? 13.446 21.372 13.576 1.00 16.52 186 ARG A CA 1
ATOM 1423 C C . ARG A 1 186 ? 13.307 22.549 12.596 1.00 17.02 186 ARG A C 1
ATOM 1424 O O . ARG A 1 186 ? 14.302 23.188 12.210 1.00 16.41 186 ARG A O 1
ATOM 1432 N N . LEU A 1 187 ? 12.076 22.853 12.184 1.00 14.33 187 LEU A N 1
ATOM 1433 C CA . LEU A 1 187 ? 11.895 23.972 11.256 1.00 15.22 187 LEU A CA 1
ATOM 1434 C C . LEU A 1 187 ? 12.306 25.300 11.915 1.00 15.70 187 LEU A C 1
ATOM 1435 O O . LEU A 1 187 ? 12.854 26.179 11.263 1.00 15.71 187 LEU A O 1
ATOM 1440 N N . VAL A 1 188 ? 12.012 25.451 13.200 1.00 15.08 188 VAL A N 1
ATOM 1441 C CA . VAL A 1 188 ? 12.376 26.692 13.897 1.00 15.69 188 VAL A CA 1
ATOM 1442 C C . VAL A 1 188 ? 13.885 26.782 14.126 1.00 15.54 188 VAL A C 1
ATOM 1443 O O . VAL A 1 188 ? 14.500 27.810 13.867 1.00 16.50 188 VAL A O 1
ATOM 1447 N N . GLU A 1 189 ? 14.479 25.700 14.624 1.00 14.84 189 GLU A N 1
ATOM 1448 C CA . GLU A 1 189 ? 15.922 25.675 14.878 1.00 14.06 189 GLU A CA 1
ATOM 1449 C C . GLU A 1 189 ? 16.720 25.881 13.604 1.00 15.75 189 GLU A C 1
ATOM 1450 O O . GLU A 1 189 ? 17.810 26.470 13.639 1.00 15.38 189 GLU A O 1
ATOM 1456 N N . SER A 1 190 ? 16.184 25.393 12.483 1.00 14.80 190 SER A N 1
ATOM 1457 C CA . SER A 1 190 ? 16.862 25.532 11.195 1.00 14.98 190 SER A CA 1
ATOM 1458 C C . SER A 1 190 ? 16.947 26.979 10.724 1.00 15.50 190 SER A C 1
ATOM 1459 O O . SER A 1 190 ? 17.731 27.282 9.823 1.00 15.85 190 SER A O 1
ATOM 1462 N N . LEU A 1 191 ? 16.161 27.865 11.327 1.00 14.78 191 LEU A N 1
ATOM 1463 C CA . LEU A 1 191 ? 16.231 29.270 10.945 1.00 17.62 191 LEU A CA 1
ATOM 1464 C C . LEU A 1 191 ? 17.599 29.839 11.241 1.00 16.73 191 LEU A C 1
ATOM 1465 O O . LEU A 1 191 ? 18.074 30.709 10.521 1.00 16.23 191 LEU A O 1
ATOM 1470 N N . THR A 1 192 ? 18.243 29.352 12.297 1.00 16.52 192 THR A N 1
ATOM 1471 C CA . THR A 1 192 ? 19.540 29.908 12.676 1.00 17.00 192 THR A CA 1
ATOM 1472 C C . THR A 1 192 ? 20.651 29.671 11.652 1.00 16.89 192 THR A C 1
ATOM 1473 O O . THR A 1 192 ? 21.344 30.630 11.246 1.00 16.81 192 THR A O 1
ATOM 1477 N N . PRO A 1 193 ? 20.848 28.416 11.197 1.00 16.87 193 PRO A N 1
ATOM 1478 C CA . PRO A 1 193 ? 21.916 28.270 10.207 1.00 15.84 193 PRO A CA 1
ATOM 1479 C C . PRO A 1 193 ? 21.561 29.050 8.928 1.00 16.97 193 PRO A C 1
ATOM 1480 O O . PRO A 1 193 ? 22.449 29.523 8.225 1.00 16.80 193 PRO A O 1
ATOM 1484 N N . LEU A 1 194 ? 20.267 29.201 8.626 1.00 15.84 194 LEU A N 1
ATOM 1485 C CA . LEU A 1 194 ? 19.902 29.986 7.442 1.00 17.42 194 LEU A CA 1
ATOM 1486 C C . LEU A 1 194 ? 20.339 31.446 7.662 1.00 17.16 194 LEU A C 1
ATOM 1487 O O . LEU A 1 194 ? 20.980 32.071 6.788 1.00 16.75 194 LEU A O 1
ATOM 1492 N N . ILE A 1 195 ? 20.033 31.985 8.839 1.00 15.98 195 ILE A N 1
ATOM 1493 C CA . ILE A 1 195 ? 20.431 33.359 9.142 1.00 16.49 195 ILE A CA 1
ATOM 1494 C C . ILE A 1 195 ? 21.953 33.522 9.106 1.00 16.63 195 ILE A C 1
ATOM 1495 O O . ILE A 1 195 ? 22.459 34.502 8.551 1.00 15.93 195 ILE A O 1
ATOM 1500 N N . LEU A 1 196 ? 22.688 32.568 9.686 1.00 16.54 196 LEU A N 1
ATOM 1501 C CA . LEU A 1 196 ? 24.151 32.652 9.675 1.00 16.03 196 LEU A CA 1
ATOM 1502 C C . LEU A 1 196 ? 24.684 32.649 8.237 1.00 16.95 196 LEU A C 1
ATOM 1503 O O . LEU A 1 196 ? 25.690 33.308 7.948 1.00 18.25 196 LEU A O 1
ATOM 1508 N N . ASN A 1 197 ? 24.037 31.902 7.343 1.00 16.59 197 ASN A N 1
ATOM 1509 C CA . ASN A 1 197 ? 24.449 31.894 5.935 1.00 15.55 197 ASN A CA 1
ATOM 1510 C C . ASN A 1 197 ? 24.161 33.249 5.266 1.00 16.93 197 ASN A C 1
ATOM 1511 O O . ASN A 1 197 ? 24.966 33.742 4.474 1.00 17.61 197 ASN A O 1
ATOM 1516 N N . ILE A 1 198 ? 23.014 33.848 5.579 1.00 16.17 198 ILE A N 1
ATOM 1517 C CA . ILE A 1 198 ? 22.653 35.155 5.018 1.00 17.22 198 ILE A CA 1
ATOM 1518 C C . ILE A 1 198 ? 23.712 36.167 5.493 1.00 19.31 198 ILE A C 1
ATOM 1519 O O . ILE A 1 198 ? 24.189 36.997 4.705 1.00 19.56 198 ILE A O 1
ATOM 1524 N N . MET A 1 199 ? 24.107 36.081 6.760 1.00 17.69 199 MET A N 1
ATOM 1525 C CA . MET A 1 199 ? 25.112 37.014 7.266 1.00 18.77 199 MET A CA 1
ATOM 1526 C C . MET A 1 199 ? 26.454 36.821 6.548 1.00 20.37 199 MET A C 1
ATOM 1527 O O . MET A 1 199 ? 27.108 37.795 6.145 1.00 20.67 199 MET A O 1
ATOM 1532 N N . ARG A 1 200 ? 26.844 35.567 6.382 1.00 20.48 200 ARG A N 1
ATOM 1533 C CA . ARG A 1 200 ? 28.096 35.218 5.743 1.00 20.52 200 ARG A CA 1
ATOM 1534 C C . ARG A 1 200 ? 28.164 35.638 4.290 1.00 22.50 200 ARG A C 1
ATOM 1535 O O . ARG A 1 200 ? 29.116 36.311 3.875 1.00 21.28 200 ARG A O 1
ATOM 1543 N N . PHE A 1 201 ? 27.141 35.278 3.521 1.00 20.96 201 PHE A N 1
ATOM 1544 C CA . PHE A 1 201 ? 27.168 35.563 2.094 1.00 22.73 201 PHE A CA 1
ATOM 1545 C C . PHE A 1 201 ? 26.770 36.963 1.633 1.00 22.96 201 PHE A C 1
ATOM 1546 O O . PHE A 1 201 ? 26.925 37.279 0.448 1.00 25.39 201 PHE A O 1
ATOM 1554 N N . ASN A 1 202 ? 26.293 37.806 2.547 1.00 23.19 202 ASN A N 1
ATOM 1555 C CA . ASN A 1 202 ? 25.931 39.189 2.214 1.00 23.43 202 ASN A CA 1
ATOM 1556 C C . ASN A 1 202 ? 26.718 40.185 3.048 1.00 25.05 202 ASN A C 1
ATOM 1557 O O . ASN A 1 202 ? 26.442 41.388 3.020 1.00 25.03 202 ASN A O 1
ATOM 1562 N N . GLY A 1 203 ? 27.683 39.677 3.806 1.00 25.75 203 GLY A N 1
ATOM 1563 C CA . GLY A 1 203 ? 28.498 40.545 4.635 1.00 26.82 203 GLY A CA 1
ATOM 1564 C C . GLY A 1 203 ? 27.682 41.402 5.582 1.00 27.32 203 GLY A C 1
ATOM 1565 O O . GLY A 1 203 ? 27.926 42.602 5.724 1.00 27.78 203 GLY A O 1
ATOM 1566 N N . MET A 1 204 ? 26.705 40.797 6.246 1.00 25.57 204 MET A N 1
ATOM 1567 C CA . MET A 1 204 ? 25.879 41.544 7.174 1.00 26.34 204 MET A CA 1
ATOM 1568 C C . MET A 1 204 ? 26.174 41.137 8.603 1.00 26.03 204 MET A C 1
ATOM 1569 O O . MET A 1 204 ? 26.668 40.037 8.851 1.00 26.84 204 MET A O 1
ATOM 1574 N N . GLY A 1 205 ? 25.884 42.043 9.531 1.00 25.16 205 GLY A N 1
ATOM 1575 C CA . GLY A 1 205 ? 26.084 41.766 10.945 1.00 25.65 205 GLY A CA 1
ATOM 1576 C C . GLY A 1 205 ? 24.925 40.916 11.450 1.00 24.78 205 GLY A C 1
ATOM 1577 O O . GLY A 1 205 ? 24.178 40.362 10.639 1.00 22.53 205 GLY A O 1
ATOM 1578 N N . GLU A 1 206 ? 24.773 40.830 12.772 1.00 24.36 206 GLU A N 1
ATOM 1579 C CA . GLU A 1 206 ? 23.724 40.022 13.405 1.00 23.33 206 GLU A CA 1
ATOM 1580 C C . GLU A 1 206 ? 22.311 40.389 13.025 1.00 21.96 206 GLU A C 1
ATOM 1581 O O . GLU A 1 206 ? 21.910 41.566 13.085 1.00 22.01 206 GLU A O 1
ATOM 1587 N N . LEU A 1 207 ? 21.531 39.359 12.679 1.00 20.06 207 LEU A N 1
ATOM 1588 C CA . LEU A 1 207 ? 20.158 39.563 12.253 1.00 18.98 207 LEU A CA 1
ATOM 1589 C C . LEU A 1 207 ? 19.186 38.657 12.983 1.00 19.44 207 LEU A C 1
ATOM 1590 O O . LEU A 1 207 ? 19.555 37.577 13.464 1.00 19.55 207 LEU A O 1
ATOM 1595 N N . GLY A 1 208 ? 17.957 39.144 13.061 1.00 19.25 208 GLY A N 1
ATOM 1596 C CA . GLY A 1 208 ? 16.843 38.397 13.624 1.00 20.73 208 GLY A CA 1
ATOM 1597 C C . GLY A 1 208 ? 15.913 38.310 12.424 1.00 19.90 208 GLY A C 1
ATOM 1598 O O . GLY A 1 208 ? 16.315 38.669 11.306 1.00 19.90 208 GLY A O 1
ATOM 1599 N N A ILE A 1 209 ? 14.697 37.834 12.621 0.50 20.06 209 ILE A N 1
ATOM 1600 N N B ILE A 1 209 ? 14.699 37.828 12.618 0.50 19.85 209 ILE A N 1
ATOM 1601 C CA A ILE A 1 209 ? 13.755 37.739 11.516 0.50 20.23 209 ILE A CA 1
ATOM 1602 C CA B ILE A 1 209 ? 13.758 37.746 11.512 0.50 19.83 209 ILE A CA 1
ATOM 1603 C C A ILE A 1 209 ? 12.374 38.250 11.902 0.50 20.10 209 ILE A C 1
ATOM 1604 C C B ILE A 1 209 ? 12.376 38.253 11.900 0.50 19.87 209 ILE A C 1
ATOM 1605 O O A ILE A 1 209 ? 12.013 38.275 13.083 0.50 19.52 209 ILE A O 1
ATOM 1606 O O B ILE A 1 209 ? 12.019 38.284 13.083 0.50 19.29 209 ILE A O 1
ATOM 1615 N N . LYS A 1 210 ? 11.601 38.667 10.896 1.00 18.53 210 LYS A N 1
ATOM 1616 C CA . LYS A 1 210 ? 10.245 39.178 11.111 1.00 19.69 210 LYS A CA 1
ATOM 1617 C C . LYS A 1 210 ? 9.334 38.579 10.044 1.00 19.40 210 LYS A C 1
ATOM 1618 O O . LYS A 1 210 ? 9.751 38.467 8.885 1.00 18.96 210 LYS A O 1
ATOM 1624 N N . PHE A 1 211 ? 8.109 38.187 10.419 1.00 20.06 211 PHE A N 1
ATOM 1625 C CA . PHE A 1 211 ? 7.158 37.653 9.429 1.00 20.81 211 PHE A CA 1
ATOM 1626 C C . PHE A 1 211 ? 6.196 38.801 9.166 1.00 23.04 211 PHE A C 1
ATOM 1627 O O . PHE A 1 211 ? 5.656 39.384 10.105 1.00 23.74 211 PHE A O 1
ATOM 1635 N N . LEU A 1 212 ? 5.996 39.128 7.893 1.00 22.50 212 LEU A N 1
ATOM 1636 C CA . LEU A 1 212 ? 5.177 40.271 7.527 1.00 24.32 212 LEU A CA 1
ATOM 1637 C C . LEU A 1 212 ? 4.556 40.162 6.115 1.00 25.25 212 LEU A C 1
ATOM 1638 O O . LEU A 1 212 ? 3.742 41.055 5.768 1.00 25.39 212 LEU A O 1
ATOM 1644 N N . MET B 1 1 ? 14.519 40.831 -20.187 1.00 31.33 1 MET B N 1
ATOM 1645 C CA . MET B 1 1 ? 14.834 39.547 -20.887 1.00 30.09 1 MET B CA 1
ATOM 1646 C C . MET B 1 1 ? 13.607 38.682 -21.109 1.00 26.95 1 MET B C 1
ATOM 1647 O O . MET B 1 1 ? 12.487 39.097 -20.808 1.00 25.35 1 MET B O 1
ATOM 1652 N N . ARG B 1 2 ? 13.824 37.485 -21.642 1.00 24.35 2 ARG B N 1
ATOM 1653 C CA . ARG B 1 2 ? 12.721 36.597 -21.958 1.00 23.07 2 ARG B CA 1
ATOM 1654 C C . ARG B 1 2 ? 12.584 35.559 -20.855 1.00 20.54 2 ARG B C 1
ATOM 1655 O O . ARG B 1 2 ? 13.495 34.748 -20.643 1.00 19.79 2 ARG B O 1
ATOM 1663 N N . VAL B 1 3 ? 11.443 35.591 -20.185 1.00 17.58 3 VAL B N 1
ATOM 1664 C CA . VAL B 1 3 ? 11.187 34.684 -19.070 1.00 16.23 3 VAL B CA 1
ATOM 1665 C C . VAL B 1 3 ? 10.006 33.769 -19.289 1.00 15.80 3 VAL B C 1
ATOM 1666 O O . VAL B 1 3 ? 8.887 34.240 -19.499 1.00 16.92 3 VAL B O 1
ATOM 1670 N N . ALA B 1 4 ? 10.246 32.465 -19.244 1.00 14.27 4 ALA B N 1
ATOM 1671 C CA . ALA B 1 4 ? 9.125 31.532 -19.361 1.00 13.91 4 ALA B CA 1
ATOM 1672 C C . ALA B 1 4 ? 8.699 31.113 -17.951 1.00 14.55 4 ALA B C 1
ATOM 1673 O O . ALA B 1 4 ? 9.534 30.908 -17.068 1.00 16.26 4 ALA B O 1
ATOM 1675 N N . LEU B 1 5 ? 7.388 31.009 -17.725 1.00 13.34 5 LEU B N 1
ATOM 1676 C CA . LEU B 1 5 ? 6.859 30.577 -16.421 1.00 12.83 5 LEU B CA 1
ATOM 1677 C C . LEU B 1 5 ? 6.186 29.246 -16.729 1.00 13.81 5 LEU B C 1
ATOM 1678 O O . LEU B 1 5 ? 5.053 29.212 -17.251 1.00 13.92 5 LEU B O 1
ATOM 1683 N N . LEU B 1 6 ? 6.906 28.144 -16.467 1.00 11.95 6 LEU B N 1
ATOM 1684 C CA . LEU B 1 6 ? 6.354 26.821 -16.763 1.00 12.75 6 LEU B CA 1
ATOM 1685 C C . LEU B 1 6 ? 5.327 26.529 -15.667 1.00 12.79 6 LEU B C 1
ATOM 1686 O O . LEU B 1 6 ? 5.649 26.636 -14.479 1.00 12.96 6 LEU B O 1
ATOM 1691 N N . GLY B 1 7 ? 4.107 26.171 -16.091 1.00 12.34 7 GLY B N 1
ATOM 1692 C CA . GLY B 1 7 ? 3.003 25.983 -15.161 1.00 12.54 7 GLY B CA 1
ATOM 1693 C C . GLY B 1 7 ? 2.606 27.396 -14.706 1.00 14.44 7 GLY B C 1
ATOM 1694 O O . GLY B 1 7 ? 2.019 27.580 -13.639 1.00 15.46 7 GLY B O 1
ATOM 1695 N N . GLY B 1 8 ? 2.891 28.400 -15.540 1.00 13.73 8 GLY B N 1
ATOM 1696 C CA . GLY B 1 8 ? 2.623 29.799 -15.176 1.00 13.22 8 GLY B CA 1
ATOM 1697 C C . GLY B 1 8 ? 1.177 30.242 -15.126 1.00 14.67 8 GLY B C 1
ATOM 1698 O O . GLY B 1 8 ? 0.873 31.437 -14.867 1.00 14.88 8 GLY B O 1
ATOM 1699 N N . THR B 1 9 ? 0.297 29.275 -15.347 1.00 13.16 9 THR B N 1
ATOM 1700 C CA . THR B 1 9 ? -1.161 29.439 -15.306 1.00 14.52 9 THR B CA 1
ATOM 1701 C C . THR B 1 9 ? -1.701 29.404 -13.879 1.00 16.02 9 THR B C 1
ATOM 1702 O O . THR B 1 9 ? -2.887 29.660 -13.659 1.00 16.65 9 THR B O 1
ATOM 1706 N N . GLY B 1 10 ? -0.841 29.073 -12.923 1.00 14.69 10 GLY B N 1
ATOM 1707 C CA . GLY B 1 10 ? -1.268 28.961 -11.539 1.00 16.33 10 GLY B CA 1
ATOM 1708 C C . GLY B 1 10 ? -1.055 30.163 -10.643 1.00 17.53 10 GLY B C 1
ATOM 1709 O O . GLY B 1 10 ? -0.904 31.302 -11.116 1.00 16.92 10 GLY B O 1
ATOM 1710 N N . ASN B 1 11 ? -1.023 29.870 -9.345 1.00 16.43 11 ASN B N 1
ATOM 1711 C CA . ASN B 1 11 ? -0.910 30.877 -8.296 1.00 18.40 11 ASN B CA 1
ATOM 1712 C C . ASN B 1 11 ? 0.311 31.750 -8.355 1.00 16.53 11 ASN B C 1
ATOM 1713 O O . ASN B 1 11 ? 0.199 32.972 -8.469 1.00 17.41 11 ASN B O 1
ATOM 1718 N N . LEU B 1 12 ? 1.496 31.141 -8.289 1.00 15.57 12 LEU B N 1
ATOM 1719 C CA . LEU B 1 12 ? 2.726 31.942 -8.333 1.00 15.46 12 LEU B CA 1
ATOM 1720 C C . LEU B 1 12 ? 3.037 32.515 -9.741 1.00 15.92 12 LEU B C 1
ATOM 1721 O O . LEU B 1 12 ? 3.591 33.614 -9.863 1.00 16.05 12 LEU B O 1
ATOM 1726 N N . GLY B 1 13 ? 2.671 31.777 -10.786 1.00 15.36 13 GLY B N 1
ATOM 1727 C CA . GLY B 1 13 ? 2.928 32.250 -12.125 1.00 13.88 13 GLY B CA 1
ATOM 1728 C C . GLY B 1 13 ? 2.240 33.575 -12.384 1.00 15.71 13 GLY B C 1
ATOM 1729 O O . GLY B 1 13 ? 2.810 34.460 -13.013 1.00 16.03 13 GLY B O 1
ATOM 1730 N N . LYS B 1 14 ? 1.014 33.717 -11.903 1.00 14.36 14 LYS B N 1
ATOM 1731 C CA . LYS B 1 14 ? 0.278 34.968 -12.141 1.00 16.55 14 LYS B CA 1
ATOM 1732 C C . LYS B 1 14 ? 1.015 36.202 -11.616 1.00 16.61 14 LYS B C 1
ATOM 1733 O O . LYS B 1 14 ? 1.189 37.191 -12.355 1.00 16.68 14 LYS B O 1
ATOM 1739 N N . GLY B 1 15 ? 1.459 36.160 -10.361 1.00 16.36 15 GLY B N 1
ATOM 1740 C CA . GLY B 1 15 ? 2.157 37.311 -9.800 1.00 17.44 15 GLY B CA 1
ATOM 1741 C C . GLY B 1 15 ? 3.471 37.598 -10.512 1.00 18.15 15 GLY B C 1
ATOM 1742 O O . GLY B 1 15 ? 3.825 38.743 -10.742 1.00 16.48 15 GLY B O 1
ATOM 1743 N N . LEU B 1 16 ? 4.227 36.547 -10.845 1.00 17.65 16 LEU B N 1
ATOM 1744 C CA . LEU B 1 16 ? 5.483 36.760 -11.549 1.00 17.33 16 LEU B CA 1
ATOM 1745 C C . LEU B 1 16 ? 5.213 37.371 -12.914 1.00 17.81 16 LEU B C 1
ATOM 1746 O O . LEU B 1 16 ? 5.899 38.291 -13.326 1.00 17.33 16 LEU B O 1
ATOM 1751 N N . ALA B 1 17 ? 4.184 36.888 -13.595 1.00 16.80 17 ALA B N 1
ATOM 1752 C CA . ALA B 1 17 ? 3.854 37.411 -14.922 1.00 17.77 17 ALA B CA 1
ATOM 1753 C C . ALA B 1 17 ? 3.504 38.894 -14.860 1.00 18.17 17 ALA B C 1
ATOM 1754 O O . ALA B 1 17 ? 4.028 39.708 -15.619 1.00 18.08 17 ALA B O 1
ATOM 1756 N N . LEU B 1 18 ? 2.617 39.250 -13.946 1.00 18.56 18 LEU B N 1
ATOM 1757 C CA . LEU B 1 18 ? 2.208 40.651 -13.848 1.00 20.82 18 LEU B CA 1
ATOM 1758 C C . LEU B 1 18 ? 3.369 41.585 -13.429 1.00 22.44 18 LEU B C 1
ATOM 1759 O O . LEU B 1 18 ? 3.579 42.619 -14.064 1.00 23.70 18 LEU B O 1
ATOM 1764 N N . ARG B 1 19 ? 4.124 41.211 -12.392 1.00 21.80 19 ARG B N 1
ATOM 1765 C CA . ARG B 1 19 ? 5.223 42.065 -11.897 1.00 23.98 19 ARG B CA 1
ATOM 1766 C C . ARG B 1 19 ? 6.344 42.234 -12.918 1.00 24.57 19 ARG B C 1
ATOM 1767 O O . ARG B 1 19 ? 6.836 43.350 -13.150 1.00 26.05 19 ARG B O 1
ATOM 1775 N N . LEU B 1 20 ? 6.761 41.134 -13.534 1.00 22.33 20 LEU B N 1
ATOM 1776 C CA . LEU B 1 20 ? 7.838 41.205 -14.504 1.00 22.19 20 LEU B CA 1
ATOM 1777 C C . LEU B 1 20 ? 7.458 41.839 -15.827 1.00 23.29 20 LEU B C 1
ATOM 1778 O O . LEU B 1 20 ? 8.267 42.531 -16.424 1.00 23.86 20 LEU B O 1
ATOM 1783 N N . ALA B 1 21 ? 6.235 41.602 -16.287 1.00 24.19 21 ALA B N 1
ATOM 1784 C CA . ALA B 1 21 ? 5.795 42.149 -17.569 1.00 25.64 21 ALA B CA 1
ATOM 1785 C C . ALA B 1 21 ? 5.711 43.685 -17.507 1.00 27.58 21 ALA B C 1
ATOM 1786 O O . ALA B 1 21 ? 6.064 44.374 -18.463 1.00 26.88 21 ALA B O 1
ATOM 1788 N N . THR B 1 22 ? 5.251 44.208 -16.383 1.00 27.96 22 THR B N 1
ATOM 1789 C CA . THR B 1 22 ? 5.131 45.655 -16.229 1.00 30.70 22 THR B CA 1
ATOM 1790 C C . THR B 1 22 ? 6.520 46.288 -16.163 1.00 30.69 22 THR B C 1
ATOM 1791 O O . THR B 1 22 ? 6.678 47.497 -16.352 1.00 31.44 22 THR B O 1
ATOM 1795 N N . LEU B 1 23 ? 7.533 45.474 -15.875 1.00 29.19 23 LEU B N 1
ATOM 1796 C CA . LEU B 1 23 ? 8.892 45.971 -15.822 1.00 29.23 23 LEU B CA 1
ATOM 1797 C C . LEU B 1 23 ? 9.527 45.891 -17.211 1.00 30.26 23 LEU B C 1
ATOM 1798 O O . LEU B 1 23 ? 10.698 46.199 -17.384 1.00 31.63 23 LEU B O 1
ATOM 1803 N N . GLY B 1 24 ? 8.757 45.460 -18.206 1.00 30.41 24 GLY B N 1
ATOM 1804 C CA . GLY B 1 24 ? 9.293 45.400 -19.554 1.00 28.99 24 GLY B CA 1
ATOM 1805 C C . GLY B 1 24 ? 9.828 44.071 -20.059 1.00 28.98 24 GLY B C 1
ATOM 1806 O O . GLY B 1 24 ? 10.221 43.966 -21.216 1.00 30.12 24 GLY B O 1
ATOM 1807 N N . HIS B 1 25 ? 9.864 43.050 -19.211 1.00 26.22 25 HIS B N 1
ATOM 1808 C CA . HIS B 1 25 ? 10.354 41.745 -19.654 1.00 24.72 25 HIS B CA 1
ATOM 1809 C C . HIS B 1 25 ? 9.316 41.040 -20.533 1.00 23.17 25 HIS B C 1
ATOM 1810 O O . HIS B 1 25 ? 8.106 41.285 -20.395 1.00 22.42 25 HIS B O 1
ATOM 1817 N N . GLU B 1 26 ? 9.805 40.174 -21.425 1.00 20.91 26 GLU B N 1
ATOM 1818 C CA . GLU B 1 26 ? 8.976 39.374 -22.321 1.00 21.27 26 GLU B CA 1
ATOM 1819 C C . GLU B 1 26 ? 8.605 38.129 -21.516 1.00 19.00 26 GLU B C 1
ATOM 1820 O O . GLU B 1 26 ? 9.484 37.397 -21.084 1.00 21.93 26 GLU B O 1
ATOM 1826 N N . ILE B 1 27 ? 7.319 37.880 -21.336 1.00 17.43 27 ILE B N 1
ATOM 1827 C CA . ILE B 1 27 ? 6.867 36.752 -20.533 1.00 17.04 27 ILE B CA 1
ATOM 1828 C C . ILE B 1 27 ? 6.187 35.717 -21.397 1.00 17.02 27 ILE B C 1
ATOM 1829 O O . ILE B 1 27 ? 5.382 36.072 -22.261 1.00 16.46 27 ILE B O 1
ATOM 1834 N N . VAL B 1 28 ? 6.532 34.439 -21.201 1.00 14.49 28 VAL B N 1
ATOM 1835 C CA . VAL B 1 28 ? 5.828 33.392 -21.909 1.00 14.38 28 VAL B CA 1
ATOM 1836 C C . VAL B 1 28 ? 5.265 32.476 -20.835 1.00 15.29 28 VAL B C 1
ATOM 1837 O O . VAL B 1 28 ? 6.016 31.891 -20.045 1.00 16.95 28 VAL B O 1
ATOM 1841 N N . VAL B 1 29 ? 3.937 32.410 -20.774 1.00 13.95 29 VAL B N 1
ATOM 1842 C CA . VAL B 1 29 ? 3.239 31.556 -19.829 1.00 13.35 29 VAL B CA 1
ATOM 1843 C C . VAL B 1 29 ? 3.176 30.155 -20.429 1.00 14.89 29 VAL B C 1
ATOM 1844 O O . VAL B 1 29 ? 2.701 29.986 -21.557 1.00 14.50 29 VAL B O 1
ATOM 1848 N N . GLY B 1 30 ? 3.681 29.163 -19.698 1.00 13.27 30 GLY B N 1
ATOM 1849 C CA . GLY B 1 30 ? 3.622 27.797 -20.196 1.00 13.69 30 GLY B CA 1
ATOM 1850 C C . GLY B 1 30 ? 2.554 26.955 -19.487 1.00 14.46 30 GLY B C 1
ATOM 1851 O O . GLY B 1 30 ? 2.241 27.161 -18.295 1.00 14.28 30 GLY B O 1
ATOM 1852 N N . SER B 1 31 ? 1.996 26.002 -20.227 1.00 12.73 31 SER B N 1
ATOM 1853 C CA . SER B 1 31 ? 0.979 25.113 -19.673 1.00 14.17 31 SER B CA 1
ATOM 1854 C C . SER B 1 31 ? 1.083 23.764 -20.331 1.00 13.65 31 SER B C 1
ATOM 1855 O O . SER B 1 31 ? 1.692 23.606 -21.396 1.00 13.48 31 SER B O 1
ATOM 1858 N N . ARG B 1 32 ? 0.493 22.762 -19.689 1.00 13.48 32 ARG B N 1
ATOM 1859 C CA . ARG B 1 32 ? 0.459 21.457 -20.328 1.00 13.89 32 ARG B CA 1
ATOM 1860 C C . ARG B 1 32 ? -0.512 21.566 -21.510 1.00 14.83 32 ARG B C 1
ATOM 1861 O O . ARG B 1 32 ? -0.486 20.737 -22.427 1.00 13.99 32 ARG B O 1
ATOM 1869 N N . ARG B 1 33 ? -1.393 22.565 -21.476 1.00 14.28 33 ARG B N 1
ATOM 1870 C CA . ARG B 1 33 ? -2.364 22.749 -22.562 1.00 15.94 33 ARG B CA 1
ATOM 1871 C C . ARG B 1 33 ? -2.220 24.118 -23.225 1.00 17.37 33 ARG B C 1
ATOM 1872 O O . ARG B 1 33 ? -2.323 25.159 -22.572 1.00 15.85 33 ARG B O 1
ATOM 1880 N N . GLU B 1 34 ? -1.997 24.104 -24.537 1.00 16.09 34 GLU B N 1
ATOM 1881 C CA . GLU B 1 34 ? -1.811 25.344 -25.274 1.00 15.88 34 GLU B CA 1
ATOM 1882 C C . GLU B 1 34 ? -2.923 26.366 -25.014 1.00 17.57 34 GLU B C 1
ATOM 1883 O O . GLU B 1 34 ? -2.650 27.535 -24.738 1.00 16.12 34 GLU B O 1
ATOM 1889 N N . GLU B 1 35 ? -4.178 25.923 -25.093 1.00 17.58 35 GLU B N 1
ATOM 1890 C CA . GLU B 1 35 ? -5.321 26.844 -24.923 1.00 19.93 35 GLU B CA 1
ATOM 1891 C C . GLU B 1 35 ? -5.362 27.474 -23.539 1.00 18.34 35 GLU B C 1
ATOM 1892 O O . GLU B 1 35 ? -5.718 28.645 -23.383 1.00 17.20 35 GLU B O 1
ATOM 1898 N N . LYS B 1 36 ? -4.995 26.700 -22.519 1.00 17.25 36 LYS B N 1
ATOM 1899 C CA . LYS B 1 36 ? -5.024 27.222 -21.154 1.00 14.66 36 LYS B CA 1
ATOM 1900 C C . LYS B 1 36 ? -3.947 28.293 -20.983 1.00 15.06 36 LYS B C 1
ATOM 1901 O O . LYS B 1 36 ? -4.178 29.337 -20.362 1.00 16.22 36 LYS B O 1
ATOM 1907 N N . ALA B 1 37 ? -2.769 28.067 -21.565 1.00 13.81 37 ALA B N 1
ATOM 1908 C CA . ALA B 1 37 ? -1.708 29.071 -21.462 1.00 13.66 37 ALA B CA 1
ATOM 1909 C C . ALA B 1 37 ? -2.136 30.342 -22.187 1.00 13.16 37 ALA B C 1
ATOM 1910 O O . ALA B 1 37 ? -1.886 31.456 -21.708 1.00 14.40 37 ALA B O 1
ATOM 1912 N N . GLU B 1 38 ? -2.743 30.179 -23.359 1.00 14.21 38 GLU B N 1
ATOM 1913 C CA . GLU B 1 38 ? -3.191 31.342 -24.126 1.00 14.74 38 GLU B CA 1
ATOM 1914 C C . GLU B 1 38 ? -4.273 32.104 -23.366 1.00 16.31 38 GLU B C 1
ATOM 1915 O O . GLU B 1 38 ? -4.287 33.336 -23.377 1.00 17.54 38 GLU B O 1
ATOM 1921 N N . ALA B 1 39 ? -5.198 31.381 -22.732 1.00 16.06 39 ALA B N 1
ATOM 1922 C CA . ALA B 1 39 ? -6.260 32.035 -21.976 1.00 16.73 39 ALA B CA 1
ATOM 1923 C C . ALA B 1 39 ? -5.705 32.797 -20.785 1.00 17.75 39 ALA B C 1
ATOM 1924 O O . ALA B 1 39 ? -6.130 33.920 -20.513 1.00 16.48 39 ALA B O 1
ATOM 1926 N N . LYS B 1 40 ? -4.776 32.193 -20.047 1.00 16.23 40 LYS B N 1
ATOM 1927 C CA . LYS B 1 40 ? -4.178 32.887 -18.914 1.00 17.28 40 LYS B CA 1
ATOM 1928 C C . LYS B 1 40 ? -3.349 34.094 -19.363 1.00 16.70 40 LYS B C 1
ATOM 1929 O O . LYS B 1 40 ? -3.388 35.143 -18.704 1.00 16.27 40 LYS B O 1
ATOM 1935 N N . ALA B 1 41 ? -2.610 33.958 -20.469 1.00 15.56 41 ALA B N 1
ATOM 1936 C CA . ALA B 1 41 ? -1.838 35.083 -20.996 1.00 15.50 41 ALA B CA 1
ATOM 1937 C C . ALA B 1 41 ? -2.805 36.254 -21.308 1.00 17.05 41 ALA B C 1
ATOM 1938 O O . ALA B 1 41 ? -2.475 37.404 -21.029 1.00 17.47 41 ALA B O 1
ATOM 1940 N N . ALA B 1 42 ? -3.978 35.953 -21.880 1.00 16.97 42 ALA B N 1
ATOM 1941 C CA . ALA B 1 42 ? -4.973 37.009 -22.180 1.00 18.34 42 ALA B CA 1
ATOM 1942 C C . ALA B 1 42 ? -5.461 37.664 -20.879 1.00 19.22 42 ALA B C 1
ATOM 1943 O O . ALA B 1 42 ? -5.584 38.886 -20.798 1.00 18.73 42 ALA B O 1
ATOM 1945 N N . GLU B 1 43 ? -5.696 36.852 -19.855 1.00 17.77 43 GLU B N 1
ATOM 1946 C CA . GLU B 1 43 ? -6.133 37.375 -18.556 1.00 19.57 43 GLU B CA 1
ATOM 1947 C C . GLU B 1 43 ? -5.037 38.271 -17.954 1.00 20.35 43 GLU B C 1
ATOM 1948 O O . GLU B 1 43 ? -5.310 39.360 -17.416 1.00 20.80 43 GLU B O 1
ATOM 1954 N N . TYR B 1 44 ? -3.791 37.832 -18.073 1.00 18.41 44 TYR B N 1
ATOM 1955 C CA . TYR B 1 44 ? -2.697 38.593 -17.514 1.00 19.13 44 TYR B CA 1
ATOM 1956 C C . TYR B 1 44 ? -2.459 39.890 -18.271 1.00 20.66 44 TYR B C 1
ATOM 1957 O O . TYR B 1 44 ? -2.190 40.922 -17.644 1.00 19.91 44 TYR B O 1
ATOM 1966 N N A ARG B 1 45 ? -2.547 39.844 -19.595 0.60 20.89 45 ARG B N 1
ATOM 1967 N N B ARG B 1 45 ? -2.542 39.862 -19.603 0.40 20.62 45 ARG B N 1
ATOM 1968 C CA A ARG B 1 45 ? -2.356 41.056 -20.388 0.60 23.36 45 ARG B CA 1
ATOM 1969 C CA B ARG B 1 45 ? -2.317 41.097 -20.358 0.40 22.32 45 ARG B CA 1
ATOM 1970 C C A ARG B 1 45 ? -3.398 42.111 -20.022 0.60 25.10 45 ARG B C 1
ATOM 1971 C C B ARG B 1 45 ? -3.448 42.114 -20.192 0.40 24.36 45 ARG B C 1
ATOM 1972 O O A ARG B 1 45 ? -3.094 43.302 -19.967 0.60 25.67 45 ARG B O 1
ATOM 1973 O O B ARG B 1 45 ? -3.263 43.297 -20.478 0.40 25.14 45 ARG B O 1
ATOM 1988 N N . ARG B 1 46 ? -4.610 41.656 -19.731 1.00 25.60 46 ARG B N 1
ATOM 1989 C CA . ARG B 1 46 ? -5.731 42.548 -19.446 1.00 28.77 46 ARG B CA 1
ATOM 1990 C C . ARG B 1 46 ? -5.444 43.299 -18.140 1.00 30.10 46 ARG B C 1
ATOM 1991 O O . ARG B 1 46 ? -5.642 44.516 -18.042 1.00 28.99 46 ARG B O 1
ATOM 1999 N N . ILE B 1 47 ? -4.943 42.567 -17.148 1.00 30.19 47 ILE B N 1
ATOM 2000 C CA . ILE B 1 47 ? -4.620 43.134 -15.844 1.00 31.54 47 ILE B CA 1
ATOM 2001 C C . ILE B 1 47 ? -3.385 44.037 -15.875 1.00 34.38 47 ILE B C 1
ATOM 2002 O O . ILE B 1 47 ? -3.426 45.164 -15.387 1.00 34.36 47 ILE B O 1
ATOM 2007 N N . ALA B 1 48 ? -2.291 43.550 -16.454 1.00 36.17 48 ALA B N 1
ATOM 2008 C CA . ALA B 1 48 ? -1.052 44.318 -16.499 1.00 39.14 48 ALA B CA 1
ATOM 2009 C C . ALA B 1 48 ? -1.099 45.565 -17.366 1.00 41.97 48 ALA B C 1
ATOM 2010 O O . ALA B 1 48 ? -0.327 46.510 -17.144 1.00 42.12 48 ALA B O 1
ATOM 2012 N N . GLY B 1 49 ? -1.990 45.570 -18.353 1.00 43.30 49 GLY B N 1
ATOM 2013 C CA . GLY B 1 49 ? -2.068 46.707 -19.248 1.00 45.53 49 GLY B CA 1
ATOM 2014 C C . GLY B 1 49 ? -1.073 46.522 -20.379 1.00 46.78 49 GLY B C 1
ATOM 2015 O O . GLY B 1 49 ? -1.086 45.490 -21.048 1.00 48.12 49 GLY B O 1
ATOM 2016 N N . ASP B 1 50 ? -0.206 47.508 -20.600 1.00 47.75 50 ASP B N 1
ATOM 2017 C CA . ASP B 1 50 ? 0.786 47.406 -21.667 1.00 48.27 50 ASP B CA 1
ATOM 2018 C C . ASP B 1 50 ? 1.877 46.441 -21.217 1.00 46.98 50 ASP B C 1
ATOM 2019 O O . ASP B 1 50 ? 2.596 46.706 -20.244 1.00 47.66 50 ASP B O 1
ATOM 2024 N N . ALA B 1 51 ? 2.012 45.330 -21.930 1.00 44.45 51 ALA B N 1
ATOM 2025 C CA . ALA B 1 51 ? 3.010 44.338 -21.557 1.00 41.40 51 ALA B CA 1
ATOM 2026 C C . ALA B 1 51 ? 3.120 43.264 -22.625 1.00 38.61 51 ALA B C 1
ATOM 2027 O O . ALA B 1 51 ? 2.188 43.052 -23.404 1.00 40.06 51 ALA B O 1
ATOM 2029 N N . SER B 1 52 ? 4.261 42.592 -22.665 1.00 34.10 52 SER B N 1
ATOM 2030 C CA . SER B 1 52 ? 4.481 41.533 -23.638 1.00 30.98 52 SER B CA 1
ATOM 2031 C C . SER B 1 52 ? 4.334 40.182 -22.915 1.00 27.67 52 SER B C 1
ATOM 2032 O O . SER B 1 52 ? 5.275 39.719 -22.270 1.00 25.92 52 SER B O 1
ATOM 2035 N N . ILE B 1 53 ? 3.151 39.583 -23.012 1.00 24.43 53 ILE B N 1
ATOM 2036 C CA . ILE B 1 53 ? 2.860 38.292 -22.347 1.00 21.61 53 ILE B CA 1
ATOM 2037 C C . ILE B 1 53 ? 2.117 37.396 -23.338 1.00 20.60 53 ILE B C 1
ATOM 2038 O O . ILE B 1 53 ? 1.075 37.790 -23.872 1.00 20.68 53 ILE B O 1
ATOM 2043 N N . THR B 1 54 ? 2.651 36.210 -23.609 1.00 16.17 54 THR B N 1
ATOM 2044 C CA . THR B 1 54 ? 1.969 35.297 -24.510 1.00 17.13 54 THR B CA 1
ATOM 2045 C C . THR B 1 54 ? 1.937 33.927 -23.821 1.00 16.30 54 THR B C 1
ATOM 2046 O O . THR B 1 54 ? 2.525 33.779 -22.748 1.00 16.43 54 THR B O 1
ATOM 2050 N N . GLY B 1 55 ? 1.228 32.957 -24.394 1.00 15.11 55 GLY B N 1
ATOM 2051 C CA . GLY B 1 55 ? 1.126 31.655 -23.755 1.00 15.90 55 GLY B CA 1
ATOM 2052 C C . GLY B 1 55 ? 1.357 30.559 -24.776 1.00 15.26 55 GLY B C 1
ATOM 2053 O O . GLY B 1 55 ? 0.995 30.725 -25.935 1.00 15.73 55 GLY B O 1
ATOM 2054 N N . MET B 1 56 ? 1.934 29.442 -24.343 1.00 14.24 56 MET B N 1
ATOM 2055 C CA . MET B 1 56 ? 2.245 28.308 -25.224 1.00 15.61 56 MET B CA 1
ATOM 2056 C C . MET B 1 56 ? 2.313 27.050 -24.348 1.00 14.19 56 MET B C 1
ATOM 2057 O O . MET B 1 56 ? 2.266 27.147 -23.120 1.00 13.34 56 MET B O 1
ATOM 2062 N N . LYS B 1 57 ? 2.457 25.881 -24.972 1.00 14.70 57 LYS B N 1
ATOM 2063 C CA . LYS B 1 57 ? 2.665 24.677 -24.163 1.00 14.88 57 LYS B CA 1
ATOM 2064 C C . LYS B 1 57 ? 4.047 24.838 -23.510 1.00 15.33 57 LYS B C 1
ATOM 2065 O O . LYS B 1 57 ? 4.912 25.546 -24.049 1.00 15.33 57 LYS B O 1
ATOM 2071 N N . ASN B 1 58 ? 4.244 24.208 -22.349 1.00 14.88 58 ASN B N 1
ATOM 2072 C CA . ASN B 1 58 ? 5.529 24.275 -21.640 1.00 14.63 58 ASN B CA 1
ATOM 2073 C C . ASN B 1 58 ? 6.756 24.005 -22.482 1.00 14.91 58 ASN B C 1
ATOM 2074 O O . ASN B 1 58 ? 7.732 24.713 -22.359 1.00 14.52 58 ASN B O 1
ATOM 2079 N N . GLU B 1 59 ? 6.725 22.962 -23.313 1.00 16.47 59 GLU B N 1
ATOM 2080 C CA . GLU B 1 59 ? 7.905 22.655 -24.125 1.00 18.61 59 GLU B CA 1
ATOM 2081 C C . GLU B 1 59 ? 8.249 23.814 -25.060 1.00 18.90 59 GLU B C 1
ATOM 2082 O O . GLU B 1 59 ? 9.426 24.151 -25.221 1.00 19.50 59 GLU B O 1
ATOM 2088 N N . ASP B 1 60 ? 7.235 24.440 -25.658 1.00 16.69 60 ASP B N 1
ATOM 2089 C CA . ASP B 1 60 ? 7.487 25.579 -26.559 1.00 16.28 60 ASP B CA 1
ATOM 2090 C C . ASP B 1 60 ? 7.946 26.820 -25.769 1.00 17.88 60 ASP B C 1
ATOM 2091 O O . ASP B 1 60 ? 8.828 27.564 -26.233 1.00 18.19 60 ASP B O 1
ATOM 2096 N N . ALA B 1 61 ? 7.349 27.052 -24.596 1.00 15.35 61 ALA B N 1
ATOM 2097 C CA . ALA B 1 61 ? 7.763 28.175 -23.751 1.00 15.48 61 ALA B CA 1
ATOM 2098 C C . ALA B 1 61 ? 9.233 28.016 -23.304 1.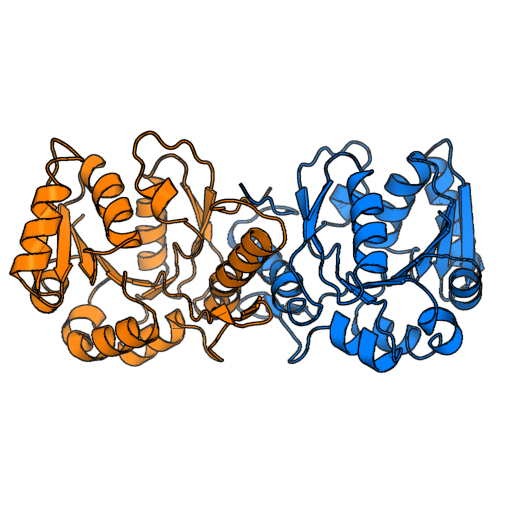00 16.37 61 ALA B C 1
ATOM 2099 O O . ALA B 1 61 ? 9.978 28.988 -23.273 1.00 16.71 61 ALA B O 1
ATOM 2101 N N . ALA B 1 62 ? 9.632 26.800 -22.922 1.00 17.54 62 ALA B N 1
ATOM 2102 C CA . ALA B 1 62 ? 11.006 26.526 -22.465 1.00 19.62 62 ALA B CA 1
ATOM 2103 C C . ALA B 1 62 ? 12.025 26.872 -23.562 1.00 21.33 62 ALA B C 1
ATOM 2104 O O . ALA B 1 62 ? 13.089 27.428 -23.297 1.00 24.12 62 ALA B O 1
ATOM 2106 N N . GLU B 1 63 ? 11.666 26.558 -24.793 1.00 21.91 63 GLU B N 1
ATOM 2107 C CA . GLU B 1 63 ? 12.505 26.809 -25.953 1.00 24.68 63 GLU B CA 1
ATOM 2108 C C . GLU B 1 63 ? 12.603 28.329 -26.184 1.00 25.42 63 GLU B C 1
ATOM 2109 O O . GLU B 1 63 ? 13.677 28.857 -26.461 1.00 25.12 63 GLU B O 1
ATOM 2115 N N . ALA B 1 64 ? 11.479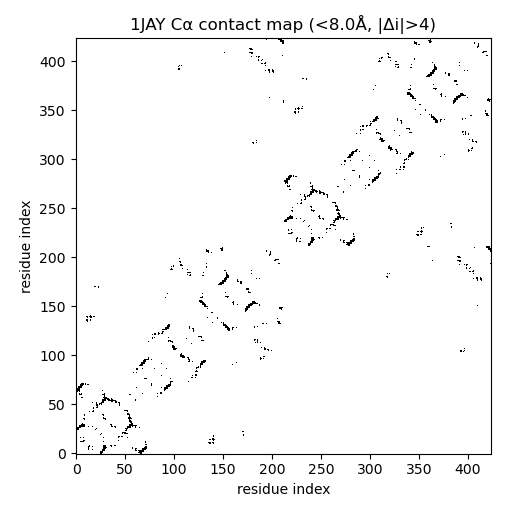 29.022 -26.034 1.00 22.85 64 ALA B N 1
ATOM 2116 C CA . ALA B 1 64 ? 11.419 30.468 -26.274 1.00 23.96 64 ALA B CA 1
ATOM 2117 C C . ALA B 1 64 ? 11.732 31.378 -25.080 1.00 24.29 64 ALA B C 1
ATOM 2118 O O . ALA B 1 64 ? 11.014 32.350 -24.835 1.00 27.44 64 ALA B O 1
ATOM 2120 N N . CYS B 1 65 ? 12.785 31.089 -24.330 1.00 22.52 65 CYS B N 1
ATOM 2121 C CA . CYS B 1 65 ? 13.121 31.926 -23.182 1.00 21.47 65 CYS B CA 1
ATOM 2122 C C . CYS B 1 65 ? 14.623 31.906 -22.924 1.00 22.13 65 CYS B C 1
ATOM 2123 O O . CYS B 1 65 ? 15.368 31.139 -23.540 1.00 23.07 65 CYS B O 1
ATOM 2126 N N . ASP B 1 66 ? 15.051 32.756 -22.000 1.00 22.54 66 ASP B N 1
ATOM 2127 C CA . ASP B 1 66 ? 16.436 32.802 -21.551 1.00 22.66 66 ASP B CA 1
ATOM 2128 C C . ASP B 1 66 ? 16.460 32.252 -20.102 1.00 21.89 66 ASP B C 1
ATOM 2129 O O . ASP B 1 66 ? 17.399 31.575 -19.675 1.00 21.52 66 ASP B O 1
ATOM 2134 N N . ILE B 1 67 ? 15.411 32.567 -19.355 1.00 20.24 67 ILE B N 1
ATOM 2135 C CA . ILE B 1 67 ? 15.267 32.130 -17.960 1.00 18.20 67 ILE B CA 1
ATOM 2136 C C . ILE B 1 67 ? 13.937 31.373 -17.887 1.00 17.83 67 ILE B C 1
ATOM 2137 O O . ILE B 1 67 ? 12.936 31.861 -18.420 1.00 17.71 67 ILE B O 1
ATOM 2142 N N . ALA B 1 68 ? 13.932 30.189 -17.282 1.00 15.65 68 ALA B N 1
ATOM 2143 C CA . ALA B 1 68 ? 12.680 29.440 -17.106 1.00 15.75 68 ALA B CA 1
ATOM 2144 C C . ALA B 1 68 ? 12.409 29.291 -15.616 1.00 16.29 68 ALA B C 1
ATOM 2145 O O . ALA B 1 68 ? 13.280 28.799 -14.895 1.00 17.98 68 ALA B O 1
ATOM 2147 N N . VAL B 1 69 ? 11.218 29.676 -15.148 1.00 14.26 69 VAL B N 1
ATOM 2148 C CA . VAL B 1 69 ? 10.874 29.510 -13.730 1.00 13.16 69 VAL B CA 1
ATOM 2149 C C . VAL B 1 69 ? 9.920 28.319 -13.601 1.00 14.10 69 VAL B C 1
ATOM 2150 O O . VAL B 1 69 ? 8.925 28.224 -14.339 1.00 13.48 69 VAL B O 1
ATOM 2154 N N . LEU B 1 70 ? 10.210 27.403 -12.686 1.00 13.99 70 LEU B N 1
ATOM 2155 C CA . LEU B 1 70 ? 9.338 26.245 -12.529 1.00 14.32 70 LEU B CA 1
ATOM 2156 C C . LEU B 1 70 ? 8.210 26.513 -11.527 1.00 14.27 70 LEU B C 1
ATOM 2157 O O . LEU B 1 70 ? 8.319 26.137 -10.349 1.00 14.84 70 LEU B O 1
ATOM 2162 N N . THR B 1 71 ? 7.114 27.122 -11.983 1.00 13.93 71 THR B N 1
ATOM 2163 C CA . THR B 1 71 ? 5.987 27.388 -11.083 1.00 13.55 71 THR B CA 1
ATOM 2164 C C . THR B 1 71 ? 4.952 26.265 -11.122 1.00 14.21 71 THR B C 1
ATOM 2165 O O . THR B 1 71 ? 3.790 26.473 -11.465 1.00 14.80 71 THR B O 1
ATOM 2169 N N . ILE B 1 72 ? 5.418 25.083 -10.720 1.00 14.02 72 ILE B N 1
ATOM 2170 C CA . ILE B 1 72 ? 4.661 23.848 -10.692 1.00 14.08 72 ILE B CA 1
ATOM 2171 C C . ILE B 1 72 ? 4.922 23.161 -9.335 1.00 13.71 72 ILE B C 1
ATOM 2172 O O . ILE B 1 72 ? 5.999 23.306 -8.768 1.00 15.79 72 ILE B O 1
ATOM 2177 N N . PRO B 1 73 ? 3.936 22.427 -8.790 1.00 15.73 73 PRO B N 1
ATOM 2178 C CA . PRO B 1 73 ? 4.090 21.704 -7.502 1.00 15.85 73 PRO B CA 1
ATOM 2179 C C . PRO B 1 73 ? 5.351 20.847 -7.633 1.00 15.05 73 PRO B C 1
ATOM 2180 O O . PRO B 1 73 ? 5.566 20.187 -8.661 1.00 14.77 73 PRO B O 1
ATOM 2184 N N . TRP B 1 74 ? 6.163 20.822 -6.576 1.00 15.83 74 TRP B N 1
ATOM 2185 C CA . TRP B 1 74 ? 7.489 20.208 -6.663 1.00 15.41 74 TRP B CA 1
ATOM 2186 C C . TRP B 1 74 ? 7.735 18.850 -7.302 1.00 16.77 74 TRP B C 1
ATOM 2187 O O . TRP B 1 74 ? 8.656 18.719 -8.121 1.00 16.43 74 TRP B O 1
ATOM 2198 N N . GLU B 1 75 ? 6.942 17.828 -6.977 1.00 15.95 75 GLU B N 1
ATOM 2199 C CA . GLU B 1 75 ? 7.190 16.525 -7.575 1.00 18.46 75 GLU B CA 1
ATOM 2200 C C . GLU B 1 75 ? 6.949 16.550 -9.074 1.00 17.89 75 GLU B C 1
ATOM 2201 O O . GLU B 1 75 ? 7.722 15.983 -9.848 1.00 17.59 75 GLU B O 1
ATOM 2207 N N . HIS B 1 76 ? 5.892 17.241 -9.481 1.00 17.69 76 HIS B N 1
ATOM 2208 C CA . HIS B 1 76 ? 5.564 17.336 -10.897 1.00 17.70 76 HIS B CA 1
ATOM 2209 C C . HIS B 1 76 ? 6.521 18.271 -11.626 1.00 18.22 76 HIS B C 1
ATOM 2210 O O . HIS B 1 76 ? 6.779 18.090 -12.807 1.00 17.12 76 HIS B O 1
ATOM 2217 N N . ALA B 1 77 ? 7.040 19.271 -10.913 1.00 15.62 77 ALA B N 1
ATOM 2218 C CA . ALA B 1 77 ? 8.015 20.197 -11.493 1.00 15.15 77 ALA B CA 1
ATOM 2219 C C . ALA B 1 77 ? 9.277 19.404 -11.862 1.00 15.39 77 ALA B C 1
ATOM 2220 O O . ALA B 1 77 ? 9.881 19.628 -12.904 1.00 16.06 77 ALA B O 1
ATOM 2222 N N . ILE B 1 78 ? 9.685 18.495 -10.985 1.00 16.03 78 ILE B N 1
ATOM 2223 C CA . ILE B 1 78 ? 10.860 17.670 -11.252 1.00 17.13 78 ILE B CA 1
ATOM 2224 C C . ILE B 1 78 ? 10.624 16.770 -12.481 1.00 17.34 78 ILE B C 1
ATOM 2225 O O . ILE B 1 78 ? 11.506 16.635 -13.341 1.00 17.50 78 ILE B O 1
ATOM 2230 N N . ASP B 1 79 ? 9.436 16.187 -12.601 1.00 18.77 79 ASP B N 1
ATOM 2231 C CA . ASP B 1 79 ? 9.171 15.333 -13.759 1.00 19.00 79 ASP B CA 1
ATOM 2232 C C . ASP B 1 79 ? 9.148 16.178 -15.028 1.00 18.53 79 ASP B C 1
ATOM 2233 O O . ASP B 1 79 ? 9.596 15.742 -16.076 1.00 17.00 79 ASP B O 1
ATOM 2238 N N . THR B 1 80 ? 8.604 17.382 -14.926 1.00 16.85 80 THR B N 1
ATOM 2239 C CA . THR B 1 80 ? 8.558 18.274 -16.078 1.00 17.56 80 THR B CA 1
ATOM 2240 C C . THR B 1 80 ? 9.978 18.676 -16.483 1.00 18.04 80 THR B C 1
ATOM 2241 O O . THR B 1 80 ? 10.305 18.718 -17.678 1.00 17.81 80 THR B O 1
ATOM 2245 N N . ALA B 1 81 ? 10.836 18.967 -15.504 1.00 17.00 81 ALA B N 1
ATOM 2246 C CA . ALA B 1 81 ? 12.212 19.349 -15.830 1.00 17.19 81 ALA B CA 1
ATOM 2247 C C . ALA B 1 81 ? 12.915 18.167 -16.515 1.00 17.77 81 ALA B C 1
ATOM 2248 O O . ALA B 1 81 ? 13.705 18.354 -17.457 1.00 17.59 81 ALA B O 1
ATOM 2250 N N . ARG B 1 82 ? 12.625 16.958 -16.047 1.00 17.89 82 ARG B N 1
ATOM 2251 C CA . ARG B 1 82 ? 13.233 15.777 -16.663 1.00 18.83 82 ARG B CA 1
ATOM 2252 C C . ARG B 1 82 ? 12.789 15.658 -18.129 1.00 19.56 82 ARG B C 1
ATOM 2253 O O . ARG B 1 82 ? 13.604 15.409 -19.029 1.00 20.62 82 ARG B O 1
ATOM 2261 N N . ASP B 1 83 ? 11.506 15.858 -18.387 1.00 18.79 83 ASP B N 1
ATOM 2262 C CA . ASP B 1 83 ? 10.989 15.748 -19.760 1.00 20.78 83 ASP B CA 1
ATOM 2263 C C . ASP B 1 83 ? 11.604 16.802 -20.679 1.00 20.67 83 ASP B C 1
ATOM 2264 O O . ASP B 1 83 ? 11.903 16.539 -21.857 1.00 20.82 83 ASP B O 1
ATOM 2269 N N . LEU B 1 84 ? 11.821 17.993 -20.138 1.00 17.24 84 LEU B N 1
ATOM 2270 C CA . LEU B 1 84 ? 12.373 19.088 -20.931 1.00 17.80 84 LEU B CA 1
ATOM 2271 C C . LEU B 1 84 ? 13.860 19.297 -20.684 1.00 17.16 84 LEU B C 1
ATOM 2272 O O . LEU B 1 84 ? 14.392 20.353 -20.986 1.00 16.10 84 LEU B O 1
ATOM 2277 N N . LYS B 1 85 ? 14.560 18.283 -20.180 1.00 17.76 85 LYS B N 1
ATOM 2278 C CA . LYS B 1 85 ? 15.960 18.512 -19.840 1.00 17.94 85 LYS B CA 1
ATOM 2279 C C . LYS B 1 85 ? 16.882 18.987 -20.966 1.00 18.33 85 LYS B C 1
ATOM 2280 O O . LYS B 1 85 ? 17.753 19.812 -20.729 1.00 17.89 85 LYS B O 1
ATOM 2286 N N . ASN B 1 86 ? 16.700 18.483 -22.179 1.00 19.12 86 ASN B N 1
ATOM 2287 C CA . ASN B 1 86 ? 17.578 18.893 -23.268 1.00 20.82 86 ASN B CA 1
ATOM 2288 C C . ASN B 1 86 ? 17.430 20.369 -23.603 1.00 22.54 86 ASN B C 1
ATOM 2289 O O . ASN B 1 86 ? 18.369 20.995 -24.090 1.00 24.23 86 ASN B O 1
ATOM 2294 N N . ILE B 1 87 ? 16.265 20.931 -23.321 1.00 20.80 87 ILE B N 1
ATOM 2295 C CA . ILE B 1 87 ? 16.055 22.359 -23.534 1.00 21.45 87 ILE B CA 1
ATOM 2296 C C . ILE B 1 87 ? 16.520 23.155 -22.310 1.00 20.34 87 ILE B C 1
ATOM 2297 O O . ILE B 1 87 ? 17.309 24.093 -22.410 1.00 21.43 87 ILE B O 1
ATOM 2302 N N . LEU B 1 88 ? 16.052 22.755 -21.140 1.00 18.56 88 LEU B N 1
ATOM 2303 C CA . LEU B 1 88 ? 16.359 23.484 -19.913 1.00 19.16 88 LEU B CA 1
ATOM 2304 C C . LEU B 1 88 ? 17.801 23.484 -19.448 1.00 20.71 88 LEU B C 1
ATOM 2305 O O . LEU B 1 88 ? 18.223 24.425 -18.779 1.00 19.49 88 LEU B O 1
ATOM 2310 N N . ARG B 1 89 ? 18.561 22.447 -19.795 1.00 22.31 89 ARG B N 1
ATOM 2311 C CA . ARG B 1 89 ? 19.957 22.369 -19.366 1.00 24.36 89 ARG B CA 1
ATOM 2312 C C . ARG B 1 89 ? 20.768 23.580 -19.813 1.00 25.15 89 ARG B C 1
ATOM 2313 O O . ARG B 1 89 ? 21.739 23.961 -19.162 1.00 26.00 89 ARG B O 1
ATOM 2321 N N . GLU B 1 90 ? 20.333 24.201 -20.906 1.00 24.59 90 GLU B N 1
ATOM 2322 C CA . GLU B 1 90 ? 21.014 25.348 -21.480 1.00 26.55 90 GLU B CA 1
ATOM 2323 C C . GLU B 1 90 ? 20.532 26.715 -20.987 1.00 26.50 90 GLU B C 1
ATOM 2324 O O . GLU B 1 90 ? 21.136 27.743 -21.328 1.00 28.02 90 GLU B O 1
ATOM 2330 N N . LYS B 1 91 ? 19.455 26.733 -20.211 1.00 24.32 91 LYS B N 1
ATOM 2331 C CA . LYS B 1 91 ? 18.862 27.986 -19.718 1.00 22.46 91 LYS B CA 1
ATOM 2332 C C . LYS B 1 91 ? 19.166 28.222 -18.240 1.00 20.50 91 LYS B C 1
ATOM 2333 O O . LYS B 1 91 ? 19.671 27.351 -17.553 1.00 20.32 91 LYS B O 1
ATOM 2339 N N . ILE B 1 92 ? 18.858 29.416 -17.755 1.00 19.39 92 ILE B N 1
ATOM 2340 C CA . ILE B 1 92 ? 18.963 29.663 -16.330 1.00 18.55 92 ILE B CA 1
ATOM 2341 C C . ILE B 1 92 ? 17.602 29.121 -15.854 1.00 17.93 92 ILE B C 1
ATOM 2342 O O . ILE B 1 92 ? 16.553 29.489 -16.404 1.00 17.56 92 ILE B O 1
ATOM 2347 N N . VAL B 1 93 ? 17.603 28.222 -14.879 1.00 16.19 93 VAL B N 1
ATOM 2348 C CA . VAL B 1 93 ? 16.340 27.663 -14.380 1.00 14.75 93 VAL B CA 1
ATOM 2349 C C . VAL B 1 93 ? 16.158 28.105 -12.941 1.00 14.85 93 VAL B C 1
ATOM 2350 O O . VAL B 1 93 ? 17.023 27.875 -12.091 1.00 16.51 93 VAL B O 1
ATOM 2354 N N . VAL B 1 94 ? 15.040 28.772 -12.661 1.00 13.63 94 VAL B N 1
ATOM 2355 C CA . VAL B 1 94 ? 14.757 29.219 -11.310 1.00 13.94 94 VAL B CA 1
ATOM 2356 C C . VAL B 1 94 ? 13.816 28.206 -10.649 1.00 14.44 94 VAL B C 1
ATOM 2357 O O . VAL B 1 94 ? 12.766 27.840 -11.208 1.00 13.77 94 VAL B O 1
ATOM 2361 N N . SER B 1 95 ? 14.213 27.757 -9.466 1.00 13.96 95 SER B N 1
ATOM 2362 C CA . SER B 1 95 ? 13.419 26.808 -8.709 1.00 13.79 95 SER B CA 1
ATOM 2363 C C . SER B 1 95 ? 12.847 27.453 -7.445 1.00 13.85 95 SER B C 1
ATOM 2364 O O . SER B 1 95 ? 13.596 27.788 -6.527 1.00 13.51 95 SER B O 1
ATOM 2367 N N . PRO B 1 96 ? 11.509 27.657 -7.394 1.00 12.85 96 PRO B N 1
ATOM 2368 C CA . PRO B 1 96 ? 10.817 28.232 -6.230 1.00 13.41 96 PRO B CA 1
ATOM 2369 C C . PRO B 1 96 ? 10.131 27.024 -5.537 1.00 11.77 96 PRO B C 1
ATOM 2370 O O . PRO B 1 96 ? 9.292 27.181 -4.657 1.00 13.39 96 PRO B O 1
ATOM 2374 N N . LEU B 1 97 ? 10.558 25.826 -5.929 1.00 12.69 97 LEU B N 1
ATOM 2375 C CA . LEU B 1 97 ? 9.939 24.583 -5.465 1.00 12.38 97 LEU B CA 1
ATOM 2376 C C . LEU B 1 97 ? 10.061 24.331 -3.978 1.00 13.87 97 LEU B C 1
ATOM 2377 O O . LEU B 1 97 ? 11.153 24.425 -3.426 1.00 13.26 97 LEU B O 1
ATOM 2382 N N . VAL B 1 98 ? 8.950 23.953 -3.343 1.00 14.32 98 VAL B N 1
ATOM 2383 C CA . VAL B 1 98 ? 8.991 23.635 -1.924 1.00 14.96 98 VAL B CA 1
ATOM 2384 C C . VAL B 1 98 ? 8.402 22.249 -1.614 1.00 15.09 98 VAL B C 1
ATOM 2385 O O . VAL B 1 98 ? 7.226 22.003 -1.866 1.00 15.90 98 VAL B O 1
ATOM 2389 N N . PRO B 1 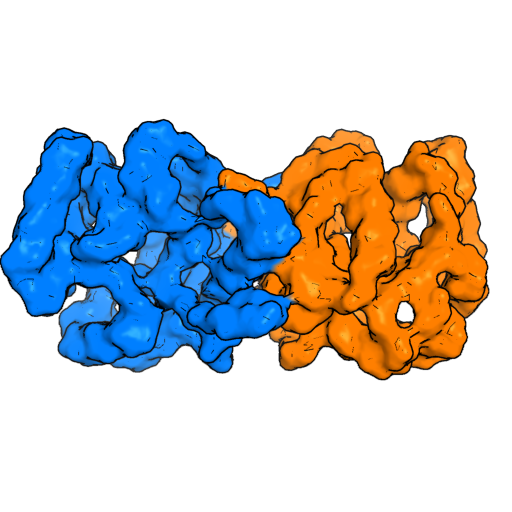99 ? 9.224 21.328 -1.094 1.00 16.10 99 PRO B N 1
ATOM 2390 C CA . PRO B 1 99 ? 8.714 19.996 -0.746 1.00 15.82 99 PRO B CA 1
ATOM 2391 C C . PRO B 1 99 ? 7.976 20.197 0.585 1.00 16.59 99 PRO B C 1
ATOM 2392 O O . PRO B 1 99 ? 8.585 20.159 1.667 1.00 18.01 99 PRO B O 1
ATOM 2396 N N . VAL B 1 100 ? 6.687 20.487 0.529 1.00 16.58 100 VAL B N 1
ATOM 2397 C CA . VAL B 1 100 ? 5.943 20.662 1.779 1.00 17.16 100 VAL B CA 1
ATOM 2398 C C . VAL B 1 100 ? 4.690 19.797 1.777 1.00 18.49 100 VAL B C 1
ATOM 2399 O O . VAL B 1 100 ? 4.014 19.647 0.736 1.00 19.11 100 VAL B O 1
ATOM 2403 N N A SER B 1 101 ? 4.404 19.185 2.925 0.60 18.16 101 SER B N 1
ATOM 2404 N N B SER B 1 101 ? 4.400 19.204 2.932 0.40 18.24 101 SER B N 1
ATOM 2405 C CA A SER B 1 101 ? 3.216 18.350 3.091 0.60 20.49 101 SER B CA 1
ATOM 2406 C CA B SER B 1 101 ? 3.225 18.359 3.107 0.40 19.82 101 SER B CA 1
ATOM 2407 C C A SER B 1 101 ? 2.335 18.974 4.173 0.60 20.39 101 SER B C 1
ATOM 2408 C C B SER B 1 101 ? 2.333 18.977 4.182 0.40 19.95 101 SER B C 1
ATOM 2409 O O A SER B 1 101 ? 2.836 19.350 5.229 0.60 19.71 101 SER B O 1
ATOM 2410 O O B SER B 1 101 ? 2.820 19.343 5.249 0.40 19.54 101 SER B O 1
ATOM 2415 N N . ARG B 1 102 ? 1.043 19.115 3.895 1.00 19.86 102 ARG B N 1
ATOM 2416 C CA . ARG B 1 102 ? 0.094 19.685 4.861 1.00 20.49 102 ARG B CA 1
ATOM 2417 C C . ARG B 1 102 ? -0.465 18.488 5.641 1.00 22.35 102 ARG B C 1
ATOM 2418 O O . ARG B 1 102 ? -1.343 17.774 5.143 1.00 23.81 102 ARG B O 1
ATOM 2426 N N . GLY B 1 103 ? 0.067 18.264 6.842 1.00 21.79 103 GLY B N 1
ATOM 2427 C CA . GLY B 1 103 ? -0.356 17.147 7.671 1.00 21.83 103 GLY B CA 1
ATOM 2428 C C . GLY B 1 103 ? -1.363 17.490 8.761 1.00 20.63 103 GLY B C 1
ATOM 2429 O O . GLY B 1 103 ? -1.666 18.656 9.017 1.00 19.54 103 GLY B O 1
ATOM 2430 N N . ALA B 1 104 ? -1.878 16.453 9.405 1.00 19.28 104 ALA B N 1
ATOM 2431 C CA . ALA B 1 104 ? -2.849 16.613 10.461 1.00 18.28 104 ALA B CA 1
ATOM 2432 C C . ALA B 1 104 ? -2.293 17.455 11.614 1.00 18.49 104 ALA B C 1
ATOM 2433 O O . ALA B 1 104 ? -2.989 18.303 12.145 1.00 17.73 104 ALA B O 1
ATOM 2435 N N . LYS B 1 105 ? -1.026 17.243 11.965 1.00 18.66 105 LYS B N 1
ATOM 2436 C CA . LYS B 1 105 ? -0.438 17.960 13.090 1.00 19.81 105 LYS B CA 1
ATOM 2437 C C . LYS B 1 105 ? 0.326 19.219 12.718 1.00 19.88 105 LYS B C 1
ATOM 2438 O O . LYS B 1 105 ? 0.761 19.951 13.606 1.00 19.85 105 LYS B O 1
ATOM 2444 N N . GLY B 1 106 ? 0.477 19.456 11.415 1.00 18.26 106 GLY B N 1
ATOM 2445 C CA . GLY B 1 106 ? 1.188 20.632 10.949 1.00 18.88 106 GLY B CA 1
ATOM 2446 C C . GLY B 1 106 ? 1.816 20.428 9.568 1.00 17.47 106 GLY B C 1
ATOM 2447 O O . GLY B 1 106 ? 1.611 19.404 8.915 1.00 18.25 106 GLY B O 1
ATOM 2448 N N . PHE B 1 107 ? 2.562 21.422 9.111 1.00 16.12 107 PHE B N 1
ATOM 2449 C CA . PHE B 1 107 ? 3.209 21.334 7.806 1.00 15.61 107 PHE B CA 1
ATOM 2450 C C . PHE B 1 107 ? 4.626 20.803 8.009 1.00 16.21 107 PHE B C 1
ATOM 2451 O O . PHE B 1 107 ? 5.304 21.200 8.950 1.00 14.52 107 PHE B O 1
ATOM 2459 N N . THR B 1 108 ? 5.058 19.893 7.140 1.00 15.69 108 THR B N 1
ATOM 2460 C CA . THR B 1 108 ? 6.393 19.321 7.260 1.00 16.70 108 THR B CA 1
ATOM 2461 C C . THR B 1 108 ? 7.180 19.450 5.953 1.00 16.25 108 THR B C 1
ATOM 2462 O O . THR B 1 108 ? 6.596 19.568 4.873 1.00 16.21 108 THR B O 1
ATOM 2466 N N . TYR B 1 109 ? 8.504 19.421 6.061 1.00 15.24 109 TYR B N 1
ATOM 2467 C CA . TYR B 1 109 ? 9.373 19.454 4.880 1.00 15.72 109 TYR B CA 1
ATOM 2468 C C . TYR B 1 109 ? 9.353 18.003 4.403 1.00 17.00 109 TYR B C 1
ATOM 2469 O O . TYR B 1 109 ? 9.645 17.090 5.180 1.00 17.62 109 TYR B O 1
ATOM 2478 N N . SER B 1 110 ? 9.039 17.774 3.128 1.00 16.78 110 SER B N 1
ATOM 2479 C CA . SER B 1 110 ? 8.887 16.402 2.670 1.00 18.97 110 SER B CA 1
ATOM 2480 C C . SER B 1 110 ? 9.942 15.744 1.797 1.00 19.96 110 SER B C 1
ATOM 2481 O O . SER B 1 110 ? 9.636 14.806 1.069 1.00 21.87 110 SER B O 1
ATOM 2484 N N . SER B 1 111 ? 11.174 16.215 1.839 1.00 19.17 111 SER B N 1
ATOM 2485 C CA . SER B 1 111 ? 12.196 15.566 1.034 1.00 20.56 111 SER B CA 1
ATOM 2486 C C . SER B 1 111 ? 13.472 15.493 1.856 1.00 21.36 111 SER B C 1
ATOM 2487 O O . SER B 1 111 ? 13.625 16.222 2.847 1.00 21.46 111 SER B O 1
ATOM 2490 N N . GLU B 1 112 ? 14.381 14.602 1.482 1.00 22.38 112 GLU B N 1
ATOM 2491 C CA . GLU B 1 112 ? 15.643 14.543 2.198 1.00 24.16 112 GLU B CA 1
ATOM 2492 C C . GLU B 1 112 ? 16.554 15.555 1.483 1.00 23.47 112 GLU B C 1
ATOM 2493 O O . GLU B 1 112 ? 17.131 16.450 2.111 1.00 26.41 112 GLU B O 1
ATOM 2499 N N A ARG B 1 113 ? 16.662 15.432 0.170 0.60 21.97 113 ARG B N 1
ATOM 2500 N N B ARG B 1 113 ? 16.672 15.427 0.172 0.40 21.51 113 ARG B N 1
ATOM 2501 C CA A ARG B 1 113 ? 17.480 16.343 -0.617 0.60 21.33 113 ARG B CA 1
ATOM 2502 C CA B ARG B 1 113 ? 17.482 16.356 -0.597 0.40 20.04 113 ARG B CA 1
ATOM 2503 C C A ARG B 1 113 ? 16.573 17.504 -1.023 0.60 19.55 113 ARG B C 1
ATOM 2504 C C B ARG B 1 113 ? 16.562 17.523 -0.934 0.40 18.76 113 ARG B C 1
ATOM 2505 O O A ARG B 1 113 ? 15.371 17.311 -1.225 0.60 19.84 113 ARG B O 1
ATOM 2506 O O B ARG B 1 113 ? 15.339 17.360 -0.986 0.40 19.12 113 ARG B O 1
ATOM 2521 N N . SER B 1 114 ? 17.137 18.691 -1.155 1.00 17.27 114 SER B N 1
ATOM 2522 C CA . SER B 1 114 ? 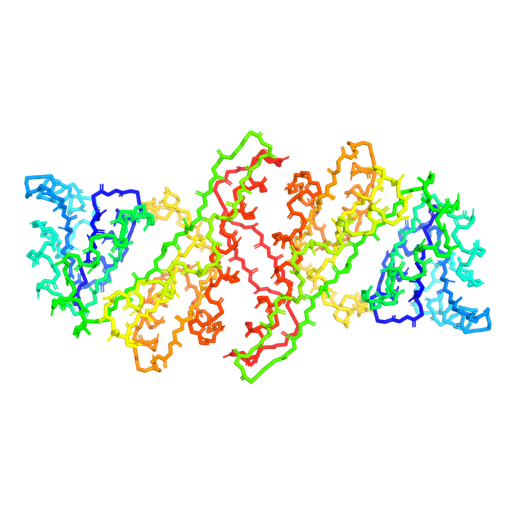16.313 19.852 -1.513 1.00 15.12 114 SER B CA 1
ATOM 2523 C C . SER B 1 114 ? 15.750 19.682 -2.917 1.00 16.18 114 SER B C 1
ATOM 2524 O O . SER B 1 114 ? 16.345 19.017 -3.778 1.00 13.17 114 SER B O 1
ATOM 2527 N N . ALA B 1 115 ? 14.614 20.327 -3.170 1.00 14.74 115 ALA B N 1
ATOM 2528 C CA . ALA B 1 115 ? 13.998 20.259 -4.490 1.00 15.05 115 ALA B CA 1
ATOM 2529 C C . ALA B 1 115 ? 14.923 20.856 -5.534 1.00 14.20 115 ALA B C 1
ATOM 2530 O O . ALA B 1 115 ? 15.036 20.331 -6.653 1.00 14.02 115 ALA B O 1
ATOM 2532 N N . ALA B 1 116 ? 15.576 21.960 -5.190 1.00 13.80 116 ALA B N 1
ATOM 2533 C CA . ALA B 1 116 ? 16.473 22.615 -6.152 1.00 14.25 116 ALA B CA 1
ATOM 2534 C C . ALA B 1 116 ? 17.646 21.712 -6.562 1.00 14.14 116 ALA B C 1
ATOM 2535 O O . ALA B 1 116 ? 18.012 21.644 -7.736 1.00 14.04 116 ALA B O 1
ATOM 2537 N N . GLU B 1 117 ? 18.233 21.004 -5.602 1.00 14.93 117 GLU B N 1
ATOM 2538 C CA . GLU B 1 117 ? 19.339 20.120 -5.930 1.00 13.80 117 GLU B CA 1
ATOM 2539 C C . GLU B 1 117 ? 18.869 18.948 -6.782 1.00 14.77 117 GLU B C 1
ATOM 2540 O O . GLU B 1 117 ? 19.598 18.494 -7.662 1.00 13.85 117 GLU B O 1
ATOM 2546 N N . ILE B 1 118 ? 17.663 18.454 -6.521 1.00 13.88 118 ILE B N 1
ATOM 2547 C CA . ILE B 1 118 ? 17.126 17.352 -7.327 1.00 14.84 118 ILE B CA 1
ATOM 2548 C C . ILE B 1 118 ? 16.937 17.814 -8.777 1.00 15.67 118 ILE B C 1
ATOM 2549 O O . ILE B 1 118 ? 17.303 17.097 -9.724 1.00 14.95 118 ILE B O 1
ATOM 2554 N N . VAL B 1 119 ? 16.346 18.995 -8.962 1.00 15.29 119 VAL B N 1
ATOM 2555 C CA . VAL B 1 119 ? 16.189 19.533 -10.314 1.00 15.49 119 VAL B CA 1
ATOM 2556 C C . VAL B 1 119 ? 17.573 19.688 -10.995 1.00 15.67 119 VAL B C 1
ATOM 2557 O O . VAL B 1 119 ? 17.752 19.323 -12.161 1.00 14.36 119 VAL B O 1
ATOM 2561 N N . ALA B 1 120 ? 18.545 20.248 -10.275 1.00 15.92 120 ALA B N 1
ATOM 2562 C CA . ALA B 1 120 ? 19.872 20.443 -10.867 1.00 15.05 120 ALA B CA 1
ATOM 2563 C C . ALA B 1 120 ? 20.458 19.101 -11.345 1.00 15.88 120 ALA B C 1
ATOM 2564 O O . ALA B 1 120 ? 21.056 19.029 -12.422 1.00 15.87 120 ALA B O 1
ATOM 2566 N N . GLU B 1 121 ? 20.261 18.042 -10.572 1.00 16.22 121 GLU B N 1
ATOM 2567 C CA . GLU B 1 121 ? 20.777 16.721 -10.968 1.00 17.30 121 GLU B CA 1
ATOM 2568 C C . GLU B 1 121 ? 20.049 16.137 -12.187 1.00 17.76 121 GLU B C 1
ATOM 2569 O O . GLU B 1 121 ? 20.670 15.533 -13.065 1.00 17.77 121 GLU B O 1
ATOM 2575 N N . VAL B 1 122 ? 18.735 16.328 -12.263 1.00 16.90 122 VAL B N 1
ATOM 2576 C CA . VAL B 1 122 ? 17.959 15.826 -13.394 1.00 17.57 122 VAL B CA 1
ATOM 2577 C C . VAL B 1 122 ? 18.401 16.538 -14.684 1.00 18.04 122 VAL B C 1
ATOM 2578 O O . VAL B 1 122 ? 18.460 15.921 -15.756 1.00 18.23 122 VAL B O 1
ATOM 2582 N N . LEU B 1 123 ? 18.716 17.823 -14.571 1.00 17.18 123 LEU B N 1
ATOM 2583 C CA . LEU B 1 123 ? 19.155 18.609 -15.723 1.00 16.30 123 LEU B CA 1
ATOM 2584 C C . LEU B 1 123 ? 20.664 18.510 -16.000 1.00 18.10 123 LEU B C 1
ATOM 2585 O O . LEU B 1 123 ? 21.121 18.912 -17.078 1.00 19.16 123 LEU B O 1
ATOM 2590 N N . GLU B 1 124 ? 21.418 17.971 -15.046 1.00 17.69 124 GLU B N 1
ATOM 2591 C CA . GLU B 1 124 ? 22.887 17.958 -15.137 1.00 19.36 124 GLU B CA 1
ATOM 2592 C C . GLU B 1 124 ? 23.336 19.383 -15.478 1.00 19.89 124 GLU B C 1
ATOM 2593 O O . GLU B 1 124 ? 24.126 19.604 -16.390 1.00 19.94 124 GLU B O 1
ATOM 2599 N N . SER B 1 125 ? 22.829 20.353 -14.727 1.00 18.27 125 SER B N 1
ATOM 2600 C CA . SER B 1 125 ? 23.157 21.750 -14.973 1.00 18.43 125 SER B CA 1
ATOM 2601 C C . SER B 1 125 ? 23.552 22.488 -13.711 1.00 19.06 125 SER B C 1
ATOM 2602 O O . SER B 1 125 ? 22.972 22.260 -12.653 1.00 19.16 125 SER B O 1
ATOM 2605 N N . GLU B 1 126 ? 24.536 23.382 -13.815 1.00 19.57 126 GLU B N 1
ATOM 2606 C CA . GLU B 1 126 ? 24.942 24.169 -12.661 1.00 21.16 126 GLU B CA 1
ATOM 2607 C C . GLU B 1 126 ? 24.222 25.519 -12.696 1.00 20.73 126 GLU B C 1
ATOM 2608 O O . GLU B 1 126 ? 24.407 26.338 -11.808 1.00 20.13 126 GLU B O 1
ATOM 2614 N N . LYS B 1 127 ? 23.388 25.740 -13.713 1.00 19.62 127 LYS B N 1
ATOM 2615 C CA . LYS B 1 127 ? 22.657 27.008 -13.828 1.00 20.65 127 LYS B CA 1
ATOM 2616 C C . LYS B 1 127 ? 21.270 27.064 -13.163 1.00 20.45 127 LYS B C 1
ATOM 2617 O O . LYS B 1 127 ? 20.402 27.858 -13.557 1.00 23.01 127 LYS B O 1
ATOM 2623 N N . VAL B 1 128 ? 21.065 26.243 -12.150 1.00 19.81 128 VAL B N 1
ATOM 2624 C CA . VAL B 1 128 ? 19.807 26.255 -11.411 1.00 17.96 128 VAL B CA 1
ATOM 2625 C C . VAL B 1 128 ? 19.965 27.257 -10.257 1.00 18.12 128 VAL B C 1
ATOM 2626 O O . VAL B 1 128 ? 20.983 27.259 -9.545 1.00 17.97 128 VAL B O 1
ATOM 2630 N N . VAL B 1 129 ? 18.974 28.133 -10.088 1.00 16.69 129 VAL B N 1
ATOM 2631 C CA . VAL B 1 129 ? 19.004 29.118 -9.014 1.00 15.68 129 VAL B CA 1
ATOM 2632 C C . VAL B 1 129 ? 17.744 28.904 -8.194 1.00 15.78 129 VAL B C 1
ATOM 2633 O O . VAL B 1 129 ? 16.635 28.859 -8.730 1.00 16.67 129 VAL B O 1
ATOM 2637 N N . SER B 1 130 ? 17.924 28.761 -6.885 1.00 15.82 130 SER B N 1
ATOM 2638 C CA . SER B 1 130 ? 16.809 28.525 -5.973 1.00 16.88 130 SER B CA 1
ATOM 2639 C C . SER B 1 130 ? 16.371 29.876 -5.416 1.00 16.78 130 SER B C 1
ATOM 2640 O O . SER B 1 130 ? 17.188 30.594 -4.865 1.00 16.63 130 SER B O 1
ATOM 2643 N N . ALA B 1 131 ? 15.094 30.233 -5.559 1.00 15.98 131 ALA B N 1
ATOM 2644 C CA . ALA B 1 131 ? 14.613 31.513 -5.050 1.00 16.21 131 ALA B CA 1
ATOM 2645 C C . ALA B 1 131 ? 13.091 31.573 -5.137 1.00 16.25 131 ALA B C 1
ATOM 2646 O O . ALA B 1 131 ? 12.481 30.789 -5.865 1.00 16.42 131 ALA B O 1
ATOM 2648 N N . LEU B 1 132 ? 12.516 32.517 -4.390 1.00 15.16 132 LEU B N 1
ATOM 2649 C CA . LEU B 1 132 ? 11.088 32.851 -4.365 1.00 15.67 132 LEU B CA 1
ATOM 2650 C C . LEU B 1 132 ? 10.179 32.019 -3.493 1.00 16.24 132 LEU B C 1
ATOM 2651 O O . LEU B 1 132 ? 8.964 32.234 -3.471 1.00 17.65 132 LEU B O 1
ATOM 2656 N N . HIS B 1 133 ? 10.755 31.089 -2.735 1.00 15.02 133 HIS B N 1
ATOM 2657 C CA . HIS B 1 133 ? 9.954 30.228 -1.874 1.00 15.41 133 HIS B CA 1
ATOM 2658 C C . HIS B 1 133 ? 9.060 30.886 -0.867 1.00 17.12 133 HIS B C 1
ATOM 2659 O O . HIS B 1 133 ? 8.031 30.320 -0.505 1.00 18.67 133 HIS B O 1
ATOM 2666 N N . THR B 1 134 ? 9.432 32.074 -0.412 1.00 15.82 134 THR B N 1
ATOM 2667 C CA . THR B 1 134 ? 8.661 32.698 0.647 1.00 16.81 134 THR B CA 1
ATOM 2668 C C . THR B 1 134 ? 7.851 33.903 0.210 1.00 18.40 134 THR B C 1
ATOM 2669 O O . THR B 1 134 ? 7.621 34.805 1.001 1.00 20.43 134 THR B O 1
ATOM 2673 N N . ILE B 1 135 ? 7.485 33.939 -1.061 1.00 17.10 135 ILE B N 1
ATOM 2674 C CA . ILE B 1 135 ? 6.661 35.020 -1.608 1.00 18.65 135 ILE B CA 1
ATOM 2675 C C . ILE B 1 135 ? 5.210 34.474 -1.693 1.00 18.79 135 ILE B C 1
ATOM 2676 O O . ILE B 1 135 ? 4.891 33.664 -2.572 1.00 20.91 135 ILE B O 1
ATOM 2681 N N . PRO B 1 136 ? 4.306 34.928 -0.803 1.00 18.21 136 PRO B N 1
ATOM 2682 C CA . PRO B 1 136 ? 2.924 34.429 -0.847 1.00 17.36 136 PRO B CA 1
ATOM 2683 C C . PRO B 1 136 ? 2.221 34.872 -2.140 1.00 17.36 136 PRO B C 1
ATOM 2684 O O . PRO B 1 136 ? 2.144 36.061 -2.443 1.00 17.86 136 PRO B O 1
ATOM 2688 N N . ALA B 1 137 ? 1.711 33.891 -2.878 1.00 16.76 137 ALA B N 1
ATOM 2689 C CA . ALA B 1 137 ? 1.130 34.125 -4.200 1.00 17.49 137 ALA B CA 1
ATOM 2690 C C . ALA B 1 137 ? 0.005 35.147 -4.336 1.00 18.07 137 ALA B C 1
ATOM 2691 O O . ALA B 1 137 ? 0.053 36.010 -5.217 1.00 17.90 137 ALA B O 1
ATOM 2693 N N . ALA B 1 138 ? -1.003 35.047 -3.479 1.00 19.84 138 ALA B N 1
ATOM 2694 C CA . ALA B 1 138 ? -2.150 35.961 -3.572 1.00 19.78 138 ALA B CA 1
ATOM 2695 C C . ALA B 1 138 ? -1.751 37.400 -3.313 1.00 20.45 138 ALA B C 1
ATOM 2696 O O . ALA B 1 138 ? -2.099 38.300 -4.094 1.00 19.56 138 ALA B O 1
ATOM 2698 N N . ARG B 1 139 ? -1.018 37.640 -2.232 1.00 19.19 139 ARG B N 1
ATOM 2699 C CA . ARG B 1 139 ? -0.586 39.005 -1.957 1.00 19.82 139 ARG B CA 1
ATOM 2700 C C . ARG B 1 139 ? 0.347 39.475 -3.078 1.00 20.74 139 ARG B C 1
ATOM 2701 O O . ARG B 1 139 ? 0.294 40.626 -3.519 1.00 21.76 139 ARG B O 1
ATOM 2709 N N . PHE B 1 140 ? 1.210 38.584 -3.559 1.00 19.06 140 PHE B N 1
ATOM 2710 C CA . PHE B 1 140 ? 2.130 38.985 -4.616 1.00 19.52 140 PHE B CA 1
ATOM 2711 C C . PHE B 1 140 ? 1.398 39.366 -5.922 1.00 18.79 140 PHE B C 1
ATOM 2712 O O . PHE B 1 140 ? 1.839 40.256 -6.659 1.00 19.68 140 PHE B O 1
ATOM 2720 N N . ALA B 1 141 ? 0.284 38.705 -6.190 1.00 18.69 141 ALA B N 1
ATOM 2721 C CA . ALA B 1 141 ? -0.470 38.942 -7.428 1.00 19.75 141 ALA B CA 1
ATOM 2722 C C . ALA B 1 141 ? -1.387 40.155 -7.353 1.00 22.44 141 ALA B C 1
ATOM 2723 O O . ALA B 1 141 ? -1.902 40.593 -8.380 1.00 22.51 141 ALA B O 1
ATOM 2725 N N . ASN B 1 142 ? -1.599 40.674 -6.147 1.00 21.60 142 ASN B N 1
ATOM 2726 C CA . ASN B 1 142 ? -2.440 41.864 -5.966 1.00 24.09 142 ASN B CA 1
ATOM 2727 C C . ASN B 1 142 ? -1.586 43.101 -6.251 1.00 24.82 142 ASN B C 1
ATOM 2728 O O . ASN B 1 142 ? -0.758 43.516 -5.441 1.00 25.08 142 ASN B O 1
ATOM 2733 N N . LEU B 1 143 ? -1.769 43.699 -7.422 1.00 25.78 143 LEU B N 1
ATOM 2734 C CA . LEU B 1 143 ? -0.941 44.832 -7.793 1.00 27.30 143 LEU B CA 1
ATOM 2735 C C . LEU B 1 143 ? -1.110 46.063 -6.924 1.00 29.73 143 LEU B C 1
ATOM 2736 O O . LEU B 1 143 ? -0.321 46.987 -7.023 1.00 30.37 143 LEU B O 1
ATOM 2741 N N . ASP B 1 144 ? -2.130 46.061 -6.073 1.00 31.75 144 ASP B N 1
ATOM 2742 C CA . ASP B 1 144 ? -2.369 47.167 -5.142 1.00 35.16 144 ASP B CA 1
ATOM 2743 C C . ASP B 1 144 ? -1.711 46.820 -3.786 1.00 35.99 144 ASP B C 1
ATOM 2744 O O . ASP B 1 144 ? -1.648 47.647 -2.872 1.00 37.73 144 ASP B O 1
ATOM 2749 N N . GLU B 1 145 ? -1.230 45.587 -3.670 1.00 36.11 145 GLU B N 1
ATOM 2750 C CA . GLU B 1 145 ? -0.602 45.094 -2.443 1.00 36.29 145 GLU B CA 1
ATOM 2751 C C . GLU B 1 145 ? 0.702 45.787 -2.098 1.00 35.78 145 GLU B C 1
ATOM 2752 O O . GLU B 1 145 ? 1.549 45.982 -2.955 1.00 36.04 145 GLU B O 1
ATOM 2758 N N . LYS B 1 146 ? 0.858 46.138 -0.825 1.00 35.27 146 LYS B N 1
ATOM 2759 C CA . LYS B 1 146 ? 2.076 46.778 -0.327 1.00 34.70 146 LYS B CA 1
ATOM 2760 C C . LYS B 1 146 ? 2.839 45.702 0.440 1.00 31.82 146 LYS B C 1
ATOM 2761 O O . LYS B 1 146 ? 2.246 44.999 1.260 1.00 32.94 146 LYS B O 1
ATOM 2767 N N . PHE B 1 147 ? 4.135 45.555 0.182 1.00 29.27 147 PHE B N 1
ATOM 2768 C CA . PHE B 1 147 ? 4.919 44.551 0.905 1.00 26.63 147 PHE B CA 1
ATOM 2769 C C . PHE B 1 147 ? 6.417 44.861 0.955 1.00 25.11 147 PHE B C 1
ATOM 2770 O O . PHE B 1 147 ? 6.935 45.620 0.142 1.00 23.39 147 PHE B O 1
ATOM 2778 N N . ASP B 1 148 ? 7.110 44.257 1.919 1.00 24.18 148 ASP B N 1
ATOM 2779 C CA . ASP B 1 148 ? 8.552 44.478 2.094 1.00 23.81 148 ASP B CA 1
ATOM 2780 C C . ASP B 1 148 ? 9.137 43.118 2.479 1.00 22.54 148 ASP B C 1
ATOM 2781 O O . ASP B 1 148 ? 9.204 42.769 3.652 1.00 23.35 148 ASP B O 1
ATOM 2786 N N . TRP B 1 149 ? 9.558 42.355 1.479 1.00 20.34 149 TRP B N 1
ATOM 2787 C CA . TRP B 1 149 ? 10.050 41.006 1.736 1.00 19.43 149 TRP B CA 1
ATOM 2788 C C . TRP B 1 149 ? 11.458 40.765 1.250 1.00 18.59 149 TRP B C 1
ATOM 2789 O O . TRP B 1 149 ? 11.910 41.369 0.267 1.00 18.84 149 TRP B O 1
ATOM 2800 N N . ASP B 1 150 ? 12.126 39.824 1.915 1.00 17.08 150 ASP B N 1
ATOM 2801 C CA . ASP B 1 150 ? 13.461 39.416 1.525 1.00 16.99 150 ASP B CA 1
ATOM 2802 C C . ASP B 1 150 ? 13.319 38.079 0.781 1.00 17.46 150 ASP B C 1
ATOM 2803 O O . ASP B 1 150 ? 12.396 37.281 1.056 1.00 17.69 150 ASP B O 1
ATOM 2808 N N . VAL B 1 151 ? 14.231 37.841 -0.150 1.00 14.59 151 VAL B N 1
ATOM 2809 C CA . VAL B 1 151 ? 14.184 36.629 -0.960 1.00 13.84 151 VAL B CA 1
ATOM 2810 C C . VAL B 1 151 ? 15.563 35.963 -0.958 1.00 14.76 151 VAL B C 1
ATOM 2811 O O . VAL B 1 151 ? 16.475 36.402 -1.642 1.00 16.07 151 VAL B O 1
ATOM 2815 N N . PRO B 1 152 ? 15.737 34.921 -0.139 1.00 15.29 152 PRO B N 1
ATOM 2816 C CA . PRO B 1 152 ? 17.028 34.232 -0.117 1.00 16.04 152 PRO B CA 1
ATOM 2817 C C . PRO B 1 152 ? 17.234 33.537 -1.477 1.00 16.49 152 PRO B C 1
ATOM 2818 O O . PRO B 1 152 ? 16.315 32.931 -2.025 1.00 16.41 152 PRO B O 1
ATOM 2822 N N . VAL B 1 153 ? 18.443 33.616 -2.009 1.00 16.89 153 VAL B N 1
ATOM 2823 C CA . VAL B 1 153 ? 18.771 33.025 -3.302 1.00 16.95 153 VAL B CA 1
ATOM 2824 C C . VAL B 1 153 ? 20.034 32.154 -3.197 1.00 18.19 153 VAL B C 1
ATOM 2825 O O . VAL B 1 153 ? 21.058 32.622 -2.698 1.00 18.00 153 VAL B O 1
ATOM 2829 N N A CYS B 1 154 ? 19.925 30.904 -3.651 0.70 16.86 154 CYS B N 1
ATOM 2830 N N B CYS B 1 154 ? 19.976 30.903 -3.626 0.30 17.32 154 CYS B N 1
ATOM 2831 C CA A CYS B 1 154 ? 21.046 29.943 -3.642 0.70 17.68 154 CYS B CA 1
ATOM 2832 C CA B CYS B 1 154 ? 21.196 30.102 -3.596 0.30 17.50 154 CYS B CA 1
ATOM 2833 C C A CYS B 1 154 ? 21.392 29.491 -5.035 0.70 17.80 154 CYS B C 1
ATOM 2834 C C B CYS B 1 154 ? 21.405 29.460 -4.955 0.30 17.95 154 CYS B C 1
ATOM 2835 O O A CYS B 1 154 ? 20.527 29.470 -5.920 0.70 17.82 154 CYS B O 1
ATOM 2836 O O B CYS B 1 154 ? 20.459 29.270 -5.720 0.30 18.17 154 CYS B O 1
ATOM 2841 N N . GLY B 1 155 ? 22.658 29.123 -5.250 1.00 18.68 155 GLY B N 1
ATOM 2842 C CA . GLY B 1 155 ? 23.031 28.594 -6.55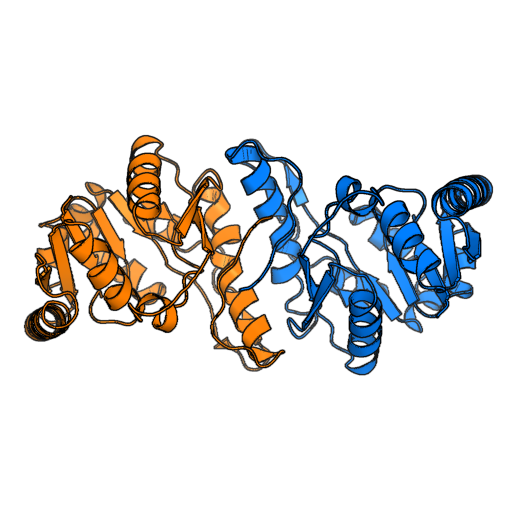5 1.00 19.68 155 GLY B CA 1
ATOM 2843 C C . GLY B 1 155 ? 24.542 28.421 -6.616 1.00 21.21 155 GLY B C 1
ATOM 2844 O O . GLY B 1 155 ? 25.276 29.081 -5.863 1.00 21.98 155 GLY B O 1
ATOM 2845 N N . ASP B 1 156 ? 25.006 27.543 -7.500 1.00 24.02 156 ASP B N 1
ATOM 2846 C CA . ASP B 1 156 ? 26.442 27.287 -7.647 1.00 25.98 156 ASP B CA 1
ATOM 2847 C C . ASP B 1 156 ? 27.082 28.056 -8.781 1.00 27.11 156 ASP B C 1
ATOM 2848 O O . ASP B 1 156 ? 28.316 28.103 -8.874 1.00 28.24 156 ASP B O 1
ATOM 2853 N N . ASP B 1 157 ? 26.273 28.657 -9.654 1.00 24.71 157 ASP B N 1
ATOM 2854 C CA . ASP B 1 157 ? 26.859 29.421 -10.751 1.00 26.32 157 ASP B CA 1
ATOM 2855 C C . ASP B 1 157 ? 26.700 30.905 -10.480 1.00 26.09 157 ASP B C 1
ATOM 2856 O O . ASP B 1 157 ? 25.580 31.421 -10.482 1.00 24.09 157 ASP B O 1
ATOM 2861 N N . ASP B 1 158 ? 27.822 31.593 -10.255 1.00 26.60 158 ASP B N 1
ATOM 2862 C CA . ASP B 1 158 ? 27.802 33.031 -9.963 1.00 28.35 158 ASP B CA 1
ATOM 2863 C C . ASP B 1 158 ? 27.041 33.894 -10.956 1.00 27.11 158 ASP B C 1
ATOM 2864 O O . ASP B 1 158 ? 26.248 34.747 -10.572 1.00 25.16 158 ASP B O 1
ATOM 2869 N N . GLU B 1 159 ? 27.321 33.702 -12.236 1.00 27.43 159 GLU B N 1
ATOM 2870 C CA . GLU B 1 159 ? 26.671 34.516 -13.243 1.00 28.31 159 GLU B CA 1
ATOM 2871 C C . GLU B 1 159 ? 25.162 34.356 -13.250 1.00 26.69 159 GLU B C 1
ATOM 2872 O O . GLU B 1 159 ? 24.439 35.347 -13.318 1.00 25.61 159 GLU B O 1
ATOM 2878 N N . SER B 1 160 ? 24.693 33.113 -13.170 1.00 24.38 160 SER B N 1
ATOM 2879 C CA . SER B 1 160 ? 23.257 32.838 -13.174 1.00 23.41 160 SER B CA 1
ATOM 2880 C C . SER B 1 160 ? 22.597 33.429 -11.940 1.00 21.44 160 SER B C 1
ATOM 2881 O O . SER B 1 160 ? 21.516 34.015 -12.032 1.00 20.20 160 SER B O 1
ATOM 2884 N N . LYS B 1 161 ? 23.234 33.252 -10.785 1.00 20.40 161 LYS B N 1
ATOM 2885 C CA . LYS B 1 161 ? 22.686 33.794 -9.553 1.00 20.45 161 LYS B CA 1
ATOM 2886 C C . LYS B 1 161 ? 22.600 35.313 -9.646 1.00 20.87 161 LYS B C 1
ATOM 2887 O O . LYS B 1 161 ? 21.607 35.900 -9.238 1.00 20.21 161 LYS B O 1
ATOM 2893 N N . LYS B 1 162 ? 23.645 35.957 -10.174 1.00 21.18 162 LYS B N 1
ATOM 2894 C CA . LYS B 1 162 ? 23.654 37.421 -10.306 1.00 23.13 162 LYS B CA 1
ATOM 2895 C C . LYS B 1 162 ? 22.499 37.897 -11.187 1.00 21.74 162 LYS B C 1
ATOM 2896 O O . LYS B 1 162 ? 21.801 38.879 -10.873 1.00 21.98 162 LYS B O 1
ATOM 2902 N N . VAL B 1 163 ? 22.296 37.201 -12.298 1.00 22.00 163 VAL B N 1
ATOM 2903 C CA . VAL B 1 163 ? 21.206 37.539 -13.207 1.00 21.54 163 VAL B CA 1
ATOM 2904 C C . VAL B 1 163 ? 19.870 37.449 -12.475 1.00 20.12 163 VAL B C 1
ATOM 2905 O O . VAL B 1 163 ? 19.063 38.377 -12.522 1.00 18.50 163 VAL B O 1
ATOM 2909 N N . VAL B 1 164 ? 19.639 36.337 -11.770 1.00 19.94 164 VAL B N 1
ATOM 2910 C CA . VAL B 1 164 ? 18.366 36.172 -11.070 1.00 19.10 164 VAL B CA 1
ATOM 2911 C C . VAL B 1 164 ? 18.174 37.173 -9.939 1.00 18.73 164 VAL B C 1
ATOM 2912 O O . VAL B 1 164 ? 17.087 37.720 -9.764 1.00 19.36 164 VAL B O 1
ATOM 2916 N N . MET B 1 165 ? 19.223 37.428 -9.168 1.00 18.03 165 MET B N 1
ATOM 2917 C CA . MET B 1 165 ? 19.123 38.402 -8.081 1.00 18.96 165 MET B CA 1
ATOM 2918 C C . MET B 1 165 ? 18.810 39.791 -8.645 1.00 19.74 165 MET B C 1
ATOM 2919 O O . MET B 1 165 ? 18.033 40.542 -8.056 1.00 18.96 165 MET B O 1
ATOM 2924 N N . SER B 1 166 ? 19.397 40.115 -9.796 1.00 20.62 166 SER B N 1
ATOM 2925 C CA . SER B 1 166 ? 19.176 41.423 -10.418 1.00 22.30 166 SER B CA 1
ATOM 2926 C C . SER B 1 166 ? 17.724 41.545 -10.841 1.00 22.82 166 SER B C 1
ATOM 2927 O O . SER B 1 166 ? 17.064 42.561 -10.603 1.00 22.85 166 SER B O 1
ATOM 2930 N N . LEU B 1 167 ? 17.219 40.471 -11.435 1.00 22.05 167 LEU B N 1
ATOM 2931 C CA . LEU B 1 167 ? 15.840 40.415 -11.862 1.00 21.40 167 LEU B CA 1
ATOM 2932 C C . LEU B 1 167 ? 14.896 40.612 -10.664 1.00 21.09 167 LEU B C 1
ATOM 2933 O O . LEU B 1 167 ? 13.952 41.390 -10.722 1.00 20.74 167 LEU B O 1
ATOM 2938 N N . ILE B 1 168 ? 15.142 39.889 -9.574 1.00 19.12 168 ILE B N 1
ATOM 2939 C CA . ILE B 1 168 ? 14.307 40.002 -8.396 1.00 20.07 168 ILE B CA 1
ATOM 2940 C C . ILE B 1 168 ? 14.343 41.410 -7.814 1.00 20.61 168 ILE B C 1
ATOM 2941 O O . ILE B 1 168 ? 13.311 41.968 -7.438 1.00 20.23 168 ILE B O 1
ATOM 2946 N N . SER B 1 169 ? 15.537 41.982 -7.759 1.00 21.02 169 SER B N 1
ATOM 2947 C CA . SER B 1 169 ? 15.732 43.310 -7.213 1.00 24.18 169 SER B CA 1
ATOM 2948 C C . SER B 1 169 ? 14.914 44.392 -7.939 1.00 24.25 169 SER B C 1
ATOM 2949 O O . SER B 1 169 ? 14.489 45.372 -7.325 1.00 23.47 169 SER B O 1
ATOM 2952 N N . GLU B 1 170 ? 14.679 44.197 -9.231 1.00 23.78 170 GLU B N 1
ATOM 2953 C CA . GLU B 1 170 ? 13.899 45.148 -10.019 1.00 23.27 170 GLU B 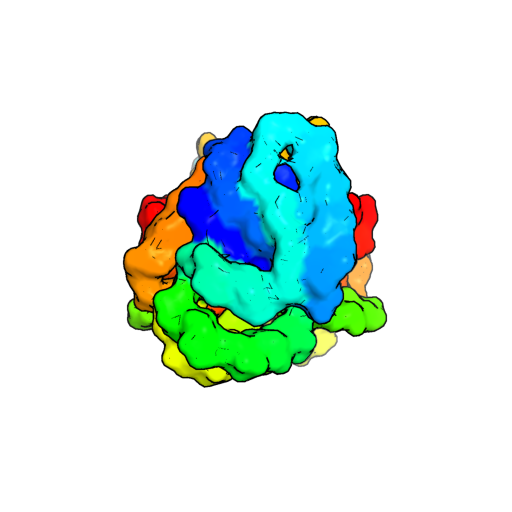CA 1
ATOM 2954 C C . GLU B 1 170 ? 12.478 45.291 -9.479 1.00 23.90 170 GLU B C 1
ATOM 2955 O O . GLU B 1 170 ? 11.816 46.320 -9.668 1.00 23.44 170 GLU B O 1
ATOM 2961 N N . ILE B 1 171 ? 11.986 44.256 -8.811 1.00 21.94 171 ILE B N 1
ATOM 2962 C CA . ILE B 1 171 ? 10.635 44.308 -8.288 1.00 21.97 171 ILE B CA 1
ATOM 2963 C C . ILE B 1 171 ? 10.580 45.074 -6.975 1.00 23.44 171 ILE B C 1
ATOM 2964 O O . ILE B 1 171 ? 11.260 44.719 -6.005 1.00 21.29 171 ILE B O 1
ATOM 2969 N N . ASP B 1 172 ? 9.778 46.143 -6.951 1.00 24.34 172 ASP B N 1
ATOM 2970 C CA . ASP B 1 172 ? 9.636 46.974 -5.761 1.00 26.92 172 ASP B CA 1
ATOM 2971 C C . ASP B 1 172 ? 9.013 46.155 -4.621 1.00 26.32 172 ASP B C 1
ATOM 2972 O O . ASP B 1 172 ? 7.949 45.535 -4.783 1.00 25.55 172 ASP B O 1
ATOM 2977 N N . GLY B 1 173 ? 9.690 46.145 -3.476 1.00 24.99 173 GLY B N 1
ATOM 2978 C CA . GLY B 1 173 ? 9.192 45.401 -2.333 1.00 23.88 173 GLY B CA 1
ATOM 2979 C C . GLY B 1 173 ? 9.950 44.100 -2.108 1.00 23.19 173 GLY B C 1
ATOM 2980 O O . GLY B 1 173 ? 9.732 43.415 -1.092 1.00 22.03 173 GLY B O 1
ATOM 2981 N N . LEU B 1 174 ? 10.805 43.734 -3.060 1.00 21.87 174 LEU B N 1
ATOM 2982 C CA . LEU B 1 174 ? 11.602 42.515 -2.914 1.00 20.87 174 LEU B CA 1
ATOM 2983 C C . LEU B 1 174 ? 13.081 42.840 -2.821 1.00 21.41 174 LEU B C 1
ATOM 2984 O O . LEU B 1 174 ? 13.583 43.663 -3.591 1.00 21.30 174 LEU B O 1
ATOM 2989 N N . ARG B 1 175 ? 13.772 42.196 -1.874 1.00 19.19 175 ARG B N 1
ATOM 2990 C CA . ARG B 1 175 ? 15.216 42.356 -1.728 1.00 18.99 175 ARG B CA 1
ATOM 2991 C C . ARG B 1 175 ? 15.847 40.974 -1.750 1.00 18.87 175 ARG B C 1
ATOM 2992 O O . ARG B 1 175 ? 15.637 40.194 -0.831 1.00 19.41 175 ARG B O 1
ATOM 3000 N N . PRO B 1 176 ? 16.622 40.653 -2.795 1.00 19.74 176 PRO B N 1
ATOM 3001 C CA . PRO B 1 176 ? 17.257 39.337 -2.840 1.00 18.92 176 PRO B CA 1
ATOM 3002 C C . PRO B 1 176 ? 18.486 39.321 -1.924 1.00 19.63 176 PRO B C 1
ATOM 3003 O O . PRO B 1 176 ? 19.177 40.341 -1.780 1.00 19.17 176 PRO B O 1
ATOM 3007 N N . LEU B 1 177 ? 18.746 38.177 -1.298 1.00 18.65 177 LEU B N 1
ATOM 3008 C CA . LEU B 1 177 ? 19.902 38.021 -0.417 1.00 18.99 177 LEU B CA 1
ATOM 3009 C C . LEU B 1 177 ? 20.585 36.718 -0.796 1.00 18.63 177 LEU B C 1
ATOM 3010 O O . LEU B 1 177 ? 19.925 35.699 -0.943 1.00 19.19 177 LEU B O 1
ATOM 3015 N N . ASP B 1 178 ? 21.904 36.753 -0.953 1.00 17.46 178 ASP B N 1
ATOM 3016 C CA . ASP B 1 178 ? 22.660 35.552 -1.298 1.00 17.08 178 ASP B CA 1
ATOM 3017 C C . ASP B 1 178 ? 22.642 34.589 -0.090 1.00 17.49 178 ASP B C 1
ATOM 3018 O O . ASP B 1 178 ? 23.005 34.997 1.028 1.00 18.08 178 ASP B O 1
ATOM 3023 N N . ALA B 1 179 ? 22.210 33.338 -0.288 1.00 17.16 179 ALA B N 1
ATOM 3024 C CA . ALA B 1 179 ? 22.236 32.366 0.816 1.00 18.49 179 ALA B CA 1
ATOM 3025 C C . ALA B 1 179 ? 23.309 31.301 0.559 1.00 19.18 179 ALA B C 1
ATOM 3026 O O . ALA B 1 179 ? 23.361 30.286 1.267 1.00 20.09 179 ALA B O 1
ATOM 3028 N N . GLY B 1 180 ? 24.141 31.536 -0.462 1.00 19.00 180 GLY B N 1
ATOM 3029 C CA . GLY B 1 180 ? 25.258 30.642 -0.756 1.00 18.99 180 GLY B CA 1
ATOM 3030 C C . GLY B 1 180 ? 25.049 29.618 -1.854 1.00 19.43 180 GLY B C 1
ATOM 3031 O O . GLY B 1 180 ? 24.232 29.810 -2.753 1.00 18.92 180 GLY B O 1
ATOM 3032 N N . PRO B 1 181 ? 25.781 28.498 -1.798 1.00 20.39 181 PRO B N 1
ATOM 3033 C CA . PRO B 1 181 ? 25.666 27.440 -2.808 1.00 19.02 181 PRO B CA 1
ATOM 3034 C C . PRO B 1 181 ? 24.305 26.750 -2.785 1.00 17.75 181 PRO B C 1
ATOM 3035 O O . PRO B 1 181 ? 23.565 26.848 -1.809 1.00 17.22 181 PRO B O 1
ATOM 3039 N N . LEU B 1 182 ? 24.009 26.011 -3.852 1.00 18.75 182 LEU B N 1
ATOM 3040 C CA . LEU B 1 182 ? 22.745 25.322 -3.939 1.00 19.60 182 LEU B CA 1
ATOM 3041 C C . LEU B 1 182 ? 22.592 24.335 -2.771 1.00 19.97 182 LEU B C 1
ATOM 3042 O O . LEU B 1 182 ? 21.471 23.987 -2.411 1.00 20.89 182 LEU B O 1
ATOM 3047 N N . SER B 1 183 ? 23.703 23.894 -2.168 1.00 18.59 183 SER B N 1
ATOM 3048 C CA . SER B 1 183 ? 23.631 22.990 -1.031 1.00 20.92 183 SER B CA 1
ATOM 3049 C C . SER B 1 183 ? 22.920 23.598 0.194 1.00 19.35 183 SER B C 1
ATOM 3050 O O . SER B 1 183 ? 22.618 22.884 1.150 1.00 21.69 183 SER B O 1
ATOM 3053 N N . ASN B 1 184 ? 22.633 24.899 0.163 1.00 17.18 184 ASN B N 1
ATOM 3054 C CA . ASN B 1 184 ? 21.936 25.538 1.276 1.00 17.68 184 ASN B CA 1
ATOM 3055 C C . ASN B 1 184 ? 20.441 25.688 0.959 1.00 17.04 184 ASN B C 1
ATOM 3056 O O . ASN B 1 184 ? 19.688 26.258 1.737 1.00 15.39 184 ASN B O 1
ATOM 3061 N N . SER B 1 185 ? 20.020 25.159 -0.187 1.00 16.74 185 SER B N 1
ATOM 3062 C CA . SER B 1 185 ? 18.633 25.303 -0.580 1.00 16.74 185 SER B CA 1
ATOM 3063 C C . SER B 1 185 ? 17.652 24.643 0.376 1.00 16.59 185 SER B C 1
ATOM 3064 O O . SER B 1 185 ? 16.525 25.116 0.538 1.00 15.89 185 SER B O 1
ATOM 3067 N N . ARG B 1 186 ? 18.045 23.555 1.035 1.00 15.10 186 ARG B N 1
ATOM 3068 C CA . ARG B 1 186 ? 17.101 22.934 1.952 1.00 16.10 186 ARG B CA 1
ATOM 3069 C C . ARG B 1 186 ? 16.721 23.894 3.094 1.00 16.82 186 ARG B C 1
ATOM 3070 O O . ARG B 1 186 ? 15.585 23.913 3.564 1.00 16.19 186 ARG B O 1
ATOM 3078 N N . LEU B 1 187 ? 17.677 24.691 3.553 1.00 15.13 187 LEU B N 1
ATOM 3079 C CA . LEU B 1 187 ? 17.397 25.645 4.636 1.00 15.65 187 LEU B CA 1
ATOM 3080 C C . LEU B 1 187 ? 16.466 26.753 4.155 1.00 15.70 187 LEU B C 1
ATOM 3081 O O . LEU B 1 187 ? 15.673 27.277 4.940 1.00 15.08 187 LEU B O 1
ATOM 3086 N N . VAL B 1 188 ? 16.583 27.130 2.878 1.00 14.90 188 VAL B N 1
ATOM 3087 C CA . VAL B 1 188 ? 15.724 28.187 2.338 1.00 15.69 188 VAL B CA 1
ATOM 3088 C C . VAL B 1 188 ? 14.308 27.636 2.097 1.00 15.33 188 VAL B C 1
ATOM 3089 O O . VAL B 1 188 ? 13.308 28.271 2.446 1.00 16.81 188 VAL B O 1
ATOM 3093 N N . GLU B 1 189 ? 14.248 26.464 1.474 1.00 15.05 189 GLU B N 1
ATOM 3094 C CA . GLU B 1 189 ? 12.980 25.788 1.179 1.00 15.43 189 GLU B CA 1
ATOM 3095 C C . GLU B 1 189 ? 12.201 25.498 2.461 1.00 15.20 189 GLU B C 1
ATOM 3096 O O . GLU B 1 189 ? 10.977 25.556 2.475 1.00 15.05 189 GLU B O 1
ATOM 3102 N N . SER B 1 190 ? 12.918 25.216 3.539 1.00 13.52 190 SER B N 1
ATOM 3103 C CA . SER B 1 190 ? 12.281 24.924 4.823 1.00 15.50 190 SER B CA 1
ATOM 3104 C C . SER B 1 190 ? 11.565 26.110 5.449 1.00 15.64 190 SER B C 1
ATOM 3105 O O . SER B 1 190 ? 10.747 25.938 6.345 1.00 15.07 190 SER B O 1
ATOM 3108 N N . LEU B 1 191 ? 11.868 27.314 4.987 1.00 15.03 191 LEU B N 1
ATOM 3109 C CA . LEU B 1 191 ? 11.195 28.486 5.528 1.00 15.64 191 LEU B CA 1
ATOM 3110 C C . LEU B 1 191 ? 9.698 28.406 5.233 1.00 15.49 191 LEU B C 1
ATOM 3111 O O . LEU B 1 191 ? 8.880 28.896 6.009 1.00 15.66 191 LEU B O 1
ATOM 3116 N N . THR B 1 192 ? 9.337 27.797 4.111 1.00 15.05 192 THR B N 1
ATOM 3117 C CA . THR B 1 192 ? 7.918 27.772 3.742 1.00 15.91 192 THR B CA 1
ATOM 3118 C C . THR B 1 192 ? 7.064 26.953 4.700 1.00 15.05 192 THR B C 1
ATOM 3119 O O . THR B 1 192 ? 6.041 27.450 5.183 1.00 14.91 192 THR B O 1
ATOM 3123 N N . PRO B 1 193 ? 7.439 25.682 4.966 1.00 14.43 193 PRO B N 1
ATOM 3124 C CA . PRO B 1 193 ? 6.601 24.943 5.911 1.00 14.72 193 PRO B CA 1
ATOM 3125 C C . PRO B 1 193 ? 6.599 25.659 7.286 1.00 15.47 193 PRO B C 1
ATOM 3126 O O . PRO B 1 193 ? 5.614 25.576 8.011 1.00 15.33 193 PRO B O 1
ATOM 3130 N N . LEU B 1 194 ? 7.690 26.335 7.656 1.00 14.19 194 LEU B N 1
ATOM 3131 C CA . LEU B 1 194 ? 7.683 27.062 8.946 1.00 15.17 194 LEU B CA 1
ATOM 3132 C C . LEU B 1 194 ? 6.624 28.176 8.894 1.00 15.75 194 LEU B C 1
ATOM 3133 O O . LEU B 1 194 ? 5.829 28.328 9.813 1.00 14.98 194 LEU B O 1
ATOM 3138 N N . ILE B 1 195 ? 6.601 28.927 7.798 1.00 14.96 195 ILE B N 1
ATOM 3139 C CA . ILE B 1 195 ? 5.632 30.012 7.642 1.00 15.91 195 ILE B CA 1
ATOM 3140 C C . ILE B 1 195 ? 4.195 29.466 7.648 1.00 14.96 195 ILE B C 1
ATOM 3141 O O . ILE B 1 195 ? 3.302 30.013 8.307 1.00 16.04 195 ILE B O 1
ATOM 3146 N N . LEU B 1 196 ? 3.962 28.392 6.905 1.00 15.36 196 LEU B N 1
ATOM 3147 C CA . LEU B 1 196 ? 2.619 27.821 6.870 1.00 14.54 196 LEU B CA 1
ATOM 3148 C C . LEU B 1 196 ? 2.181 27.395 8.277 1.00 16.25 196 LEU B C 1
ATOM 3149 O O . LEU B 1 196 ? 1.010 27.532 8.650 1.00 15.88 196 LEU B O 1
ATOM 3154 N N . ASN B 1 197 ? 3.107 26.862 9.067 1.00 15.19 197 ASN B N 1
ATOM 3155 C CA . ASN B 1 197 ? 2.764 26.494 10.437 1.00 16.27 197 ASN B CA 1
ATOM 3156 C C . ASN B 1 197 ? 2.399 27.734 11.266 1.00 15.63 197 ASN B C 1
ATOM 3157 O O . ASN B 1 197 ? 1.427 27.732 12.040 1.00 16.30 197 ASN B O 1
ATOM 3162 N N . ILE B 1 198 ? 3.175 28.795 11.124 1.00 14.99 198 ILE B N 1
ATOM 3163 C CA . ILE B 1 198 ? 2.876 30.013 11.879 1.00 15.44 198 ILE B CA 1
ATOM 3164 C C . ILE B 1 198 ? 1.496 30.563 11.491 1.00 16.41 198 ILE B C 1
ATOM 3165 O O . ILE B 1 198 ? 0.721 30.981 12.351 1.00 16.76 198 ILE B O 1
ATOM 3170 N N . MET B 1 199 ? 1.179 30.532 10.202 1.00 15.16 199 MET B N 1
ATOM 3171 C CA . MET B 1 199 ? -0.125 31.015 9.756 1.00 16.80 199 MET B CA 1
ATOM 3172 C C . MET B 1 199 ? -1.237 30.166 10.395 1.00 17.49 199 MET B C 1
ATOM 3173 O O . MET B 1 199 ? -2.240 30.690 10.881 1.00 17.43 199 MET B O 1
ATOM 3178 N N . ARG B 1 200 ? -1.046 28.853 10.403 1.00 16.78 200 ARG B N 1
ATOM 3179 C CA . ARG B 1 200 ? -2.035 27.969 10.971 1.00 18.04 200 ARG B CA 1
ATOM 3180 C C . ARG B 1 200 ? -2.196 28.113 12.485 1.00 18.90 200 ARG B C 1
ATOM 3181 O O . ARG B 1 200 ? -3.304 28.278 12.984 1.00 20.22 200 ARG B O 1
ATOM 3189 N N . PHE B 1 201 ? -1.091 28.108 13.217 1.00 18.21 201 PHE B N 1
ATOM 3190 C CA . PHE B 1 201 ? -1.214 28.124 14.656 1.00 18.56 201 PHE B CA 1
ATOM 3191 C C . PHE B 1 201 ? -1.413 29.465 15.333 1.00 20.42 201 PHE B C 1
ATOM 3192 O O . PHE B 1 201 ? -1.726 29.511 16.521 1.00 20.03 201 PHE B O 1
ATOM 3200 N N A ASN B 1 202 ? -1.280 30.558 14.585 0.50 20.35 202 ASN B N 1
ATOM 3201 N N B ASN B 1 202 ? -1.190 30.525 14.564 0.50 20.97 202 ASN B N 1
ATOM 3202 C CA A ASN B 1 202 ? -1.516 31.899 15.130 0.50 21.63 202 ASN B CA 1
ATOM 3203 C CA B ASN B 1 202 ? -1.324 31.892 15.027 0.50 22.97 202 ASN B CA 1
ATOM 3204 C C A ASN B 1 202 ? -2.685 32.551 14.456 0.50 23.60 202 ASN B C 1
ATOM 3205 C C B ASN B 1 202 ? -2.479 32.599 14.284 0.50 24.38 202 ASN B C 1
ATOM 3206 O O A ASN B 1 202 ? -3.042 33.690 14.765 0.50 24.48 202 ASN B O 1
ATOM 3207 O O B ASN B 1 202 ? -2.645 33.819 14.414 0.50 25.11 202 ASN B O 1
ATOM 3216 N N . GLY B 1 203 ? -3.267 31.844 13.506 1.00 24.12 203 GLY B N 1
ATOM 3217 C CA . GLY B 1 203 ? -4.392 32.407 12.789 1.00 25.58 203 GLY B CA 1
ATOM 3218 C C . GLY B 1 203 ? -3.998 33.656 12.027 1.00 27.08 203 GLY B C 1
ATOM 3219 O O . GLY B 1 203 ? -4.611 34.723 12.191 1.00 28.74 203 GLY B O 1
ATOM 3220 N N . MET B 1 204 ? -2.966 33.544 11.203 1.00 23.68 204 MET B N 1
ATOM 3221 C CA . MET B 1 204 ? -2.526 34.687 10.420 1.00 23.84 204 MET B CA 1
ATOM 3222 C C . MET B 1 204 ? -2.694 34.452 8.936 1.00 23.87 204 MET B C 1
ATOM 3223 O O . MET B 1 204 ? -2.746 33.304 8.488 1.00 23.17 204 MET B O 1
ATOM 3228 N N . GLY B 1 205 ? -2.768 35.551 8.190 1.00 22.89 205 GLY B N 1
ATOM 3229 C CA . GLY B 1 205 ? -2.892 35.469 6.744 1.00 23.39 205 GLY B CA 1
ATOM 3230 C C . GLY B 1 205 ? -1.515 35.246 6.136 1.00 22.90 205 GLY B C 1
ATOM 3231 O O . GLY B 1 205 ? -0.551 34.971 6.867 1.00 22.53 205 GLY B O 1
ATOM 3232 N N . GLU B 1 206 ? -1.419 35.374 4.812 1.00 21.56 206 GLU B N 1
ATOM 3233 C CA . GLU B 1 206 ? -0.170 35.148 4.078 1.00 21.53 206 GLU B CA 1
ATOM 3234 C C . GLU B 1 206 ? 0.970 36.010 4.574 1.00 20.44 206 GLU B C 1
ATOM 3235 O O . GLU B 1 206 ? 0.833 37.222 4.754 1.00 21.83 206 GLU B O 1
ATOM 3241 N N . LEU B 1 207 ? 2.120 35.378 4.773 1.00 20.15 207 LEU B N 1
ATOM 3242 C CA . LEU B 1 207 ? 3.288 36.075 5.271 1.00 19.38 207 LEU B CA 1
ATOM 3243 C C . LEU B 1 207 ? 4.537 35.834 4.441 1.00 19.73 207 LEU B C 1
ATOM 3244 O O . LEU B 1 207 ? 4.706 34.770 3.838 1.00 20.02 207 LEU B O 1
ATOM 3249 N N . GLY B 1 208 ? 5.405 36.844 4.440 1.00 18.87 208 GLY B N 1
ATOM 3250 C CA . GLY B 1 208 ? 6.702 36.746 3.808 1.00 17.96 208 GLY B CA 1
ATOM 3251 C C . GLY B 1 208 ? 7.670 36.934 4.993 1.00 19.85 208 GLY B C 1
ATOM 3252 O O . GLY B 1 208 ? 7.234 36.989 6.159 1.00 18.81 208 GLY B O 1
ATOM 3253 N N . ILE B 1 209 ? 8.969 37.046 4.714 1.00 19.55 209 ILE B N 1
ATOM 3254 C CA . ILE B 1 209 ? 9.958 37.238 5.772 1.00 20.35 209 ILE B CA 1
ATOM 3255 C C . ILE B 1 209 ? 10.913 38.379 5.497 1.00 21.14 209 ILE B C 1
ATOM 3256 O O . ILE B 1 209 ? 11.110 38.792 4.343 1.00 20.29 209 ILE B O 1
ATOM 3261 N N . LYS B 1 210 ? 11.482 38.903 6.576 1.00 18.90 210 LYS B N 1
ATOM 3262 C CA . LYS B 1 210 ? 12.452 39.984 6.488 1.00 20.68 210 LYS B CA 1
ATOM 3263 C C . LYS B 1 210 ? 13.566 39.690 7.496 1.00 20.72 210 LYS B C 1
ATOM 3264 O O . LYS B 1 210 ? 13.284 39.249 8.619 1.00 22.08 210 LYS B O 1
ATOM 3270 N N . PHE B 1 211 ? 14.815 39.895 7.092 1.00 19.96 211 PHE B N 1
ATOM 3271 C CA . PHE B 1 211 ? 15.944 39.694 7.993 1.00 21.16 211 PHE B CA 1
ATOM 3272 C C . PHE B 1 211 ? 16.359 41.089 8.413 1.00 22.69 211 PHE B C 1
ATOM 3273 O O . PHE B 1 211 ? 16.678 41.929 7.561 1.00 22.74 211 PHE B O 1
ATOM 3281 N N . LEU B 1 212 ? 16.368 41.331 9.719 1.00 23.14 212 LEU B N 1
ATOM 3282 C CA . LEU B 1 212 ? 16.667 42.676 10.219 1.00 25.77 212 LEU B CA 1
ATOM 3283 C C . LEU B 1 212 ? 17.324 42.664 11.603 1.00 26.37 212 LEU B C 1
ATOM 3284 O O . LEU B 1 212 ? 17.887 43.718 11.983 1.00 27.70 212 LEU B O 1
#

B-factor: mean 22.85, std 8.03, range [11.77, 54.25]

Foldseek 3Di:
DEEEEACLLDQQSLLVQLQLFLVPYAYEYAACDQVSQQVSQVVSCVVNPRGHYHYGHRLVSLQPDQEYEHPDALVVSLVVLLVNLVSNQNHQYEYLYAQWDADPLFIDRHDPAFSQVSSCVSNVHQRYKYKDNQPRRVLSNPPVHAAAAEMEMAGRDPVSRVVVQVSQCSGPRYHYDYPYHCRCNVVRSRVNRVQRRVCVVVVHDRDGDDDD/DEEEEACLLDQQSLLCLLQLFLVPYAYEYAACDAVSQQVSQVVSCVVNPDGHYGYGHRLVSLQVGQEYEQPDALVVSLVVCLVNLVSNQRHQYEYLYAQWDQDPVAIDRPDPAASQVSSCVSNVHQRYKYKDNQPRRVLSNPPVHDAAAEMEMAGDDPVSRVVVQVSQVSGPRYHYDYPYHCRCNVVRSRVNRVQRRCCVVVVHDRDHDDDD

CATH classification: 3.40.50.720

Organism: Archaeoglobus fulgidus (strain ATCC 49558 / DSM 4304 / JCM 9628 / NBRC 100126 / VC-16) (NCBI:txid224325)

Sequence (424 aa):
MRVALLGGTGNLGKGLALRLATLGHEIVVGSRREEKAEAKAAEYRRIAGDASITGMKNEDAAEACDIAVLTIPWEHAIDTARRDLKNILREKIVVSPLVPVSRGAKGFTYSSERSAAEIVAEVLESEKVVSALHTIPAARFANLDEKFDWDVPVCCGDDDESKKVVMSLISEIDDGLRPLDAGPLSNSSRLVESLTPLILNIMRFNGMGELGIIKFLMRVALLGGTGNLGKGLALRLATLGHEIVVGSRREEKAEAKAAEYRRRIAGDASITGMKNEDAAEACDIAVLTIPWEHAIDTARDLKNILREKIVVSPLVPVSSRGAKGFTYSSERRSAAEIVAEVLESEKVVSALHTIPAARFANLDEKFDWDVPVCCGDDDESKKVVMSLISEIDGLRPLDAGPLSNSRLVESLTPLILNIMRFNNGMGELGIKFL

InterPro domains:
  IPR010185 NADPH-dependent F420 reductase [TIGR01915] (1-211)
  IPR028939 Pyrroline-5-carboxylate reductase, catalytic, N-terminal [PF03807] (2-98)
  IPR036291 NAD(P)-binding domain superfamily [SSF51735] (1-207)
  IPR051267 STEAP family metalloreductases [PTHR14239] (2-196)